Protein AF-A0A815WYU7-F1 (afdb_monomer_lite)

Structure (mmCIF, N/CA/C/O backbone):
data_AF-A0A815WYU7-F1
#
_entry.id   AF-A0A815WYU7-F1
#
loop_
_atom_site.group_PDB
_atom_site.id
_atom_site.type_symbol
_atom_site.label_atom_id
_atom_site.label_alt_id
_atom_site.label_comp_id
_atom_site.label_asym_id
_atom_site.label_entity_id
_atom_site.label_seq_id
_atom_site.pdbx_PDB_ins_code
_atom_site.Cartn_x
_atom_site.Cartn_y
_atom_site.Cartn_z
_atom_site.occupancy
_atom_site.B_iso_or_equiv
_atom_site.auth_seq_id
_atom_site.auth_comp_id
_atom_site.auth_asym_id
_atom_site.auth_atom_id
_atom_site.pdbx_PDB_model_num
ATOM 1 N N . MET A 1 1 ? 66.712 -8.206 65.607 1.00 31.38 1 MET A N 1
ATOM 2 C CA . MET A 1 1 ? 67.819 -7.401 66.180 1.00 31.38 1 MET A CA 1
ATOM 3 C C . MET A 1 1 ? 68.906 -7.231 65.123 1.00 31.38 1 MET A C 1
ATOM 5 O O . MET A 1 1 ? 69.086 -8.169 64.371 1.00 31.38 1 MET A O 1
ATOM 9 N N . VAL A 1 2 ? 69.589 -6.072 65.100 1.00 28.84 2 VAL A N 1
ATOM 10 C CA . VAL A 1 2 ? 71.051 -5.908 64.859 1.00 28.84 2 VAL A CA 1
ATOM 11 C C . VAL A 1 2 ? 71.624 -6.676 63.634 1.00 28.84 2 VAL A C 1
ATOM 13 O O . VAL A 1 2 ? 71.763 -7.884 63.691 1.00 28.84 2 VAL A O 1
ATOM 16 N N . ARG A 1 3 ? 71.894 -6.009 62.487 1.00 31.12 3 ARG A N 1
ATOM 17 C CA . ARG A 1 3 ? 73.211 -5.396 62.108 1.00 31.12 3 ARG A CA 1
ATOM 18 C C . ARG A 1 3 ? 74.310 -6.478 61.854 1.00 31.12 3 ARG A C 1
ATOM 20 O O . ARG A 1 3 ? 74.398 -7.403 62.637 1.00 31.12 3 ARG A O 1
ATOM 27 N N . ARG A 1 4 ? 75.248 -6.401 60.888 1.00 33.75 4 ARG A N 1
ATOM 28 C CA . ARG A 1 4 ? 75.775 -5.288 60.055 1.00 33.75 4 ARG A CA 1
ATOM 29 C C . ARG A 1 4 ? 76.948 -5.775 59.150 1.00 33.75 4 ARG A C 1
ATOM 31 O O . ARG A 1 4 ? 77.427 -6.874 59.375 1.00 33.75 4 ARG A O 1
ATOM 38 N N . TRP A 1 5 ? 77.491 -4.848 58.336 1.00 27.12 5 TRP A N 1
ATOM 39 C CA . TRP A 1 5 ? 78.839 -4.796 57.697 1.00 27.12 5 TRP A CA 1
ATOM 40 C C . TRP A 1 5 ? 79.165 -5.897 56.649 1.00 27.12 5 TRP A C 1
ATOM 42 O O . TRP A 1 5 ? 78.959 -7.066 56.928 1.00 27.12 5 TRP A O 1
ATOM 52 N N . VAL A 1 6 ? 79.577 -5.647 55.390 1.00 31.27 6 VAL A N 1
ATOM 53 C CA . VAL A 1 6 ? 80.366 -4.582 54.695 1.00 31.27 6 VAL A CA 1
ATOM 54 C C . VAL A 1 6 ? 81.891 -4.729 54.836 1.00 31.27 6 VAL A C 1
ATOM 56 O O . VAL A 1 6 ? 82.363 -4.946 55.946 1.00 31.27 6 VAL A O 1
ATOM 59 N N . ALA A 1 7 ? 82.593 -4.450 53.716 1.00 31.34 7 ALA A N 1
ATOM 60 C CA . ALA A 1 7 ? 84.023 -4.102 53.529 1.00 31.34 7 ALA A CA 1
ATOM 61 C C . ALA A 1 7 ? 84.913 -5.220 52.923 1.00 31.34 7 ALA A C 1
ATOM 63 O O . ALA A 1 7 ? 84.652 -6.386 53.192 1.00 31.34 7 ALA A O 1
ATOM 64 N N . VAL A 1 8 ? 85.978 -4.985 52.128 1.00 27.81 8 VAL A N 1
ATOM 65 C CA . VAL A 1 8 ? 86.583 -3.815 51.409 1.00 27.81 8 VAL A CA 1
ATOM 66 C C . VAL A 1 8 ? 87.680 -4.429 50.484 1.00 27.81 8 VAL A C 1
ATOM 68 O O . VAL A 1 8 ? 88.349 -5.354 50.926 1.00 27.81 8 VAL A O 1
ATOM 71 N N . THR A 1 9 ? 87.715 -4.197 49.160 1.00 28.45 9 THR A N 1
ATOM 72 C CA . THR A 1 9 ? 88.553 -3.218 48.393 1.00 28.45 9 THR A CA 1
ATOM 73 C C . THR A 1 9 ? 90.067 -3.530 48.276 1.00 28.45 9 THR A C 1
ATOM 75 O O . THR A 1 9 ? 90.639 -4.099 49.193 1.00 28.45 9 THR A O 1
ATOM 78 N N . ALA A 1 10 ? 90.694 -3.012 47.195 1.00 27.75 10 ALA A N 1
ATOM 79 C CA . ALA A 1 10 ? 92.142 -2.785 46.926 1.00 27.75 10 ALA A CA 1
ATOM 80 C C . ALA A 1 10 ? 92.837 -3.819 45.989 1.00 27.75 10 ALA A C 1
ATOM 82 O O . ALA A 1 10 ? 92.815 -5.005 46.281 1.00 27.75 10 ALA A O 1
ATOM 83 N N . LEU A 1 11 ? 93.262 -3.462 44.754 1.00 25.92 11 LEU A N 1
ATOM 84 C CA . LEU A 1 11 ? 94.481 -2.706 44.316 1.00 25.92 11 LEU A CA 1
ATOM 85 C C . LEU A 1 11 ? 95.769 -3.591 44.319 1.00 25.92 11 LEU A C 1
ATOM 87 O O . LEU A 1 11 ? 95.938 -4.348 45.261 1.00 25.92 11 LEU A O 1
ATOM 91 N N . ILE A 1 12 ? 96.746 -3.542 43.384 1.00 26.75 12 ILE A N 1
ATOM 92 C CA . ILE A 1 12 ? 96.937 -2.819 42.096 1.00 26.75 12 ILE A CA 1
ATOM 93 C C . ILE A 1 12 ? 98.172 -3.401 41.307 1.00 26.75 12 ILE A C 1
ATOM 95 O O . ILE A 1 12 ? 98.900 -4.215 41.861 1.00 26.75 12 ILE A O 1
ATOM 99 N N . PHE A 1 13 ? 98.445 -2.898 40.082 1.00 25.45 13 PHE A N 1
ATOM 100 C CA . PHE A 1 13 ? 99.693 -2.963 39.252 1.00 25.45 13 PHE A CA 1
ATOM 101 C C . PHE A 1 13 ? 100.058 -4.179 38.338 1.00 25.45 13 PHE A C 1
ATOM 103 O O . PHE A 1 13 ? 100.554 -5.193 38.805 1.00 25.45 13 PHE A O 1
ATOM 110 N N . ALA A 1 14 ? 99.984 -3.919 37.009 1.00 27.91 14 ALA A N 1
ATOM 111 C CA . ALA A 1 14 ? 101.033 -4.066 35.954 1.00 27.91 14 ALA A CA 1
ATOM 112 C C . ALA A 1 14 ? 101.642 -5.450 35.555 1.00 27.91 14 ALA A C 1
ATOM 114 O O . ALA A 1 14 ? 101.862 -6.290 36.410 1.00 27.91 14 ALA A O 1
ATOM 115 N N . VAL A 1 15 ? 102.048 -5.746 34.294 1.00 24.88 15 VAL A N 1
ATOM 116 C CA . VAL A 1 15 ? 101.945 -5.100 32.945 1.00 24.88 15 VAL A CA 1
ATOM 117 C C . VAL A 1 15 ? 102.413 -6.112 31.846 1.00 24.88 15 VAL A C 1
ATOM 119 O O . VAL A 1 15 ? 103.326 -6.874 32.136 1.00 24.88 15 VAL A O 1
ATOM 122 N N . VAL A 1 16 ? 101.892 -6.043 30.592 1.00 25.20 16 VAL A N 1
ATOM 123 C CA . VAL A 1 16 ? 102.464 -6.620 29.314 1.00 25.20 16 VAL A CA 1
ATOM 124 C C . VAL A 1 16 ? 102.519 -8.171 29.161 1.00 25.20 16 VAL A C 1
ATOM 126 O O . VAL A 1 16 ? 102.859 -8.866 30.103 1.00 25.20 16 VAL A O 1
ATOM 129 N N . VAL A 1 17 ? 102.269 -8.819 28.001 1.00 25.84 17 VAL A N 1
ATOM 130 C CA . VAL A 1 17 ? 101.579 -8.468 26.726 1.00 25.84 17 VAL A CA 1
ATOM 131 C C . VAL A 1 17 ? 101.258 -9.760 25.919 1.00 25.84 17 VAL A C 1
ATOM 133 O O . VAL A 1 17 ? 101.753 -10.831 26.251 1.00 25.84 17 VAL A O 1
ATOM 136 N N . VAL A 1 18 ? 100.500 -9.619 24.820 1.00 26.14 18 VAL A N 1
ATOM 137 C CA . VAL A 1 18 ? 100.068 -10.619 23.804 1.00 26.14 18 VAL A CA 1
ATOM 138 C C . VAL A 1 18 ? 98.725 -11.313 24.070 1.00 26.14 18 VAL A C 1
ATOM 140 O O . VAL A 1 18 ? 98.493 -11.989 25.065 1.00 26.14 18 VAL A O 1
ATOM 143 N N . ILE A 1 19 ? 97.839 -11.118 23.092 1.00 25.97 19 ILE A N 1
ATOM 144 C CA . ILE A 1 19 ? 96.442 -11.543 23.011 1.00 25.97 19 ILE A CA 1
ATOM 145 C C . ILE A 1 19 ? 96.348 -12.798 22.136 1.00 25.97 19 ILE A C 1
ATOM 147 O O . ILE A 1 19 ? 96.948 -12.812 21.064 1.00 25.97 19 ILE A O 1
ATOM 151 N N . ASN A 1 20 ? 95.540 -13.788 22.542 1.00 25.41 20 ASN A N 1
ATOM 152 C CA . ASN A 1 20 ? 94.539 -14.432 21.669 1.00 25.41 20 ASN A CA 1
ATOM 153 C C . ASN A 1 20 ? 93.723 -15.502 22.416 1.00 25.41 20 ASN A C 1
ATOM 155 O O . ASN A 1 20 ? 94.116 -16.665 22.448 1.00 25.41 20 ASN A O 1
ATOM 159 N N . LEU A 1 21 ? 92.573 -15.109 22.986 1.00 30.14 21 LEU A N 1
ATOM 160 C CA . LEU A 1 21 ? 91.421 -15.988 23.257 1.00 30.14 21 LEU A CA 1
ATOM 161 C C . LEU A 1 21 ? 90.228 -15.196 23.824 1.00 30.14 21 LEU A C 1
ATOM 163 O O . LEU A 1 21 ? 90.355 -14.577 24.877 1.00 30.14 21 LEU A O 1
ATOM 167 N N . ALA A 1 22 ? 89.070 -15.269 23.158 1.00 27.66 22 ALA A N 1
ATOM 168 C CA . ALA A 1 22 ? 87.734 -15.003 23.713 1.00 27.66 22 ALA A CA 1
ATOM 169 C C . ALA A 1 22 ? 86.646 -15.450 22.704 1.00 27.66 22 ALA A C 1
ATOM 171 O O . ALA A 1 22 ? 86.822 -15.222 21.514 1.00 27.66 22 ALA A O 1
ATOM 172 N N . LEU A 1 23 ? 85.506 -16.049 23.080 1.00 26.61 23 LEU A N 1
ATOM 173 C CA . LEU A 1 23 ? 85.065 -16.526 24.401 1.00 26.61 23 LEU A CA 1
ATOM 174 C C . LEU A 1 23 ? 83.913 -17.553 24.286 1.00 26.61 23 LEU A C 1
ATOM 176 O O . LEU A 1 23 ? 83.126 -17.521 23.344 1.00 26.61 23 LEU A O 1
ATOM 180 N N . ILE A 1 24 ? 83.805 -18.403 25.314 1.00 32.28 24 ILE A N 1
ATOM 181 C CA . ILE A 1 24 ? 82.782 -19.430 25.621 1.00 32.28 24 ILE A CA 1
ATOM 182 C C . ILE A 1 24 ? 82.778 -19.491 27.177 1.00 32.28 24 ILE A C 1
ATOM 184 O O . ILE A 1 24 ? 83.898 -19.526 27.698 1.00 32.28 24 ILE A O 1
ATOM 188 N N . PRO A 1 25 ? 81.651 -19.451 27.951 1.00 43.16 25 PRO A N 1
ATOM 189 C CA . PRO A 1 25 ? 80.535 -20.420 27.862 1.00 43.16 25 PRO A CA 1
ATOM 190 C C . PRO A 1 25 ? 79.086 -19.970 28.273 1.00 43.16 25 PRO A C 1
ATOM 192 O O . PRO A 1 25 ? 78.895 -19.048 29.052 1.00 43.16 25 PRO A O 1
ATOM 195 N N . VAL A 1 26 ? 78.072 -20.731 27.812 1.00 30.86 26 VAL A N 1
ATOM 196 C CA . VAL A 1 26 ? 76.934 -21.341 28.579 1.00 30.86 26 VAL A CA 1
ATOM 197 C C . VAL A 1 26 ? 76.143 -20.529 29.640 1.00 30.86 26 VAL A C 1
ATOM 199 O O . VAL A 1 26 ? 76.716 -20.113 30.637 1.00 30.86 26 VAL A O 1
ATOM 202 N N . TYR A 1 27 ? 74.791 -20.571 29.588 1.00 24.98 27 TYR A N 1
ATOM 203 C CA . TYR A 1 27 ? 73.968 -21.042 30.737 1.00 24.98 27 TYR A CA 1
ATOM 204 C C . TYR A 1 27 ? 72.563 -21.586 30.378 1.00 24.98 27 TYR A C 1
ATOM 206 O O . TYR A 1 27 ? 72.004 -21.294 29.327 1.00 24.98 27 TYR A O 1
ATOM 214 N N . LEU A 1 28 ? 72.020 -22.437 31.263 1.00 30.55 28 LEU A N 1
ATOM 215 C CA . LEU A 1 28 ? 70.815 -23.272 31.094 1.00 30.55 28 LEU A CA 1
ATOM 216 C C . LEU A 1 28 ? 69.521 -22.651 31.666 1.00 30.55 28 LEU A C 1
ATOM 218 O O . LEU A 1 28 ? 69.573 -22.122 32.776 1.00 30.55 28 LEU A O 1
ATOM 222 N N . ARG A 1 29 ? 68.342 -22.949 31.073 1.00 25.89 29 ARG A N 1
ATOM 223 C CA . ARG A 1 29 ? 67.242 -23.722 31.731 1.00 25.89 29 ARG A CA 1
ATOM 224 C C . ARG A 1 29 ? 65.991 -23.960 30.856 1.00 25.89 29 ARG A C 1
ATOM 226 O O . ARG A 1 29 ? 65.712 -23.231 29.917 1.00 25.89 29 ARG A O 1
ATOM 233 N N . LYS A 1 30 ? 65.228 -25.003 31.222 1.00 31.73 30 LYS A N 1
ATOM 234 C CA . LYS A 1 30 ? 63.934 -25.420 30.639 1.00 31.73 30 LYS A CA 1
ATOM 235 C C . LYS A 1 30 ? 62.784 -24.464 31.005 1.00 31.73 30 LYS A C 1
ATOM 237 O O . LYS A 1 30 ? 62.670 -24.137 32.182 1.00 31.73 30 LYS A O 1
ATOM 242 N N . SER A 1 31 ? 61.828 -24.242 30.094 1.00 26.48 31 SER A N 1
ATOM 243 C CA . SER A 1 31 ? 60.385 -24.460 30.353 1.00 26.48 31 SER A CA 1
ATOM 244 C C . SER A 1 31 ? 59.546 -24.374 29.067 1.00 26.48 31 SER A C 1
ATOM 246 O O . SER A 1 31 ? 59.965 -23.768 28.089 1.00 26.48 31 SER A O 1
ATOM 248 N N . LYS A 1 32 ? 58.358 -24.988 29.090 1.00 43.16 32 LYS A N 1
ATOM 249 C CA . LYS A 1 32 ? 57.352 -24.999 28.016 1.00 43.16 32 LYS A CA 1
ATOM 250 C C . LYS A 1 32 ? 56.869 -23.586 27.655 1.00 43.16 32 LYS A C 1
ATOM 252 O O . LYS A 1 32 ? 56.461 -22.844 28.546 1.00 43.16 32 LYS A O 1
ATOM 257 N N . THR A 1 33 ? 56.715 -23.315 26.364 1.00 28.27 33 THR A N 1
ATOM 258 C CA . THR A 1 33 ? 55.803 -22.291 25.828 1.00 28.27 33 THR A CA 1
ATOM 259 C C . THR A 1 33 ? 54.863 -22.928 24.805 1.00 28.27 33 THR A C 1
ATOM 261 O O . THR A 1 33 ? 55.241 -23.851 24.085 1.00 28.27 33 THR A O 1
ATOM 264 N N . LYS A 1 34 ? 53.604 -22.473 24.778 1.00 30.95 34 LYS A N 1
ATOM 265 C CA . LYS A 1 34 ? 52.684 -22.752 23.664 1.00 30.95 34 LYS A CA 1
ATOM 266 C C . LYS A 1 34 ? 53.208 -22.030 22.410 1.00 30.95 34 LYS A C 1
ATOM 268 O O . LYS A 1 34 ? 53.781 -20.953 22.582 1.00 30.95 34 LYS A O 1
ATOM 273 N N . PRO A 1 35 ? 52.953 -22.524 21.186 1.00 27.45 35 PRO A N 1
ATOM 274 C CA . PRO A 1 35 ? 53.090 -21.692 19.998 1.00 27.45 35 PRO A CA 1
ATOM 275 C C . PRO A 1 35 ? 52.071 -20.552 20.104 1.00 27.45 35 PRO A C 1
ATOM 277 O O . PRO A 1 35 ? 50.864 -20.792 20.138 1.00 27.45 35 PRO A O 1
ATOM 280 N N . THR A 1 36 ? 52.550 -19.319 20.232 1.00 31.91 36 THR A N 1
ATOM 281 C CA . THR A 1 36 ? 51.732 -18.115 20.050 1.00 31.91 36 THR A CA 1
ATOM 282 C C . THR A 1 36 ? 51.699 -17.762 18.569 1.00 31.91 36 THR A C 1
ATOM 284 O O . THR A 1 36 ? 52.716 -17.872 17.889 1.00 31.91 36 THR A O 1
ATOM 287 N N . THR A 1 37 ? 50.547 -17.300 18.089 1.00 37.16 37 THR A N 1
ATOM 288 C CA . THR A 1 37 ? 50.184 -17.066 16.678 1.00 37.16 37 THR A CA 1
ATOM 289 C C . THR A 1 37 ? 51.088 -16.114 15.877 1.00 37.16 37 THR A C 1
ATOM 291 O O . THR A 1 37 ? 50.929 -16.013 14.665 1.00 37.16 37 THR A O 1
ATOM 294 N N . ASN A 1 38 ? 52.071 -15.465 16.503 1.00 31.56 38 ASN A N 1
ATOM 295 C CA . ASN A 1 38 ? 52.980 -14.527 15.839 1.00 31.56 38 ASN A CA 1
ATOM 296 C C . ASN A 1 38 ? 53.992 -15.208 14.896 1.00 31.56 38 ASN A C 1
ATOM 298 O O . ASN A 1 38 ? 54.426 -14.582 13.934 1.00 31.56 38 ASN A O 1
ATOM 302 N N . SER A 1 39 ? 54.336 -16.487 15.107 1.00 32.09 39 SER A N 1
ATOM 303 C CA . SER A 1 39 ? 55.388 -17.154 14.317 1.00 32.09 39 SER A CA 1
ATOM 304 C C . SER A 1 39 ? 55.006 -17.465 12.864 1.00 32.09 39 SER A C 1
ATOM 306 O O . SER A 1 39 ? 55.877 -17.819 12.078 1.00 32.09 39 SER A O 1
ATOM 308 N N . VAL A 1 40 ? 53.719 -17.382 12.506 1.00 35.59 40 VAL A N 1
ATOM 309 C CA . VAL A 1 40 ? 53.263 -17.516 11.109 1.00 35.59 40 VAL A CA 1
ATOM 310 C C . VAL A 1 40 ? 53.275 -16.153 10.411 1.00 35.59 40 VAL A C 1
ATOM 312 O O . VAL A 1 40 ? 53.660 -16.073 9.250 1.00 35.59 40 VAL A O 1
ATOM 315 N N . ALA A 1 41 ? 52.946 -15.072 11.128 1.00 31.61 41 ALA A N 1
ATOM 316 C CA . ALA A 1 41 ? 52.991 -13.713 10.590 1.00 31.61 41 ALA A CA 1
ATOM 317 C C . ALA A 1 41 ? 54.432 -13.251 10.291 1.00 31.61 41 ALA A C 1
ATOM 319 O O . ALA A 1 41 ? 54.699 -12.778 9.190 1.00 31.61 41 ALA A O 1
ATOM 320 N N . GLU A 1 42 ? 55.382 -13.466 11.211 1.00 32.88 42 GLU A N 1
ATOM 321 C CA . GLU A 1 42 ? 56.794 -13.073 11.010 1.00 32.88 42 GLU A CA 1
ATOM 322 C C . GLU A 1 42 ? 57.479 -13.818 9.845 1.00 32.88 42 GLU A C 1
ATOM 324 O O . GLU A 1 42 ? 58.411 -13.295 9.236 1.00 32.88 42 GLU A O 1
ATOM 329 N N . LEU A 1 43 ? 57.015 -15.025 9.498 1.00 32.53 43 LEU A N 1
ATOM 330 C CA . LEU A 1 43 ? 57.550 -15.809 8.374 1.00 32.53 43 LEU A CA 1
ATOM 331 C C . LEU A 1 43 ? 57.003 -15.363 7.007 1.00 32.53 43 LEU A C 1
ATOM 333 O O . LEU A 1 43 ? 57.639 -15.621 5.985 1.00 32.53 43 LEU A O 1
ATOM 337 N N . ILE A 1 44 ? 55.856 -14.680 6.988 1.00 34.94 44 ILE A N 1
ATOM 338 C CA . ILE A 1 44 ? 55.253 -14.088 5.786 1.00 34.94 44 ILE A CA 1
ATOM 339 C C . ILE A 1 44 ? 55.901 -12.724 5.484 1.00 34.94 44 ILE A C 1
ATOM 341 O O . ILE A 1 44 ? 56.207 -12.427 4.328 1.00 34.94 44 ILE A O 1
ATOM 345 N N . ASP A 1 45 ? 56.197 -11.938 6.524 1.00 34.66 45 ASP A N 1
ATOM 346 C CA . ASP A 1 45 ? 56.759 -10.580 6.424 1.00 34.66 45 ASP A CA 1
ATOM 347 C C . ASP A 1 45 ? 58.148 -10.550 5.746 1.00 34.66 45 ASP A C 1
ATOM 349 O O . ASP A 1 45 ? 58.459 -9.668 4.947 1.00 34.66 45 ASP A O 1
ATOM 353 N N . ALA A 1 46 ? 58.981 -11.571 5.986 1.00 32.16 46 ALA A N 1
ATOM 354 C CA . ALA A 1 46 ? 60.362 -11.625 5.495 1.00 32.16 46 ALA A CA 1
ATOM 355 C C . ALA A 1 46 ? 60.518 -11.782 3.964 1.00 32.16 46 ALA A C 1
ATOM 357 O O . ALA A 1 46 ? 61.633 -11.643 3.457 1.00 32.16 46 ALA A O 1
ATOM 358 N N . SER A 1 47 ? 59.439 -12.080 3.227 1.00 34.06 47 SER A N 1
ATOM 359 C CA . SER A 1 47 ? 59.488 -12.390 1.784 1.00 34.06 47 SER A CA 1
ATOM 360 C C . SER A 1 47 ? 58.705 -11.415 0.888 1.00 34.06 47 SER A C 1
ATOM 362 O O . SER A 1 47 ? 58.699 -11.604 -0.326 1.00 34.06 47 SER A O 1
ATOM 364 N N . LEU A 1 48 ? 58.020 -10.402 1.441 1.00 39.16 48 LEU A N 1
ATOM 365 C CA . LEU A 1 48 ? 56.941 -9.671 0.742 1.00 39.16 48 LEU A CA 1
ATOM 366 C C . LEU A 1 48 ? 57.043 -8.130 0.837 1.00 39.16 48 LEU A C 1
ATOM 368 O O . LEU A 1 48 ? 56.050 -7.434 1.034 1.00 39.16 48 LEU A O 1
ATOM 372 N N . ASN A 1 49 ? 58.241 -7.577 0.623 1.00 31.23 49 ASN A N 1
ATOM 373 C CA . ASN A 1 49 ? 58.544 -6.138 0.765 1.00 31.23 49 ASN A CA 1
ATOM 374 C C . ASN A 1 49 ? 57.847 -5.167 -0.228 1.00 31.23 49 ASN A C 1
ATOM 376 O O . ASN A 1 49 ? 58.096 -3.964 -0.156 1.00 31.23 49 ASN A O 1
ATOM 380 N N . THR A 1 50 ? 57.009 -5.631 -1.163 1.00 34.62 50 THR A N 1
ATOM 381 C CA . THR A 1 50 ? 56.301 -4.774 -2.148 1.00 34.62 50 THR A CA 1
ATOM 382 C C . THR A 1 50 ? 54.781 -4.961 -2.164 1.00 34.62 50 THR A C 1
ATOM 384 O O . THR A 1 50 ? 54.088 -4.505 -3.076 1.00 34.62 50 THR A O 1
ATOM 387 N N . LEU A 1 51 ? 54.234 -5.617 -1.142 1.00 35.06 51 LEU A N 1
ATOM 388 C CA . LEU A 1 51 ? 52.828 -5.990 -1.099 1.00 35.06 51 LEU A CA 1
ATOM 389 C C . LEU A 1 51 ? 51.964 -4.873 -0.492 1.00 35.06 51 LEU A C 1
ATOM 391 O O . LEU A 1 51 ? 52.227 -4.381 0.604 1.00 35.06 51 LEU A O 1
ATOM 395 N N . SER A 1 52 ? 50.898 -4.481 -1.197 1.00 31.70 52 SER A N 1
ATOM 396 C CA . SER A 1 52 ? 49.910 -3.536 -0.662 1.00 31.70 52 SER A CA 1
ATOM 397 C C . SER A 1 52 ? 48.858 -4.300 0.140 1.00 31.70 52 SER A C 1
ATOM 399 O O . SER A 1 52 ? 48.036 -5.018 -0.432 1.00 31.70 52 SER A O 1
ATOM 401 N N . VAL A 1 53 ? 48.920 -4.162 1.467 1.00 31.94 53 VAL A N 1
ATOM 402 C CA . VAL A 1 53 ? 47.936 -4.710 2.410 1.00 31.94 53 VAL A CA 1
ATOM 403 C C . VAL A 1 53 ? 46.790 -3.715 2.538 1.00 31.94 53 VAL A C 1
ATOM 405 O O . VAL A 1 53 ? 47.002 -2.570 2.947 1.00 31.94 53 VAL A O 1
ATOM 408 N N . TYR A 1 54 ? 45.578 -4.134 2.189 1.00 33.03 54 TYR A N 1
ATOM 409 C CA . TYR A 1 54 ? 44.391 -3.296 2.342 1.00 33.03 54 TYR A CA 1
ATOM 410 C C . TYR A 1 54 ? 43.810 -3.409 3.766 1.00 33.03 54 TYR A C 1
ATOM 412 O O . TYR A 1 54 ? 44.082 -4.384 4.472 1.00 33.03 54 TYR A O 1
ATOM 420 N N . PRO A 1 55 ? 42.997 -2.434 4.228 1.00 28.52 55 PRO A N 1
ATOM 421 C CA . PRO A 1 55 ? 42.414 -2.450 5.578 1.00 28.52 55 PRO A CA 1
ATOM 422 C C . PRO A 1 55 ? 41.496 -3.648 5.878 1.00 28.52 55 PRO A C 1
ATOM 424 O O . PRO A 1 55 ? 41.142 -3.874 7.032 1.00 28.52 55 PRO A O 1
ATOM 427 N N . ASP A 1 56 ? 41.098 -4.388 4.845 1.00 33.06 56 ASP A N 1
ATOM 428 C CA . ASP A 1 56 ? 40.283 -5.602 4.893 1.00 33.06 56 ASP A CA 1
ATOM 429 C C . ASP A 1 56 ? 41.126 -6.892 5.013 1.00 33.06 56 ASP A C 1
ATOM 431 O O . ASP A 1 56 ? 40.577 -7.987 5.041 1.00 33.06 56 ASP A O 1
ATOM 435 N N . GLY A 1 57 ? 42.457 -6.792 5.106 1.00 30.33 57 GLY A N 1
ATOM 436 C CA . GLY A 1 57 ? 43.348 -7.953 5.183 1.00 30.33 57 GLY A CA 1
ATOM 437 C C . GLY A 1 57 ? 43.531 -8.698 3.857 1.00 30.33 57 GLY A C 1
ATOM 438 O O . GLY A 1 57 ? 44.139 -9.768 3.849 1.00 30.33 57 GLY A O 1
ATOM 439 N N . SER A 1 58 ? 43.035 -8.150 2.743 1.00 35.00 58 SER A N 1
ATOM 440 C CA . SER A 1 58 ? 43.363 -8.636 1.407 1.00 35.00 58 SER A CA 1
ATOM 441 C C . SER A 1 58 ? 44.761 -8.181 0.972 1.00 35.00 58 SER A C 1
ATOM 443 O O . SER A 1 58 ? 45.315 -7.176 1.437 1.00 35.00 58 SER A O 1
ATOM 445 N N . TYR A 1 59 ? 45.340 -8.959 0.060 1.00 38.31 59 TYR A N 1
ATOM 446 C CA . TYR A 1 59 ? 46.715 -8.820 -0.394 1.00 38.31 59 TYR A CA 1
ATOM 447 C C . TYR A 1 59 ? 46.754 -8.651 -1.916 1.00 38.31 59 TYR A C 1
ATOM 449 O O . TYR A 1 59 ? 46.379 -9.571 -2.642 1.00 38.31 59 TYR A O 1
ATOM 457 N N . SER A 1 60 ? 47.250 -7.505 -2.402 1.00 36.28 60 SER A N 1
ATOM 458 C CA . SER A 1 60 ? 47.563 -7.307 -3.826 1.00 36.28 60 SER A CA 1
ATOM 459 C C . SER A 1 60 ? 49.070 -7.256 -4.035 1.00 36.28 60 SER A C 1
ATOM 461 O O . SER A 1 60 ? 49.759 -6.391 -3.485 1.00 36.28 60 SER A O 1
ATOM 463 N N . ALA A 1 61 ? 49.562 -8.141 -4.898 1.00 38.91 61 ALA A N 1
ATOM 464 C CA . ALA A 1 61 ? 50.955 -8.202 -5.311 1.00 38.91 61 ALA A CA 1
ATOM 465 C C . ALA A 1 61 ? 51.058 -8.301 -6.842 1.00 38.91 61 ALA A C 1
ATOM 467 O O . ALA A 1 61 ? 50.248 -8.972 -7.487 1.00 38.91 61 ALA A O 1
ATOM 468 N N . LYS A 1 62 ? 52.056 -7.631 -7.429 1.00 38.56 62 LYS A N 1
ATOM 469 C CA . LYS A 1 62 ? 52.317 -7.683 -8.873 1.00 38.56 62 LYS A CA 1
ATOM 470 C C . LYS A 1 62 ? 53.058 -8.962 -9.224 1.00 38.56 62 LYS A C 1
ATOM 472 O O . LYS A 1 62 ? 54.192 -9.146 -8.785 1.00 38.56 62 LYS A O 1
ATOM 477 N N . MET A 1 63 ? 52.476 -9.802 -10.079 1.00 39.44 63 MET A N 1
ATOM 478 C CA . MET A 1 63 ? 53.115 -11.055 -10.498 1.00 39.44 63 MET A CA 1
ATOM 479 C C . MET A 1 63 ? 54.510 -10.858 -11.126 1.00 39.44 63 MET A C 1
ATOM 481 O O . MET A 1 63 ? 55.385 -11.698 -10.931 1.00 39.44 63 MET A O 1
ATOM 485 N N . SER A 1 64 ? 54.760 -9.724 -11.789 1.00 39.25 64 SER A N 1
ATOM 486 C CA . SER A 1 64 ? 56.062 -9.383 -12.384 1.00 39.25 64 SER A CA 1
ATOM 487 C C . SER A 1 64 ? 57.215 -9.222 -11.384 1.00 39.25 64 SER A C 1
ATOM 489 O O . SER A 1 64 ? 58.371 -9.224 -11.797 1.00 39.25 64 SER A O 1
ATOM 491 N N . GLU A 1 65 ? 56.923 -9.048 -10.092 1.00 39.97 65 GLU A N 1
ATOM 492 C CA . GLU A 1 65 ? 57.933 -8.916 -9.031 1.00 39.97 65 GLU A CA 1
ATOM 493 C C . GLU A 1 65 ? 58.270 -10.274 -8.377 1.00 39.97 65 GLU A C 1
ATOM 495 O O . GLU A 1 65 ? 59.281 -10.396 -7.691 1.00 39.97 65 GLU A O 1
ATOM 500 N N . PHE A 1 66 ? 57.503 -11.335 -8.671 1.00 42.62 66 PHE A N 1
ATOM 501 C CA . PHE A 1 66 ? 57.786 -12.717 -8.256 1.00 42.62 66 PHE A CA 1
ATOM 502 C C . PHE A 1 66 ? 58.716 -13.436 -9.245 1.00 42.62 66 PHE A C 1
ATOM 504 O O . PHE A 1 66 ? 58.462 -14.571 -9.660 1.00 42.62 66 PHE A O 1
ATOM 511 N N . THR A 1 67 ? 59.819 -12.795 -9.639 1.00 34.84 67 THR A N 1
ATOM 512 C CA . THR A 1 67 ? 60.884 -13.476 -10.385 1.00 34.84 67 THR A CA 1
ATOM 513 C C . THR A 1 67 ? 61.517 -14.557 -9.509 1.00 34.84 67 THR A C 1
ATOM 515 O O . THR A 1 67 ? 62.431 -14.281 -8.740 1.00 34.84 67 THR A O 1
ATOM 518 N N . GLN A 1 68 ? 61.017 -15.785 -9.678 1.00 35.66 68 GLN A N 1
ATOM 519 C CA . GLN A 1 68 ? 61.373 -17.012 -8.957 1.00 35.66 68 GLN A CA 1
ATOM 520 C C . GLN A 1 68 ? 60.948 -17.048 -7.479 1.00 35.66 68 GLN A C 1
ATOM 522 O O . GLN A 1 68 ? 61.764 -16.956 -6.565 1.00 35.66 68 GLN A O 1
ATOM 527 N N . LEU A 1 69 ? 59.668 -17.368 -7.252 1.00 36.59 69 LEU A N 1
ATOM 528 C CA . LEU A 1 69 ? 59.335 -18.262 -6.139 1.00 36.59 69 LEU A CA 1
ATOM 529 C C . LEU A 1 69 ? 60.072 -19.589 -6.379 1.00 36.59 69 LEU A C 1
ATOM 531 O O . LEU A 1 69 ? 59.766 -20.295 -7.340 1.00 36.59 69 LEU A O 1
ATOM 535 N N . THR A 1 70 ? 61.060 -19.913 -5.546 1.00 38.34 70 THR A N 1
ATOM 536 C CA . THR A 1 70 ? 61.692 -21.237 -5.571 1.00 38.34 70 THR A CA 1
ATOM 537 C C . THR A 1 70 ? 60.678 -22.299 -5.138 1.00 38.34 70 THR A C 1
ATOM 539 O O . THR A 1 70 ? 59.816 -22.044 -4.295 1.00 38.34 70 THR A O 1
ATOM 542 N N . GLU A 1 71 ? 60.771 -23.496 -5.721 1.00 38.56 71 GLU A N 1
ATOM 543 C CA . GLU A 1 71 ? 59.732 -24.547 -5.699 1.00 38.56 71 GLU A CA 1
ATOM 544 C C . GLU A 1 71 ? 59.423 -25.151 -4.306 1.00 38.56 71 GLU A C 1
ATOM 546 O O . GLU A 1 71 ? 58.639 -26.088 -4.190 1.00 38.56 71 GLU A O 1
ATOM 551 N N . GLU A 1 72 ? 60.023 -24.635 -3.231 1.00 35.75 72 GLU A N 1
ATOM 552 C CA . GLU A 1 72 ? 60.084 -25.284 -1.915 1.00 35.75 72 GLU A CA 1
ATOM 553 C C . GLU A 1 72 ? 58.995 -24.843 -0.916 1.00 35.75 72 GLU A C 1
ATOM 555 O O . GLU A 1 72 ? 58.886 -25.440 0.162 1.00 35.75 72 GLU A O 1
ATOM 560 N N . ASN A 1 73 ? 58.207 -23.794 -1.209 1.00 35.62 73 ASN A N 1
ATOM 561 C CA . ASN A 1 73 ? 57.348 -23.160 -0.192 1.00 35.62 73 ASN A CA 1
ATOM 562 C C . ASN A 1 73 ? 55.834 -23.087 -0.441 1.00 35.62 73 ASN A C 1
ATOM 564 O O . ASN A 1 73 ? 55.113 -23.048 0.552 1.00 35.62 73 ASN A O 1
ATOM 568 N N . TYR A 1 74 ? 55.333 -23.138 -1.678 1.00 36.69 74 TYR A N 1
ATOM 569 C CA . TYR A 1 74 ? 53.886 -23.112 -1.951 1.00 36.69 74 TYR A CA 1
ATOM 570 C C . TYR A 1 74 ? 53.547 -23.967 -3.178 1.00 36.69 74 TYR A C 1
ATOM 572 O O . TYR A 1 74 ? 54.236 -23.871 -4.192 1.00 36.69 74 TYR A O 1
ATOM 580 N N . SER A 1 75 ? 52.482 -24.776 -3.118 1.00 40.53 75 SER A N 1
ATOM 581 C CA . SER A 1 75 ? 52.016 -25.576 -4.260 1.00 40.53 75 SER A CA 1
ATOM 582 C C . SER A 1 75 ? 50.648 -25.107 -4.751 1.00 40.53 75 SER A C 1
ATOM 584 O O . SER A 1 75 ? 49.693 -25.003 -3.981 1.00 40.53 75 SER A O 1
ATOM 586 N N . PHE A 1 76 ? 50.539 -24.876 -6.059 1.00 38.22 76 PHE A N 1
ATOM 587 C CA . PHE A 1 76 ? 49.278 -24.558 -6.725 1.00 38.22 76 PHE A CA 1
ATOM 588 C C . PHE A 1 76 ? 48.731 -25.811 -7.419 1.00 38.22 76 PHE A C 1
ATOM 590 O O . PHE A 1 76 ? 49.385 -26.357 -8.309 1.00 38.22 76 PHE A O 1
ATOM 597 N N . LEU A 1 77 ? 47.535 -26.260 -7.032 1.00 35.53 77 LEU A N 1
ATOM 598 C CA . LEU A 1 77 ? 46.817 -27.347 -7.701 1.00 35.53 77 LEU A CA 1
ATOM 599 C C . LEU A 1 77 ? 45.794 -26.776 -8.702 1.00 35.53 77 LEU A C 1
ATOM 601 O O . LEU A 1 77 ? 45.013 -25.885 -8.344 1.00 35.53 77 LEU A O 1
ATOM 605 N N . PRO A 1 78 ? 45.777 -27.270 -9.954 1.00 37.56 78 PRO A N 1
ATOM 606 C CA . PRO A 1 78 ? 44.905 -26.748 -10.993 1.00 37.56 78 PRO A CA 1
ATOM 607 C C . PRO A 1 78 ? 43.499 -27.356 -10.942 1.00 37.56 78 PRO A C 1
ATOM 609 O O . PRO A 1 78 ? 43.318 -28.566 -10.792 1.00 37.56 78 PRO A O 1
ATOM 612 N N . LEU A 1 79 ? 42.484 -26.519 -11.162 1.00 39.38 79 LEU A N 1
ATOM 613 C CA . LEU A 1 79 ? 41.102 -26.961 -11.334 1.00 39.38 79 LEU A CA 1
ATOM 614 C C . LEU A 1 79 ? 40.841 -27.375 -12.790 1.00 39.38 79 LEU A C 1
ATOM 616 O O . LEU A 1 79 ? 40.578 -26.543 -13.655 1.00 39.38 79 LEU A O 1
ATOM 620 N N . ASN A 1 80 ? 40.880 -28.682 -13.054 1.00 40.69 80 ASN A N 1
ATOM 621 C CA . ASN A 1 80 ? 40.439 -29.300 -14.313 1.00 40.69 80 ASN A CA 1
ATOM 622 C C . ASN A 1 80 ? 39.000 -28.859 -14.674 1.00 40.69 80 ASN A C 1
ATOM 624 O O . ASN A 1 80 ? 38.159 -28.740 -13.791 1.00 40.69 80 ASN A O 1
ATOM 628 N N . ARG A 1 81 ? 38.690 -28.664 -15.967 1.00 40.16 81 ARG A N 1
ATOM 629 C CA . ARG A 1 81 ? 37.379 -28.187 -16.461 1.00 40.16 81 ARG A CA 1
ATOM 630 C C . ARG A 1 81 ? 36.161 -28.979 -15.984 1.00 40.16 81 ARG A C 1
ATOM 632 O O . ARG A 1 81 ? 35.125 -28.379 -15.725 1.00 40.16 81 ARG A O 1
ATOM 639 N N . THR A 1 82 ? 36.269 -30.297 -15.863 1.00 45.50 82 THR A N 1
ATOM 640 C CA . THR A 1 82 ? 35.201 -31.147 -15.321 1.00 45.50 82 THR A CA 1
ATOM 641 C C . THR A 1 82 ? 34.960 -30.818 -13.854 1.00 45.50 82 THR A C 1
ATOM 643 O O . THR A 1 82 ? 33.830 -30.522 -13.479 1.00 45.50 82 THR A O 1
ATOM 646 N N . LEU A 1 83 ? 36.036 -30.769 -13.061 1.00 46.25 83 LEU A N 1
ATOM 647 C CA . LEU A 1 83 ? 35.960 -30.412 -11.650 1.00 46.25 83 LEU A CA 1
ATOM 648 C C . LEU A 1 83 ? 35.437 -28.981 -11.501 1.00 46.25 83 LEU A C 1
ATOM 650 O O . LEU A 1 83 ? 34.468 -28.774 -10.791 1.00 46.25 83 LEU A O 1
ATOM 654 N N . LEU A 1 84 ? 35.987 -28.006 -12.232 1.00 46.81 84 LEU A N 1
ATOM 655 C CA . LEU A 1 84 ? 35.537 -26.618 -12.159 1.00 46.81 84 LEU A CA 1
ATOM 656 C C . LEU A 1 84 ? 34.048 -26.495 -12.505 1.00 46.81 84 LEU A C 1
ATOM 658 O O . LEU A 1 84 ? 33.354 -25.862 -11.732 1.00 46.81 84 LEU A O 1
ATOM 662 N N . ASN A 1 85 ? 33.526 -27.186 -13.526 1.00 45.91 85 ASN A N 1
ATOM 663 C CA . ASN A 1 85 ? 32.083 -27.230 -13.818 1.00 45.91 85 ASN A CA 1
ATOM 664 C C . ASN A 1 85 ? 31.233 -27.880 -12.698 1.00 45.91 85 ASN A C 1
ATOM 666 O O . ASN A 1 85 ? 30.079 -27.501 -12.502 1.00 45.91 85 ASN A O 1
ATOM 670 N N . GLU A 1 86 ? 31.766 -28.853 -11.953 1.00 45.72 86 GLU A N 1
ATOM 671 C CA . GLU A 1 86 ? 31.092 -29.471 -10.797 1.00 45.72 86 GLU A CA 1
ATOM 672 C C . GLU A 1 86 ? 31.139 -28.576 -9.540 1.00 45.72 86 GLU A C 1
ATOM 674 O O . GLU A 1 86 ? 30.152 -28.498 -8.795 1.00 45.72 86 GLU A O 1
ATOM 679 N N . LEU A 1 87 ? 32.246 -27.841 -9.364 1.00 42.75 87 LEU A N 1
ATOM 680 C CA . LEU A 1 87 ? 32.445 -26.737 -8.411 1.00 42.75 87 LEU A CA 1
ATOM 681 C C . LEU A 1 87 ? 31.729 -25.439 -8.844 1.00 42.75 87 LEU A C 1
ATOM 683 O O . LEU A 1 87 ? 31.591 -24.498 -8.064 1.00 42.75 87 LEU A O 1
ATOM 687 N N . SER A 1 88 ? 31.280 -25.356 -10.094 1.00 42.25 88 SER A N 1
ATOM 688 C CA . SER A 1 88 ? 30.664 -24.174 -10.692 1.00 42.25 88 SER A CA 1
ATOM 689 C C . SER A 1 88 ? 29.350 -24.532 -11.379 1.00 42.25 88 SER A C 1
ATOM 691 O O . SER A 1 88 ? 29.081 -24.117 -12.507 1.00 42.25 88 SER A O 1
ATOM 693 N N . LYS A 1 89 ? 28.453 -25.198 -10.637 1.00 40.03 89 LYS A N 1
ATOM 694 C CA . LYS A 1 89 ? 26.996 -25.122 -10.875 1.00 40.03 89 LYS A CA 1
ATOM 695 C C . LYS A 1 89 ? 26.451 -23.720 -10.545 1.00 40.03 89 LYS A C 1
ATOM 697 O O . LYS A 1 89 ? 25.470 -23.564 -9.827 1.00 40.03 89 LYS A O 1
ATOM 702 N N . ILE A 1 90 ? 27.151 -22.711 -11.047 1.00 43.72 90 ILE A N 1
ATOM 703 C CA . ILE A 1 90 ? 26.780 -21.307 -11.083 1.00 43.72 90 ILE A CA 1
ATOM 704 C C . ILE A 1 90 ? 25.834 -21.187 -12.276 1.00 43.72 90 ILE A C 1
ATOM 706 O O . ILE A 1 90 ? 26.136 -21.699 -13.355 1.00 43.72 90 ILE A O 1
ATOM 710 N N . ASP A 1 91 ? 24.679 -20.558 -12.079 1.00 38.34 91 ASP A N 1
ATOM 711 C CA . ASP A 1 91 ? 23.746 -20.271 -13.168 1.00 38.34 91 ASP A CA 1
ATOM 712 C C . ASP A 1 91 ? 24.499 -19.531 -14.295 1.00 38.34 91 ASP A C 1
ATOM 714 O O . ASP A 1 91 ? 25.123 -18.493 -14.063 1.00 38.34 91 ASP A O 1
ATOM 718 N N . ASN A 1 92 ? 24.454 -20.074 -15.519 1.00 39.19 92 ASN A N 1
ATOM 719 C CA . ASN A 1 92 ? 25.150 -19.523 -16.689 1.00 39.19 92 ASN A CA 1
ATOM 720 C C . ASN A 1 92 ? 24.760 -18.065 -17.001 1.00 39.19 92 ASN A C 1
ATOM 722 O O . ASN A 1 92 ? 25.462 -17.397 -17.756 1.00 39.19 92 ASN A O 1
ATOM 726 N N . SER A 1 93 ? 23.665 -17.555 -16.430 1.00 38.03 93 SER A N 1
ATOM 727 C CA . SER A 1 93 ? 23.252 -16.155 -16.556 1.00 38.03 93 SER A CA 1
ATOM 728 C C . SER A 1 93 ? 24.015 -15.162 -15.655 1.00 38.03 93 SER A C 1
ATOM 730 O O . SER A 1 93 ? 23.778 -13.959 -15.769 1.00 38.03 93 SER A O 1
ATOM 732 N N . SER A 1 94 ? 24.947 -15.625 -14.808 1.00 46.59 94 SER A N 1
ATOM 733 C CA . SER A 1 94 ? 25.610 -14.808 -13.770 1.00 46.59 94 SER A CA 1
ATOM 734 C C . SER A 1 94 ? 27.078 -14.416 -14.041 1.00 46.59 94 SER A C 1
ATOM 736 O O . SER A 1 94 ? 27.660 -13.677 -13.251 1.00 46.59 94 SER A O 1
ATOM 738 N N . PHE A 1 95 ? 27.704 -14.863 -15.137 1.00 53.69 95 PHE A N 1
ATOM 739 C CA . PHE A 1 95 ? 29.140 -14.640 -15.425 1.00 53.69 95 PHE A CA 1
ATOM 740 C C . PHE A 1 95 ? 29.468 -13.327 -16.168 1.00 53.69 95 PHE A C 1
ATOM 742 O O . PHE A 1 95 ? 30.384 -13.281 -16.994 1.00 53.69 95 PHE A O 1
ATOM 749 N N . VAL A 1 96 ? 28.725 -12.251 -15.894 1.00 56.12 96 VAL A N 1
ATOM 750 C CA . VAL A 1 96 ? 29.009 -10.922 -16.456 1.00 56.12 96 VAL A CA 1
ATOM 751 C C . VAL A 1 96 ? 29.586 -10.029 -15.365 1.00 56.12 96 VAL A C 1
ATOM 753 O O . VAL A 1 96 ? 28.844 -9.460 -14.569 1.00 56.12 96 VAL A O 1
ATOM 756 N N . PHE A 1 97 ? 30.910 -9.901 -15.336 1.00 62.31 97 PHE A N 1
ATOM 757 C CA . PHE A 1 97 ? 31.584 -9.008 -14.402 1.00 62.31 97 PHE A CA 1
ATOM 758 C C . PHE A 1 97 ? 31.472 -7.556 -14.863 1.00 62.31 97 PHE A C 1
ATOM 760 O O . PHE A 1 97 ? 31.862 -7.211 -15.970 1.00 62.31 97 PHE A O 1
ATOM 767 N N . GLU A 1 98 ? 31.003 -6.663 -14.009 1.00 61.25 98 GLU A N 1
ATOM 768 C CA . GLU A 1 98 ? 30.960 -5.226 -14.282 1.00 61.25 98 GLU A CA 1
ATOM 769 C C . GLU A 1 98 ? 32.340 -4.622 -13.983 1.00 61.25 98 GLU A C 1
ATOM 771 O O . GLU A 1 98 ? 32.857 -4.841 -12.892 1.00 61.25 98 GLU A O 1
ATOM 776 N N . ALA A 1 99 ? 32.976 -3.885 -14.896 1.00 62.78 99 ALA A N 1
ATOM 777 C CA . ALA A 1 99 ? 34.286 -3.280 -14.616 1.00 62.78 99 ALA A CA 1
ATOM 778 C C . ALA A 1 99 ? 34.203 -2.139 -13.578 1.00 62.78 99 ALA A C 1
ATOM 780 O O . ALA A 1 99 ? 33.279 -1.324 -13.607 1.00 62.78 99 ALA A O 1
ATOM 781 N N . GLY A 1 100 ? 35.190 -2.048 -12.679 1.00 61.16 100 GLY A N 1
ATOM 782 C CA . GLY A 1 100 ? 35.258 -0.998 -11.656 1.00 61.16 100 GLY A CA 1
ATOM 783 C C . GLY A 1 100 ? 34.322 -1.200 -10.463 1.00 61.16 100 GLY A C 1
ATOM 784 O O . GLY A 1 100 ? 33.938 -0.211 -9.838 1.00 61.16 100 GLY A O 1
ATOM 785 N N . ARG A 1 101 ? 33.894 -2.438 -10.173 1.00 63.44 101 ARG A N 1
ATOM 786 C CA . ARG A 1 101 ? 32.851 -2.720 -9.173 1.00 63.44 101 ARG A CA 1
ATOM 787 C C . ARG A 1 101 ? 33.151 -3.915 -8.284 1.00 63.44 101 ARG A C 1
ATOM 789 O O . ARG A 1 101 ? 33.599 -4.963 -8.749 1.00 63.44 101 ARG A O 1
ATOM 796 N N . GLN A 1 102 ? 32.786 -3.744 -7.017 1.00 65.38 102 GLN A N 1
ATOM 797 C CA . GLN A 1 102 ? 32.743 -4.792 -6.008 1.00 65.38 102 GLN A CA 1
ATOM 798 C C . GLN A 1 102 ? 31.605 -5.773 -6.322 1.00 65.38 102 GLN A C 1
ATOM 800 O O . GLN A 1 102 ? 30.457 -5.366 -6.525 1.00 65.38 102 GLN A O 1
ATOM 805 N N . GLN A 1 103 ? 31.945 -7.053 -6.433 1.00 65.31 103 GLN A N 1
ATOM 806 C CA . GLN A 1 103 ? 31.078 -8.143 -6.880 1.00 65.31 103 GLN A CA 1
ATOM 807 C C . GLN A 1 103 ? 31.416 -9.426 -6.127 1.00 65.31 103 GLN A C 1
ATOM 809 O O . GLN A 1 103 ? 32.532 -9.596 -5.645 1.00 65.31 103 GLN A O 1
ATOM 814 N N . PHE A 1 104 ? 30.465 -10.354 -6.070 1.00 67.19 104 PHE A N 1
ATOM 815 C CA . PHE A 1 104 ? 30.644 -11.626 -5.380 1.00 67.19 104 PHE A CA 1
ATOM 816 C C . PHE A 1 104 ? 30.781 -12.777 -6.371 1.00 67.19 104 PHE A C 1
ATOM 818 O O . PHE A 1 104 ? 29.868 -13.065 -7.142 1.00 67.19 104 PHE A O 1
ATOM 825 N N . LEU A 1 105 ? 31.916 -13.464 -6.305 1.00 65.56 105 LEU A N 1
ATOM 826 C CA . LEU A 1 105 ? 32.115 -14.775 -6.901 1.00 65.56 105 LEU A CA 1
ATOM 827 C C . LEU A 1 105 ? 31.673 -15.859 -5.922 1.00 65.56 105 LEU A C 1
ATOM 829 O O . LEU A 1 105 ? 32.034 -15.812 -4.751 1.00 65.56 105 LEU 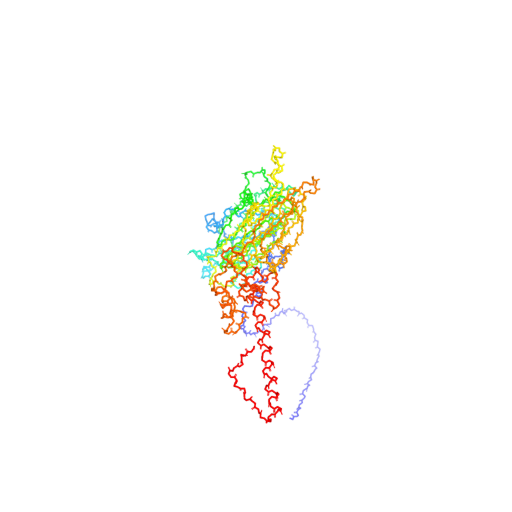A O 1
ATOM 833 N N . TYR A 1 106 ? 30.935 -16.855 -6.404 1.00 64.19 106 TYR A N 1
ATOM 834 C CA . TYR A 1 106 ? 30.454 -17.972 -5.592 1.00 64.19 106 TYR A CA 1
ATOM 835 C C . TYR A 1 106 ? 31.021 -19.288 -6.126 1.00 64.19 106 TYR A C 1
ATOM 837 O O . TYR A 1 106 ? 30.671 -19.700 -7.224 1.00 64.19 106 TYR A O 1
ATOM 845 N N . PHE A 1 107 ? 31.866 -19.966 -5.351 1.00 65.06 107 PHE A N 1
ATOM 846 C CA . PHE A 1 107 ? 32.439 -21.269 -5.701 1.00 65.06 107 PHE A CA 1
ATOM 847 C C . PHE A 1 107 ? 31.835 -22.367 -4.837 1.00 65.06 107 PHE A C 1
ATOM 849 O O . PHE A 1 107 ? 31.829 -22.262 -3.615 1.00 65.06 107 PHE A O 1
ATOM 856 N N . ARG A 1 108 ? 31.367 -23.454 -5.442 1.00 61.12 108 ARG A N 1
ATOM 857 C CA . ARG A 1 108 ? 30.881 -24.629 -4.718 1.00 61.12 108 ARG A CA 1
ATOM 858 C C . ARG A 1 108 ? 32.067 -25.527 -4.365 1.00 61.12 108 ARG A C 1
ATOM 860 O O . ARG A 1 108 ? 32.760 -26.000 -5.252 1.00 61.12 108 ARG A O 1
ATOM 867 N N . ILE A 1 109 ? 32.284 -25.786 -3.082 1.00 65.06 109 ILE A N 1
ATOM 868 C CA . ILE A 1 109 ? 33.326 -26.658 -2.533 1.00 65.06 109 ILE A CA 1
ATOM 869 C C . ILE A 1 109 ? 32.652 -27.934 -1.992 1.00 65.06 109 ILE A C 1
ATOM 871 O O . ILE A 1 109 ? 31.948 -27.848 -0.987 1.00 65.06 109 ILE A O 1
ATOM 875 N N . PRO A 1 110 ? 32.818 -29.107 -2.631 1.00 64.12 110 PRO A N 1
ATOM 876 C CA . PRO A 1 110 ? 32.377 -30.406 -2.132 1.00 64.12 110 PRO A CA 1
ATOM 877 C C . PRO A 1 110 ? 32.847 -30.683 -0.706 1.00 64.12 110 PRO A C 1
ATOM 879 O O . PRO A 1 110 ? 33.986 -30.371 -0.355 1.00 64.12 110 PRO A O 1
ATOM 882 N N . ASP A 1 111 ? 31.994 -31.331 0.090 1.00 62.09 111 ASP A N 1
ATOM 883 C CA . ASP A 1 111 ? 32.296 -31.711 1.481 1.00 62.09 111 ASP A CA 1
ATOM 884 C C . ASP A 1 111 ? 33.566 -32.575 1.566 1.00 62.09 111 ASP A C 1
ATOM 886 O O . ASP A 1 111 ? 34.359 -32.445 2.489 1.00 62.09 111 ASP A O 1
ATOM 890 N N . GLU A 1 112 ? 33.839 -33.375 0.533 1.00 60.28 112 GLU A N 1
ATOM 891 C CA . GLU A 1 112 ? 35.046 -34.199 0.386 1.00 60.28 112 GLU A CA 1
ATOM 892 C C . GLU A 1 112 ? 36.357 -33.389 0.453 1.00 60.28 112 GLU A C 1
ATOM 894 O O . GLU A 1 112 ? 37.329 -33.849 1.054 1.00 60.28 112 GLU A O 1
ATOM 899 N N . LEU A 1 113 ? 36.377 -32.165 -0.096 1.00 55.88 113 LEU A N 1
ATOM 900 C CA . LEU A 1 113 ? 37.529 -31.254 -0.024 1.00 55.88 113 LEU A CA 1
ATOM 901 C C . LEU A 1 113 ? 37.616 -30.520 1.323 1.00 55.88 113 LEU A C 1
ATOM 903 O O . LEU A 1 113 ? 38.702 -30.114 1.729 1.00 55.88 113 LEU A O 1
ATOM 907 N N . VAL A 1 114 ? 36.492 -30.365 2.029 1.00 54.34 114 VAL A N 1
ATOM 908 C CA . VAL A 1 114 ? 36.437 -29.742 3.364 1.00 54.34 114 VAL A CA 1
ATOM 909 C C . VAL A 1 114 ? 36.857 -30.742 4.451 1.00 54.34 114 VAL A C 1
ATOM 911 O O . VAL A 1 114 ? 37.588 -30.402 5.377 1.00 54.34 114 VAL A O 1
ATOM 914 N N . VAL A 1 115 ? 36.440 -32.004 4.324 1.00 48.31 115 VAL A N 1
ATOM 915 C CA . VAL A 1 115 ? 36.646 -33.069 5.320 1.00 48.31 115 VAL A CA 1
ATOM 916 C C . VAL A 1 115 ? 38.067 -33.663 5.275 1.00 48.31 115 VAL A C 1
ATOM 918 O O . VAL A 1 115 ? 38.508 -34.274 6.253 1.00 48.31 115 VAL A O 1
ATOM 921 N N . GLN A 1 116 ? 38.846 -33.434 4.208 1.00 48.84 116 GLN A N 1
ATOM 922 C CA . GLN A 1 116 ? 40.235 -33.916 4.090 1.00 48.84 116 GLN A CA 1
ATOM 923 C C . GLN A 1 116 ? 41.267 -33.255 5.032 1.00 48.84 116 GLN A C 1
ATOM 925 O O . GLN A 1 116 ? 42.436 -33.644 5.012 1.00 48.84 116 GLN A O 1
ATOM 930 N N . GLN A 1 117 ? 40.856 -32.373 5.955 1.00 46.75 117 GLN A N 1
ATOM 931 C CA . GLN A 1 117 ? 41.707 -31.802 7.019 1.00 46.75 117 GLN A CA 1
ATOM 932 C C . GLN A 1 117 ? 42.415 -32.829 7.941 1.00 46.75 117 GLN A C 1
ATOM 934 O O . GLN A 1 117 ? 43.236 -32.442 8.771 1.00 46.75 117 GLN A O 1
ATOM 939 N N . ARG A 1 118 ? 42.118 -34.135 7.844 1.00 44.22 118 ARG A N 1
ATOM 940 C CA . ARG A 1 118 ? 42.820 -35.202 8.596 1.00 44.22 118 ARG A CA 1
ATOM 941 C C . ARG A 1 118 ? 43.954 -35.895 7.831 1.00 44.22 118 ARG A C 1
ATOM 943 O O . ARG A 1 118 ? 44.644 -36.730 8.413 1.00 44.22 118 ARG A O 1
ATOM 950 N N . SER A 1 119 ? 44.162 -35.551 6.563 1.00 47.62 119 SER A N 1
ATOM 951 C CA . SER A 1 119 ? 45.363 -35.885 5.783 1.00 47.62 119 SER A CA 1
ATOM 952 C C . SER A 1 119 ? 46.290 -34.668 5.690 1.00 47.62 119 SER A C 1
ATOM 954 O O . SER A 1 119 ? 45.849 -33.543 5.891 1.00 47.62 119 SER A O 1
ATOM 956 N N . ALA A 1 120 ? 47.574 -34.882 5.389 1.00 47.94 120 ALA A N 1
ATOM 957 C CA . ALA A 1 120 ? 48.645 -33.876 5.483 1.00 47.94 120 ALA A CA 1
ATOM 958 C C . ALA A 1 120 ? 48.592 -32.716 4.455 1.00 47.94 120 ALA A C 1
ATOM 960 O O . ALA A 1 120 ? 49.608 -32.075 4.214 1.00 47.94 120 ALA A O 1
ATOM 961 N N . HIS A 1 121 ? 47.434 -32.449 3.846 1.00 48.81 121 HIS A N 1
ATOM 962 C CA . HIS A 1 121 ? 47.246 -31.463 2.783 1.00 48.81 121 HIS A CA 1
ATOM 963 C C . HIS A 1 121 ? 45.965 -30.655 3.041 1.00 48.81 121 HIS A C 1
ATOM 965 O O . HIS A 1 121 ? 44.882 -31.022 2.591 1.00 48.81 121 HIS A O 1
ATOM 971 N N . SER A 1 122 ? 46.073 -29.552 3.784 1.00 54.41 122 SER A N 1
ATOM 972 C CA . SER A 1 122 ? 44.972 -28.600 3.962 1.00 54.41 122 SER A CA 1
ATOM 973 C C . SER A 1 122 ? 44.911 -27.609 2.799 1.00 54.41 122 SER A C 1
ATOM 975 O O . SER A 1 122 ? 45.922 -26.984 2.461 1.00 54.41 122 SER A O 1
ATOM 977 N N . LEU A 1 123 ? 43.718 -27.411 2.225 1.00 56.75 123 LEU A N 1
ATOM 978 C CA . LEU A 1 123 ? 43.462 -26.284 1.325 1.00 56.75 123 LEU A CA 1
ATOM 979 C C . LEU A 1 123 ? 43.721 -24.987 2.101 1.00 56.75 123 LEU A C 1
ATOM 981 O O . LEU A 1 123 ? 43.018 -24.687 3.060 1.00 56.75 123 LEU A O 1
ATOM 985 N N . SER A 1 124 ? 44.752 -24.253 1.697 1.00 56.06 124 SER A N 1
ATOM 986 C CA . SER A 1 124 ? 45.279 -23.099 2.435 1.00 56.06 124 SER A CA 1
ATOM 987 C C . SER A 1 124 ? 44.837 -21.764 1.832 1.00 56.06 124 SER A C 1
ATOM 989 O O . SER A 1 124 ? 44.903 -20.730 2.492 1.00 56.06 124 SER A O 1
ATOM 991 N N . GLY A 1 125 ? 44.342 -21.766 0.592 1.00 60.88 125 GLY A N 1
ATOM 992 C CA . GLY A 1 125 ? 43.789 -20.575 -0.042 1.00 60.88 125 GLY A CA 1
ATOM 993 C C . GLY A 1 125 ? 43.339 -20.778 -1.485 1.00 60.88 125 GLY A C 1
ATOM 994 O O . GLY A 1 125 ? 43.562 -21.835 -2.080 1.00 60.88 125 GLY A O 1
ATOM 995 N N . ILE A 1 126 ? 42.721 -19.738 -2.045 1.00 64.06 126 ILE A N 1
ATOM 996 C CA . ILE A 1 126 ? 42.368 -19.638 -3.465 1.00 64.06 126 ILE A CA 1
ATOM 997 C C . ILE A 1 126 ? 42.963 -18.348 -4.026 1.00 64.06 126 ILE A C 1
ATOM 999 O O . ILE A 1 126 ? 42.760 -17.269 -3.471 1.00 64.06 126 ILE A O 1
ATOM 1003 N N . GLY A 1 127 ? 43.699 -18.464 -5.129 1.00 63.97 127 GLY A N 1
ATOM 1004 C CA . GLY A 1 127 ? 44.194 -17.335 -5.909 1.00 63.97 127 GLY A CA 1
ATOM 1005 C C . GLY A 1 127 ? 43.311 -17.092 -7.130 1.00 63.97 127 GLY A C 1
ATOM 1006 O O . GLY A 1 127 ? 43.020 -18.038 -7.862 1.00 63.97 127 GLY A O 1
ATOM 1007 N N . ILE A 1 128 ? 42.912 -15.844 -7.382 1.00 65.44 128 ILE A N 1
ATOM 1008 C CA . ILE A 1 128 ? 42.216 -15.444 -8.614 1.00 65.44 128 ILE A CA 1
ATOM 1009 C C . ILE A 1 128 ? 42.967 -14.283 -9.259 1.00 65.44 128 ILE A C 1
ATOM 1011 O O . ILE A 1 128 ? 43.220 -13.254 -8.630 1.00 65.44 128 ILE A O 1
ATOM 1015 N N . HIS A 1 129 ? 43.307 -14.462 -10.530 1.00 67.38 129 HIS A N 1
ATOM 1016 C CA . HIS A 1 129 ? 44.030 -13.503 -11.354 1.00 67.38 129 HIS A CA 1
ATOM 1017 C C . HIS A 1 129 ? 43.255 -13.249 -12.649 1.00 67.38 129 HIS A C 1
ATOM 1019 O O . HIS A 1 129 ? 42.824 -14.200 -13.301 1.00 67.38 129 HIS A O 1
ATOM 1025 N N . PHE A 1 130 ? 43.106 -11.984 -13.033 1.00 62.72 130 PHE A N 1
ATOM 1026 C CA . PHE A 1 130 ? 42.445 -11.564 -14.269 1.00 62.72 130 PHE A CA 1
ATOM 1027 C C . PHE A 1 130 ? 43.450 -10.835 -15.162 1.00 62.72 130 PHE A C 1
ATOM 1029 O O . PHE A 1 130 ? 44.098 -9.911 -14.682 1.00 62.72 130 PHE A O 1
ATOM 1036 N N . GLY A 1 131 ? 43.522 -11.188 -16.447 1.00 62.91 131 GLY A N 1
ATOM 1037 C CA . GLY A 1 131 ? 44.387 -10.519 -17.423 1.00 62.91 131 GLY A CA 1
ATOM 1038 C C . GLY A 1 131 ? 45.706 -11.247 -17.702 1.00 62.91 131 GLY A C 1
ATOM 1039 O O . GLY A 1 131 ? 45.780 -12.479 -17.659 1.00 62.91 131 GLY A O 1
ATOM 1040 N N . GLN A 1 132 ? 46.746 -10.488 -18.055 1.00 56.28 132 GLN A N 1
ATOM 1041 C CA . GLN A 1 132 ? 48.078 -11.030 -18.367 1.00 56.28 132 GLN A CA 1
ATOM 1042 C C . GLN A 1 132 ? 48.927 -11.139 -17.095 1.00 56.28 132 GLN A C 1
ATOM 1044 O O . GLN A 1 132 ? 48.631 -10.482 -16.110 1.00 56.28 132 GLN A O 1
ATOM 1049 N N . GLN A 1 133 ? 50.010 -11.932 -17.101 1.00 48.91 133 GLN A N 1
ATOM 1050 C CA . GLN A 1 133 ? 50.866 -12.218 -15.921 1.00 48.91 133 GLN A CA 1
ATOM 1051 C C . GLN A 1 133 ? 51.535 -10.991 -15.244 1.00 48.91 133 GLN A C 1
ATOM 1053 O O . GLN A 1 133 ? 52.407 -11.146 -14.393 1.00 48.91 133 GLN A O 1
ATOM 1058 N N . THR A 1 134 ? 51.184 -9.768 -15.624 1.00 42.53 134 THR A N 1
ATOM 1059 C CA . THR A 1 134 ? 51.585 -8.517 -14.970 1.00 42.53 134 THR A CA 1
ATOM 1060 C C . THR A 1 134 ? 50.532 -7.970 -14.004 1.00 42.53 134 THR A C 1
ATOM 1062 O O . THR A 1 134 ? 50.851 -7.068 -13.229 1.00 42.53 134 THR A O 1
ATOM 1065 N N . ASP A 1 135 ? 49.301 -8.483 -14.050 1.00 51.84 135 ASP A N 1
ATOM 1066 C CA . ASP A 1 135 ? 48.161 -7.964 -13.297 1.00 51.84 135 ASP A CA 1
ATOM 1067 C C . ASP A 1 135 ? 48.106 -8.526 -11.855 1.00 51.84 135 ASP A C 1
ATOM 1069 O O . ASP A 1 135 ? 48.842 -9.446 -11.478 1.00 51.84 135 ASP A O 1
ATOM 1073 N N . SER A 1 136 ? 47.286 -7.915 -10.992 1.00 46.97 136 SER A N 1
ATOM 1074 C CA . SER A 1 136 ? 47.220 -8.273 -9.566 1.00 46.97 136 SER A CA 1
ATOM 1075 C C . SER A 1 136 ? 46.574 -9.644 -9.342 1.00 46.97 136 SER A C 1
ATOM 1077 O O . SER A 1 136 ? 45.411 -9.864 -9.688 1.00 46.97 136 SER A O 1
ATOM 1079 N N . LEU A 1 137 ? 47.300 -10.545 -8.677 1.00 51.09 137 LEU A N 1
ATOM 1080 C CA . LEU A 1 137 ? 46.761 -11.797 -8.142 1.00 51.09 137 LEU A CA 1
ATOM 1081 C C . LEU A 1 137 ? 46.149 -11.532 -6.759 1.00 51.09 137 LEU A C 1
ATOM 1083 O O . LEU A 1 137 ? 46.870 -11.175 -5.829 1.00 51.09 137 LEU A O 1
ATOM 1087 N N . ASN A 1 138 ? 44.842 -11.751 -6.610 1.00 55.41 138 ASN A N 1
ATOM 1088 C CA . ASN A 1 138 ? 44.190 -11.735 -5.301 1.00 55.41 138 ASN A CA 1
ATOM 1089 C C . ASN A 1 138 ? 44.304 -13.130 -4.681 1.00 55.41 138 ASN A C 1
ATOM 1091 O O . ASN A 1 138 ? 43.712 -14.080 -5.199 1.00 55.41 138 ASN A O 1
ATOM 1095 N N . ILE A 1 139 ? 45.060 -13.260 -3.587 1.00 54.69 139 ILE A N 1
ATOM 1096 C CA . ILE A 1 139 ? 45.152 -14.503 -2.810 1.00 54.69 139 ILE A CA 1
ATOM 1097 C C . ILE A 1 139 ? 44.279 -14.377 -1.568 1.00 54.69 139 ILE A C 1
ATOM 1099 O O . ILE A 1 139 ? 44.525 -13.537 -0.705 1.00 54.69 139 ILE A O 1
ATOM 1103 N N . VAL A 1 140 ? 43.294 -15.261 -1.458 1.00 56.97 140 VAL A N 1
ATOM 1104 C CA . VAL A 1 140 ? 42.467 -15.415 -0.264 1.00 56.97 140 VAL A CA 1
ATOM 1105 C C . VAL A 1 140 ? 42.988 -16.608 0.538 1.00 56.97 140 VAL A C 1
ATOM 1107 O O . VAL A 1 140 ? 42.841 -17.741 0.068 1.00 56.97 140 VAL A O 1
ATOM 1110 N N . PRO A 1 141 ? 43.552 -16.415 1.744 1.00 51.72 141 PRO A N 1
ATOM 1111 C CA . PRO A 1 141 ? 43.817 -17.524 2.649 1.00 51.72 141 PRO A CA 1
ATOM 1112 C C . PRO A 1 141 ? 42.496 -18.076 3.204 1.00 51.72 141 PRO A C 1
ATOM 1114 O O . PRO A 1 141 ? 41.643 -17.320 3.670 1.00 51.72 141 PRO A O 1
ATOM 1117 N N . ILE A 1 142 ? 42.329 -19.399 3.181 1.00 55.09 142 ILE A N 1
ATOM 1118 C CA . ILE A 1 142 ? 41.229 -20.072 3.883 1.00 55.09 142 ILE A CA 1
ATOM 1119 C C . ILE A 1 142 ? 41.766 -20.457 5.259 1.00 55.09 142 ILE A C 1
ATOM 1121 O O . ILE A 1 142 ? 42.389 -21.502 5.437 1.00 55.09 142 ILE A O 1
ATOM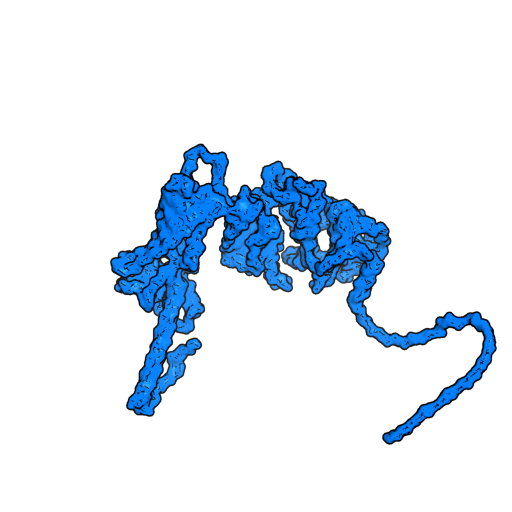 1125 N N . LEU A 1 143 ? 41.569 -19.560 6.223 1.00 50.12 143 LEU A N 1
ATOM 1126 C CA . LEU A 1 143 ? 41.849 -19.830 7.629 1.00 50.12 143 LEU A CA 1
ATOM 1127 C C . LEU A 1 143 ? 40.725 -20.680 8.247 1.00 50.12 143 LEU A C 1
ATOM 1129 O O . LEU A 1 143 ? 39.650 -20.842 7.667 1.00 50.12 143 LEU A O 1
ATOM 1133 N N . ASP A 1 144 ? 41.013 -21.248 9.419 1.00 53.62 144 ASP A N 1
ATOM 1134 C CA . ASP A 1 144 ? 40.127 -22.152 10.165 1.00 53.62 144 ASP A CA 1
ATOM 1135 C C . ASP A 1 144 ? 38.727 -21.545 10.419 1.00 53.62 144 ASP A C 1
ATOM 1137 O O . ASP A 1 144 ? 38.558 -20.324 10.421 1.00 53.62 144 ASP A O 1
ATOM 1141 N N . GLU A 1 145 ? 37.725 -22.398 10.668 1.00 53.25 145 GLU A N 1
ATOM 1142 C CA . GLU A 1 145 ? 36.267 -22.157 10.558 1.00 53.25 145 GLU A CA 1
ATOM 1143 C C . GLU A 1 145 ? 35.711 -20.986 11.413 1.00 53.25 145 GLU A C 1
ATOM 1145 O O . GLU A 1 145 ? 34.530 -20.654 11.327 1.00 53.25 145 GLU A O 1
ATOM 1150 N N . GLN A 1 146 ? 36.550 -20.326 12.219 1.00 47.81 146 GLN A N 1
ATOM 1151 C CA . GLN A 1 146 ? 36.210 -19.175 13.065 1.00 47.81 146 GLN A CA 1
ATOM 1152 C C . GLN A 1 146 ? 36.875 -17.838 12.682 1.00 47.81 146 GLN A C 1
ATOM 1154 O O . GLN A 1 146 ? 36.602 -16.836 13.343 1.00 47.81 146 GLN A O 1
ATOM 1159 N N . GLN A 1 147 ? 37.727 -17.776 11.650 1.00 48.00 147 GLN A N 1
ATOM 1160 C CA . GLN A 1 147 ? 38.351 -16.521 11.193 1.00 48.00 147 GLN A CA 1
ATOM 1161 C C . GLN A 1 147 ? 38.325 -16.381 9.667 1.00 48.00 147 GLN A C 1
ATOM 1163 O O . GLN A 1 147 ? 39.341 -16.508 8.991 1.00 48.00 147 GLN A O 1
ATOM 1168 N N . SER A 1 148 ? 37.157 -16.064 9.110 1.00 47.00 148 SER A N 1
ATOM 1169 C CA . SER A 1 148 ? 37.056 -15.646 7.711 1.00 47.00 148 SER A CA 1
ATOM 1170 C C . SER A 1 148 ? 37.716 -14.279 7.499 1.00 47.00 148 SER A C 1
ATOM 1172 O O . SER A 1 148 ? 37.311 -13.305 8.144 1.00 47.00 148 SER A O 1
ATOM 1174 N N . SER A 1 149 ? 38.674 -14.183 6.574 1.00 48.44 149 SER A N 1
ATOM 1175 C CA . SER A 1 149 ? 39.189 -12.890 6.109 1.00 48.44 149 SER A CA 1
ATOM 1176 C C . SER A 1 149 ? 38.042 -12.011 5.590 1.00 48.44 149 SER A C 1
ATOM 1178 O O . SER A 1 149 ? 37.158 -12.532 4.899 1.00 48.44 149 SER A O 1
ATOM 1180 N N . PRO A 1 150 ? 38.025 -10.699 5.886 1.00 48.59 150 PRO A N 1
ATOM 1181 C CA . PRO A 1 150 ? 37.049 -9.785 5.303 1.00 48.59 150 PRO A CA 1
ATOM 1182 C C . PRO A 1 150 ? 36.998 -9.900 3.770 1.00 48.59 150 PRO A C 1
ATOM 1184 O O . PRO A 1 150 ? 37.988 -10.214 3.113 1.00 48.59 150 PRO A O 1
ATOM 1187 N N . GLY A 1 151 ? 35.801 -9.731 3.208 1.00 54.12 151 GLY A N 1
ATOM 1188 C CA . GLY A 1 151 ? 35.520 -9.997 1.795 1.00 54.12 151 GLY A CA 1
ATOM 1189 C C . GLY A 1 151 ? 35.273 -11.471 1.447 1.00 54.12 151 GLY A C 1
ATOM 1190 O O . GLY A 1 151 ? 34.679 -11.754 0.410 1.00 54.12 151 GLY A O 1
ATOM 1191 N N . VAL A 1 152 ? 35.617 -12.440 2.304 1.00 57.75 152 VAL A N 1
ATOM 1192 C CA . VAL A 1 152 ? 35.361 -13.865 2.027 1.00 57.75 152 VAL A CA 1
ATOM 1193 C C . VAL A 1 152 ? 34.484 -14.510 3.090 1.00 57.75 152 VAL A C 1
ATOM 1195 O O . VAL A 1 152 ? 34.634 -14.275 4.282 1.00 57.75 152 VAL A O 1
ATOM 1198 N N . SER A 1 153 ? 33.536 -15.345 2.664 1.00 62.06 153 SER A N 1
ATOM 1199 C CA . SER A 1 153 ? 32.684 -16.107 3.580 1.00 62.06 153 SER A CA 1
ATOM 1200 C C . SER A 1 153 ? 32.303 -17.463 3.003 1.00 62.06 153 SER A C 1
ATOM 1202 O O . SER A 1 153 ? 31.798 -17.545 1.883 1.00 62.06 153 SER A O 1
ATOM 1204 N N . ILE A 1 154 ? 32.468 -18.521 3.795 1.00 61.91 154 ILE A N 1
ATOM 1205 C CA . ILE A 1 154 ? 31.973 -19.857 3.462 1.00 61.91 154 ILE A CA 1
ATOM 1206 C C . ILE A 1 154 ? 30.501 -19.938 3.880 1.00 61.91 154 ILE A C 1
ATOM 1208 O O . ILE A 1 154 ? 30.180 -19.999 5.064 1.00 61.91 154 ILE A O 1
ATOM 1212 N N . ILE A 1 155 ? 29.609 -19.940 2.896 1.00 61.94 155 ILE A N 1
ATOM 1213 C CA . ILE A 1 155 ? 28.170 -20.133 3.058 1.00 61.94 155 ILE A CA 1
ATOM 1214 C C . ILE A 1 155 ? 27.903 -21.647 3.024 1.00 61.94 155 ILE A C 1
ATOM 1216 O O . ILE A 1 155 ? 28.216 -22.294 2.026 1.00 61.94 155 ILE A O 1
ATOM 1220 N N . PRO A 1 156 ? 27.355 -22.272 4.072 1.00 58.94 156 PRO A N 1
ATOM 1221 C CA . PRO A 1 156 ? 26.969 -23.680 4.004 1.00 58.94 156 PRO A CA 1
ATOM 1222 C C . PRO A 1 156 ? 25.791 -23.888 3.040 1.00 58.94 156 PRO A C 1
ATOM 1224 O O . PRO A 1 156 ? 24.937 -23.015 2.912 1.00 58.94 156 PRO A O 1
ATOM 1227 N N . THR A 1 157 ? 25.704 -25.054 2.392 1.00 54.56 157 THR A N 1
ATOM 1228 C CA . THR A 1 157 ? 24.515 -25.435 1.608 1.00 54.56 157 THR A CA 1
ATOM 1229 C C . THR A 1 157 ? 23.989 -26.797 2.049 1.00 54.56 157 THR A C 1
ATOM 1231 O O . THR A 1 157 ? 24.768 -27.664 2.440 1.00 54.56 157 THR A O 1
ATOM 1234 N N . ASN A 1 158 ? 22.677 -27.016 1.915 1.00 47.97 158 ASN A N 1
ATOM 1235 C CA . ASN A 1 158 ? 22.070 -28.348 2.047 1.00 47.97 158 ASN A CA 1
ATOM 1236 C C . ASN A 1 158 ? 21.906 -29.040 0.685 1.00 47.97 158 ASN A C 1
ATOM 1238 O O . ASN A 1 158 ? 20.944 -29.776 0.460 1.00 47.97 158 ASN A O 1
ATOM 1242 N N . LEU A 1 159 ? 22.840 -28.816 -0.245 1.00 53.44 159 LEU A N 1
ATOM 1243 C CA . LEU A 1 159 ? 22.913 -29.643 -1.446 1.00 53.44 159 LEU A CA 1
ATOM 1244 C C . LEU A 1 159 ? 23.198 -31.106 -1.031 1.00 53.44 159 LEU A C 1
ATOM 1246 O O . LEU A 1 159 ? 23.893 -31.323 -0.037 1.00 53.44 159 LEU A O 1
ATOM 1250 N N . PRO A 1 160 ? 22.687 -32.128 -1.750 1.00 59.09 160 PRO A N 1
ATOM 1251 C CA . PRO A 1 160 ? 22.765 -33.525 -1.294 1.00 59.09 160 PRO A CA 1
ATOM 1252 C C . PRO A 1 160 ? 24.186 -34.074 -1.066 1.00 59.09 160 PRO A C 1
ATOM 1254 O O . PRO A 1 160 ? 24.356 -35.048 -0.340 1.00 59.09 160 PRO A O 1
ATOM 1257 N N . ASP A 1 161 ? 25.195 -33.438 -1.666 1.00 64.19 161 ASP A N 1
ATOM 1258 C CA . ASP A 1 161 ? 26.630 -33.723 -1.520 1.00 64.19 161 ASP A CA 1
ATOM 1259 C C . ASP A 1 161 ? 27.325 -32.874 -0.433 1.00 64.19 161 ASP A C 1
ATOM 1261 O O . ASP A 1 161 ? 28.553 -32.833 -0.375 1.00 64.19 161 ASP A O 1
ATOM 1265 N N . ARG A 1 162 ? 26.546 -32.171 0.407 1.00 64.06 162 ARG A N 1
ATOM 1266 C CA . ARG A 1 162 ? 26.993 -31.319 1.530 1.00 64.06 162 ARG A CA 1
ATOM 1267 C C . ARG A 1 162 ? 27.995 -30.221 1.158 1.00 64.06 162 ARG A C 1
ATOM 1269 O O . ARG A 1 162 ? 28.684 -29.678 2.020 1.00 64.06 162 ARG A O 1
ATOM 1276 N N . SER A 1 163 ? 28.077 -29.877 -0.123 1.00 60.94 163 SER A N 1
ATOM 1277 C CA . SER A 1 163 ? 28.963 -28.818 -0.596 1.00 60.94 163 SER A CA 1
ATOM 1278 C C . SER A 1 163 ? 28.689 -27.470 0.089 1.00 60.94 163 SER A C 1
ATOM 1280 O O . SER A 1 163 ? 27.565 -27.148 0.473 1.00 60.94 163 SER A O 1
ATOM 1282 N N . ARG A 1 164 ? 29.727 -26.647 0.227 1.00 62.12 164 ARG A N 1
ATOM 1283 C CA . ARG A 1 164 ? 29.663 -25.276 0.754 1.00 62.12 164 ARG A CA 1
ATOM 1284 C C . ARG A 1 164 ? 29.867 -24.275 -0.388 1.00 62.12 164 ARG A C 1
ATOM 1286 O O . ARG A 1 164 ? 30.613 -24.561 -1.311 1.00 62.12 164 ARG A O 1
ATOM 1293 N N . LEU A 1 165 ? 29.236 -23.108 -0.351 1.00 59.72 165 LEU A N 1
ATOM 1294 C CA . LEU A 1 165 ? 29.463 -22.001 -1.283 1.00 59.72 165 LEU A CA 1
ATOM 1295 C C . LEU A 1 165 ? 30.459 -21.000 -0.685 1.00 59.72 165 LEU A C 1
ATOM 1297 O O . LEU A 1 165 ? 30.121 -20.216 0.195 1.00 59.72 165 LEU A O 1
ATOM 1301 N N . LEU A 1 166 ? 31.692 -20.982 -1.178 1.00 65.12 166 LEU A N 1
ATOM 1302 C CA . LEU A 1 166 ? 32.645 -19.919 -0.889 1.00 65.12 166 LEU A CA 1
ATOM 1303 C C . LEU A 1 166 ? 32.263 -18.661 -1.675 1.00 65.12 166 LEU A C 1
ATOM 1305 O O . LEU A 1 166 ? 32.403 -18.625 -2.896 1.00 65.12 166 LEU A O 1
ATOM 1309 N N . ARG A 1 167 ? 31.819 -17.623 -0.968 1.00 66.31 167 ARG A N 1
ATOM 1310 C CA . ARG A 1 167 ? 31.668 -16.272 -1.509 1.00 66.31 167 ARG A CA 1
ATOM 1311 C C . ARG A 1 167 ? 33.005 -15.542 -1.401 1.00 66.31 167 ARG A C 1
ATOM 1313 O O . ARG A 1 167 ? 33.505 -15.388 -0.289 1.00 66.31 167 ARG A O 1
ATOM 1320 N N . ILE A 1 168 ? 33.542 -15.073 -2.523 1.00 67.38 168 ILE A N 1
ATOM 1321 C CA . ILE A 1 168 ? 34.706 -14.185 -2.603 1.00 67.38 168 ILE A CA 1
ATOM 1322 C C . ILE A 1 168 ? 34.248 -12.835 -3.147 1.00 67.38 168 ILE A C 1
ATOM 1324 O O . ILE A 1 168 ? 33.720 -12.751 -4.254 1.00 67.38 168 ILE A O 1
ATOM 1328 N N . GLU A 1 169 ? 34.462 -11.779 -2.379 1.00 64.81 169 GLU A N 1
ATOM 1329 C CA . GLU A 1 169 ? 34.331 -10.403 -2.833 1.00 64.81 169 GLU A CA 1
ATOM 1330 C C . GLU A 1 169 ? 35.537 -10.036 -3.703 1.00 64.81 169 GLU A C 1
ATOM 1332 O O . GLU A 1 169 ? 36.687 -10.115 -3.274 1.00 64.81 169 GLU A O 1
ATOM 1337 N N . ILE A 1 170 ? 35.273 -9.663 -4.951 1.00 65.94 170 ILE A N 1
ATOM 1338 C CA . ILE A 1 170 ? 36.268 -9.156 -5.891 1.00 65.94 170 ILE A CA 1
ATOM 1339 C C . ILE A 1 170 ? 35.930 -7.713 -6.245 1.00 65.94 170 ILE A C 1
ATOM 1341 O O . ILE A 1 170 ? 34.764 -7.369 -6.428 1.00 65.94 170 ILE A O 1
ATOM 1345 N N . THR A 1 171 ? 36.948 -6.873 -6.410 1.00 61.97 171 THR A N 1
ATOM 1346 C CA . THR A 1 171 ? 36.791 -5.578 -7.081 1.00 61.97 171 THR A CA 1
ATOM 1347 C C . THR A 1 171 ? 37.486 -5.658 -8.428 1.00 61.97 171 THR A C 1
ATOM 1349 O O . THR A 1 171 ? 38.710 -5.739 -8.509 1.00 61.97 171 THR A O 1
ATOM 1352 N N . THR A 1 172 ? 36.701 -5.659 -9.499 1.00 65.38 172 THR A N 1
ATOM 1353 C CA . THR A 1 172 ? 37.222 -5.557 -10.866 1.00 65.38 172 THR A CA 1
ATOM 1354 C C . THR A 1 172 ? 37.810 -4.167 -11.087 1.00 65.38 172 THR A C 1
ATOM 1356 O O . THR A 1 172 ? 37.230 -3.162 -10.671 1.00 65.38 172 THR A O 1
ATOM 1359 N N . MET A 1 173 ? 38.944 -4.064 -11.778 1.00 60.06 173 MET A N 1
ATOM 1360 C CA . MET A 1 173 ? 39.507 -2.750 -12.091 1.00 60.06 173 MET A CA 1
ATOM 1361 C C . MET A 1 173 ? 38.765 -2.104 -13.276 1.00 60.06 173 MET A C 1
ATOM 1363 O O . MET A 1 173 ? 38.421 -2.804 -14.231 1.00 60.06 173 MET A O 1
ATOM 1367 N N . PRO A 1 174 ? 38.567 -0.770 -13.298 1.00 58.16 174 PRO A N 1
ATOM 1368 C CA . PRO A 1 174 ? 38.019 -0.072 -14.470 1.00 58.16 174 PRO A CA 1
ATOM 1369 C C . PRO A 1 174 ? 38.862 -0.267 -15.745 1.00 58.16 174 PRO A C 1
ATOM 1371 O O . PRO A 1 174 ? 38.354 -0.154 -16.857 1.00 58.16 174 PRO A O 1
ATOM 1374 N N . THR A 1 175 ? 40.151 -0.581 -15.586 1.00 61.88 175 THR A N 1
ATOM 1375 C CA . THR A 1 175 ? 41.126 -0.848 -16.656 1.00 61.88 175 THR A CA 1
ATOM 1376 C C . THR A 1 175 ? 40.940 -2.193 -17.362 1.00 61.88 175 THR A C 1
ATOM 1378 O O . THR A 1 175 ? 41.572 -2.417 -18.389 1.00 61.88 175 THR A O 1
ATOM 1381 N N . MET A 1 176 ? 40.062 -3.077 -16.870 1.00 63.84 176 MET A N 1
ATOM 1382 C CA . MET A 1 176 ? 39.729 -4.354 -17.532 1.00 63.84 176 MET A CA 1
ATOM 1383 C C . MET A 1 176 ? 38.942 -4.154 -18.846 1.00 63.84 176 MET A C 1
ATOM 1385 O O . MET A 1 176 ? 38.802 -5.073 -19.656 1.00 63.84 176 MET A O 1
ATOM 1389 N N . CYS A 1 177 ? 38.459 -2.932 -19.078 1.00 60.75 177 CYS A N 1
ATOM 1390 C CA . CYS A 1 177 ? 37.933 -2.467 -20.352 1.00 60.75 177 CYS A CA 1
ATOM 1391 C C . CYS A 1 177 ? 39.089 -2.082 -21.280 1.00 60.75 177 CYS A C 1
ATOM 1393 O O . CYS A 1 177 ? 39.795 -1.107 -21.023 1.00 60.75 177 CYS A O 1
ATOM 1395 N N . SER A 1 178 ? 39.255 -2.809 -22.388 1.00 52.00 178 SER A N 1
ATOM 1396 C CA . SER A 1 178 ? 40.390 -2.639 -23.311 1.00 52.00 178 SER A CA 1
ATOM 1397 C C . SER A 1 178 ? 40.469 -1.260 -23.979 1.00 52.00 178 SER A C 1
ATOM 1399 O O . SER A 1 178 ? 41.516 -0.913 -24.523 1.00 52.00 178 SER A O 1
ATOM 1401 N N . GLN A 1 179 ? 39.395 -0.462 -23.924 1.00 56.28 179 GLN A N 1
ATOM 1402 C CA . GLN A 1 179 ? 39.399 0.955 -24.289 1.00 56.28 179 GLN A CA 1
ATOM 1403 C C . GLN A 1 179 ? 38.619 1.794 -23.260 1.00 56.28 179 GLN A C 1
ATOM 1405 O O . GLN A 1 179 ? 37.383 1.804 -23.281 1.00 56.28 179 GLN A O 1
ATOM 1410 N N . PRO A 1 180 ? 39.310 2.538 -22.374 1.00 48.75 180 PRO A N 1
ATOM 1411 C CA . PRO A 1 180 ? 38.674 3.508 -21.489 1.00 48.75 180 PRO A CA 1
ATOM 1412 C C . PRO A 1 180 ? 37.907 4.560 -22.302 1.00 48.75 180 PRO A C 1
ATOM 1414 O O . PRO A 1 180 ? 38.504 5.341 -23.038 1.00 48.75 180 PRO A O 1
ATOM 1417 N N . GLY A 1 181 ? 36.579 4.581 -22.167 1.00 49.06 181 GLY A N 1
ATOM 1418 C CA . GLY A 1 181 ? 35.703 5.552 -22.834 1.00 49.06 181 GLY A CA 1
ATOM 1419 C C . GLY A 1 181 ? 34.796 4.992 -23.935 1.00 49.06 181 GLY A C 1
ATOM 1420 O O . GLY A 1 181 ? 33.862 5.692 -24.321 1.00 49.06 181 GLY A O 1
ATOM 1421 N N . ILE A 1 182 ? 34.979 3.743 -24.387 1.00 50.19 182 ILE A N 1
ATOM 1422 C CA . ILE A 1 182 ? 33.934 3.053 -25.161 1.00 50.19 182 ILE A CA 1
ATOM 1423 C C . ILE A 1 182 ? 32.946 2.417 -24.183 1.00 50.19 182 ILE A C 1
ATOM 1425 O O . ILE A 1 182 ? 33.185 1.336 -23.639 1.00 50.19 182 ILE A O 1
ATOM 1429 N N . ALA A 1 183 ? 31.829 3.112 -23.964 1.00 45.47 183 ALA A N 1
ATOM 1430 C CA . ALA A 1 183 ? 30.639 2.491 -23.403 1.00 45.47 183 ALA A CA 1
ATOM 1431 C C . ALA A 1 183 ? 30.168 1.355 -24.328 1.00 45.47 183 ALA A C 1
ATOM 1433 O O . ALA A 1 183 ? 30.249 1.476 -25.549 1.00 45.47 183 ALA A O 1
ATOM 1434 N N . ASP A 1 184 ? 29.669 0.279 -23.726 1.00 51.06 184 ASP A N 1
ATOM 1435 C CA . ASP A 1 184 ? 29.026 -0.859 -24.389 1.00 51.06 184 ASP A CA 1
ATOM 1436 C C . ASP A 1 184 ? 30.005 -1.811 -25.100 1.00 51.06 184 ASP A C 1
ATOM 1438 O O . ASP A 1 184 ? 29.706 -2.396 -26.141 1.00 51.06 184 ASP A O 1
ATOM 1442 N N . SER A 1 185 ? 31.181 -2.023 -24.500 1.00 51.78 185 SER A N 1
ATOM 1443 C CA . SER A 1 185 ? 32.057 -3.146 -24.853 1.00 51.78 185 SER A CA 1
ATOM 1444 C C . SER A 1 185 ? 31.942 -4.270 -23.818 1.00 51.78 185 SER A C 1
ATOM 1446 O O . SER A 1 185 ? 31.957 -4.026 -22.613 1.00 51.78 185 SER A O 1
ATOM 1448 N N . CYS A 1 186 ? 31.829 -5.517 -24.280 1.00 53.38 186 CYS A N 1
ATOM 1449 C CA . CYS A 1 186 ? 32.029 -6.689 -23.431 1.00 53.38 186 CYS A CA 1
ATOM 1450 C C . CYS A 1 186 ? 33.362 -7.336 -23.818 1.00 53.38 186 CYS A C 1
ATOM 1452 O O . CYS A 1 186 ? 33.462 -7.981 -24.863 1.00 53.38 186 CYS A O 1
ATOM 1454 N N . THR A 1 187 ? 34.401 -7.125 -23.009 1.00 58.50 187 THR A N 1
ATOM 1455 C CA . THR A 1 187 ? 35.698 -7.781 -23.186 1.00 58.50 187 THR A CA 1
ATOM 1456 C C . THR A 1 187 ? 35.647 -9.163 -22.554 1.00 58.50 187 THR A C 1
ATOM 1458 O O . THR A 1 187 ? 35.283 -9.323 -21.393 1.00 58.50 187 THR A O 1
ATOM 1461 N N . SER A 1 188 ? 36.028 -10.193 -23.308 1.00 57.66 188 SER A N 1
ATOM 1462 C CA . SER A 1 188 ? 36.375 -11.472 -22.688 1.00 57.66 188 SER A CA 1
ATOM 1463 C C . SER A 1 188 ? 37.708 -11.288 -21.977 1.00 57.66 188 SER A C 1
ATOM 1465 O O . SER A 1 188 ? 38.725 -11.079 -22.638 1.00 57.66 188 SER A O 1
ATOM 1467 N N . VAL A 1 189 ? 37.695 -11.309 -20.646 1.00 60.44 189 VAL A N 1
ATOM 1468 C CA . VAL A 1 189 ? 38.918 -11.290 -19.847 1.00 60.44 189 VAL A CA 1
ATOM 1469 C C . VAL A 1 189 ? 39.213 -12.710 -19.411 1.00 60.44 189 VAL A C 1
ATOM 1471 O O . VAL A 1 189 ? 38.429 -13.349 -18.707 1.00 60.44 189 VAL A O 1
ATOM 1474 N N . ASP A 1 190 ? 40.371 -13.177 -19.851 1.00 63.94 190 ASP A N 1
ATOM 1475 C CA . ASP A 1 190 ? 40.971 -14.411 -19.391 1.00 63.94 190 ASP A CA 1
ATOM 1476 C C . ASP A 1 190 ? 41.264 -14.299 -17.890 1.00 63.94 190 ASP A C 1
ATOM 1478 O O . ASP A 1 190 ? 42.041 -13.444 -17.455 1.00 63.94 190 ASP A O 1
ATOM 1482 N N . TYR A 1 191 ? 40.643 -15.162 -17.089 1.00 63.25 191 TYR A N 1
ATOM 1483 C CA . TYR A 1 191 ? 40.983 -15.333 -15.683 1.00 63.25 191 TYR A CA 1
ATOM 1484 C C . TYR A 1 191 ? 41.571 -16.716 -15.428 1.00 63.25 191 TYR A C 1
ATOM 1486 O O . TYR A 1 191 ? 41.273 -17.697 -16.113 1.00 63.25 191 TYR A O 1
ATOM 1494 N N . ASN A 1 192 ? 42.433 -16.767 -14.419 1.00 62.66 192 ASN A N 1
ATOM 1495 C CA . ASN A 1 192 ? 43.083 -17.967 -13.929 1.00 62.66 192 ASN A CA 1
ATOM 1496 C C . ASN A 1 192 ? 42.733 -18.111 -12.445 1.00 62.66 192 ASN A C 1
ATOM 1498 O O . ASN A 1 192 ? 42.907 -17.169 -11.667 1.00 62.66 192 ASN A O 1
ATOM 1502 N N . ALA A 1 193 ? 42.230 -19.283 -12.067 1.00 59.38 193 ALA A N 1
ATOM 1503 C CA . ALA A 1 193 ? 41.924 -19.634 -10.686 1.00 59.38 193 ALA A CA 1
ATOM 1504 C C . ALA A 1 193 ? 42.851 -20.763 -10.221 1.00 59.38 193 ALA A C 1
ATOM 1506 O O . ALA A 1 193 ? 43.049 -21.749 -10.933 1.00 59.38 193 ALA A O 1
ATOM 1507 N N . TYR A 1 194 ? 43.398 -20.619 -9.017 1.00 62.69 194 TYR A N 1
ATOM 1508 C CA . TYR A 1 194 ? 44.387 -21.520 -8.436 1.00 62.69 194 TYR A CA 1
ATOM 1509 C C . TYR A 1 194 ? 43.937 -21.956 -7.040 1.00 62.69 194 TYR A C 1
ATOM 1511 O O . TYR A 1 194 ? 43.562 -21.107 -6.232 1.00 62.69 194 TYR A O 1
ATOM 1519 N N . LEU A 1 195 ? 44.018 -23.250 -6.722 1.00 56.31 195 LEU A N 1
ATOM 1520 C CA . LEU A 1 195 ? 43.915 -23.725 -5.338 1.00 56.31 195 LEU A CA 1
ATOM 1521 C C . LEU A 1 195 ? 45.315 -23.866 -4.735 1.00 56.31 195 LEU A C 1
ATOM 1523 O O . LEU A 1 195 ? 46.226 -24.327 -5.419 1.00 56.31 195 LEU A O 1
ATOM 1527 N N . ILE A 1 196 ? 45.485 -23.508 -3.463 1.00 59.97 196 ILE A N 1
ATOM 1528 C CA . ILE A 1 196 ? 46.783 -23.535 -2.773 1.00 59.97 196 ILE A CA 1
ATOM 1529 C C . ILE A 1 196 ? 46.791 -24.644 -1.718 1.00 59.97 196 ILE A C 1
ATOM 1531 O O . ILE A 1 196 ? 45.951 -24.650 -0.819 1.00 59.97 196 ILE A O 1
ATOM 1535 N N . PHE A 1 197 ? 47.762 -25.553 -1.803 1.00 51.09 197 PHE A N 1
ATOM 1536 C CA . PHE A 1 197 ? 47.986 -26.648 -0.852 1.00 51.09 197 PHE A CA 1
ATOM 1537 C C . PHE A 1 197 ? 49.486 -26.735 -0.480 1.00 51.09 197 PHE A C 1
ATOM 1539 O O . PHE A 1 197 ? 50.348 -26.239 -1.204 1.00 51.09 197 PHE A O 1
ATOM 1546 N N . ASP A 1 198 ? 49.804 -27.374 0.646 1.00 53.28 198 ASP A N 1
ATOM 1547 C CA . ASP A 1 198 ? 51.170 -27.702 1.099 1.00 53.28 198 ASP A CA 1
ATOM 1548 C C . ASP A 1 198 ? 51.499 -29.160 0.695 1.00 53.28 198 ASP A C 1
ATOM 1550 O O . ASP A 1 198 ? 50.647 -30.026 0.868 1.00 53.28 198 ASP A O 1
ATOM 1554 N N . LYS A 1 199 ? 52.653 -29.545 0.125 1.00 46.16 199 LYS A N 1
ATOM 1555 C CA . LYS A 1 199 ? 53.794 -28.741 -0.373 1.00 46.16 199 LYS A CA 1
ATOM 1556 C C . LYS A 1 199 ? 54.624 -29.383 -1.503 1.00 46.16 199 LYS A C 1
ATOM 1558 O O . LYS A 1 199 ? 55.534 -28.742 -2.019 1.00 46.16 199 LYS A O 1
ATOM 1563 N N . THR A 1 200 ? 54.446 -30.680 -1.785 1.00 37.16 200 THR A N 1
ATOM 1564 C CA . THR A 1 200 ? 55.571 -31.539 -2.217 1.00 37.16 200 THR A CA 1
ATOM 1565 C C . THR A 1 200 ? 55.514 -32.145 -3.622 1.00 37.16 200 THR A C 1
ATOM 1567 O O . THR A 1 200 ? 56.521 -32.730 -4.016 1.00 37.16 200 THR A O 1
ATOM 1570 N N . GLN A 1 201 ? 54.427 -32.030 -4.403 1.00 37.00 201 GLN A N 1
ATOM 1571 C CA . GLN A 1 201 ? 54.420 -32.466 -5.816 1.00 37.00 201 GLN A CA 1
ATOM 1572 C C . GLN A 1 201 ? 53.559 -31.586 -6.738 1.00 37.00 201 GLN A C 1
ATOM 1574 O O . GLN A 1 201 ? 52.487 -31.117 -6.365 1.00 37.00 201 GLN A O 1
ATOM 1579 N N . LEU A 1 202 ? 54.052 -31.394 -7.967 1.00 35.78 202 LEU A N 1
ATOM 1580 C CA . LEU A 1 202 ? 53.479 -30.539 -9.011 1.00 35.78 202 LEU A CA 1
ATOM 1581 C C . LEU A 1 202 ? 52.662 -31.321 -10.049 1.00 35.78 202 LEU A C 1
ATOM 1583 O O . LEU A 1 202 ? 53.071 -32.383 -10.513 1.00 35.78 202 LEU A O 1
ATOM 1587 N N . SER A 1 203 ? 51.613 -30.677 -10.566 1.00 34.25 203 SER A N 1
ATOM 1588 C CA . SER A 1 203 ? 51.364 -30.668 -12.014 1.00 34.25 203 SER A CA 1
ATOM 1589 C C . SER A 1 203 ? 50.817 -29.297 -12.428 1.00 34.25 203 SER A C 1
ATOM 1591 O O . SER A 1 203 ? 49.894 -28.773 -11.807 1.00 34.25 203 SER A O 1
ATOM 1593 N N . THR A 1 204 ? 51.426 -28.678 -13.438 1.00 36.09 204 THR A N 1
ATOM 1594 C CA . THR A 1 204 ? 51.144 -27.301 -13.867 1.00 36.09 204 THR A CA 1
ATOM 1595 C C . THR A 1 204 ? 50.141 -27.270 -15.016 1.00 36.09 204 THR A C 1
ATOM 1597 O O . THR A 1 204 ? 50.495 -27.567 -16.152 1.00 36.09 204 THR A O 1
ATOM 1600 N N . TRP A 1 205 ? 48.897 -26.862 -14.749 1.00 37.84 205 TRP A N 1
ATOM 1601 C CA . TRP A 1 205 ? 47.878 -26.628 -15.786 1.00 37.84 205 TRP A CA 1
ATOM 1602 C C . TRP A 1 205 ? 47.073 -25.356 -15.478 1.00 37.84 205 TRP A C 1
ATOM 1604 O O . TRP A 1 205 ? 46.144 -25.371 -14.677 1.00 37.84 205 TRP A O 1
ATOM 1614 N N . SER A 1 206 ? 47.406 -24.232 -16.112 1.00 41.81 206 SER A N 1
ATOM 1615 C CA . SER A 1 206 ? 46.533 -23.053 -16.093 1.00 41.81 206 SER A CA 1
ATOM 1616 C C . SER A 1 206 ? 45.279 -23.350 -16.911 1.00 41.81 206 SER A C 1
ATOM 1618 O O . SER A 1 206 ? 45.390 -23.630 -18.107 1.00 41.81 206 SER A O 1
ATOM 1620 N N . VAL A 1 207 ? 44.093 -23.269 -16.305 1.00 40.28 207 VAL A N 1
ATOM 1621 C CA . VAL A 1 207 ? 42.848 -23.270 -17.081 1.00 40.28 207 VAL A CA 1
ATOM 1622 C C . VAL A 1 207 ? 42.381 -21.836 -17.244 1.00 40.28 207 VAL A C 1
ATOM 1624 O O . VAL A 1 207 ? 41.770 -21.253 -16.351 1.00 40.28 207 VAL A O 1
ATOM 1627 N N . THR A 1 208 ? 42.717 -21.283 -18.403 1.00 48.72 208 THR A N 1
ATOM 1628 C CA . THR A 1 208 ? 42.285 -19.967 -18.850 1.00 48.72 208 THR A CA 1
ATOM 1629 C C . THR A 1 208 ? 40.797 -20.011 -19.186 1.00 48.72 208 THR A C 1
ATOM 1631 O O . THR A 1 208 ? 40.388 -20.745 -20.089 1.00 48.72 208 THR A O 1
ATOM 1634 N N . TYR A 1 209 ? 39.990 -19.222 -18.479 1.00 56.16 209 TYR A N 1
ATOM 1635 C CA . TYR A 1 209 ? 38.573 -19.042 -18.789 1.00 56.16 209 TYR A CA 1
ATOM 1636 C C . TYR A 1 209 ? 38.289 -17.609 -19.199 1.00 56.16 209 TYR A C 1
ATOM 1638 O O . TYR A 1 209 ? 38.659 -16.672 -18.499 1.00 56.16 209 TYR A O 1
ATOM 1646 N N . GLN A 1 210 ? 37.543 -17.453 -20.287 1.00 54.62 210 GLN A N 1
ATOM 1647 C CA . GLN A 1 210 ? 36.982 -16.168 -20.674 1.00 54.62 210 GLN A CA 1
ATOM 1648 C C . GLN A 1 210 ? 35.761 -15.869 -19.809 1.00 54.62 210 GLN A C 1
ATOM 1650 O O . GLN A 1 210 ? 34.676 -16.403 -20.045 1.00 54.62 210 GLN A O 1
ATOM 1655 N N . ALA A 1 211 ? 35.930 -14.998 -18.818 1.00 58.59 211 ALA A N 1
ATOM 1656 C CA . ALA A 1 211 ? 34.794 -14.323 -18.214 1.00 58.59 211 ALA A CA 1
ATOM 1657 C C . ALA A 1 211 ? 34.392 -13.137 -19.092 1.00 58.59 211 ALA A C 1
ATOM 1659 O O . ALA A 1 211 ? 35.246 -12.402 -19.590 1.00 58.59 211 ALA A O 1
ATOM 1660 N N . SER A 1 212 ? 33.090 -12.920 -19.264 1.00 59.50 212 SER A N 1
ATOM 1661 C CA . SER A 1 212 ? 32.614 -11.707 -19.925 1.00 59.50 212 SER A CA 1
ATOM 1662 C C . SER A 1 212 ? 32.683 -10.550 -18.936 1.00 59.50 212 SER A C 1
ATOM 1664 O O . SER A 1 212 ? 31.963 -10.542 -17.942 1.00 59.50 212 SER A O 1
ATOM 1666 N N . VAL A 1 213 ? 33.539 -9.568 -19.201 1.00 60.22 213 VAL A N 1
ATOM 1667 C CA . VAL A 1 213 ? 33.576 -8.306 -18.461 1.00 60.22 213 VAL A CA 1
ATOM 1668 C C . VAL A 1 213 ? 32.804 -7.270 -19.262 1.00 60.22 213 VAL A C 1
ATOM 1670 O O . VAL A 1 213 ? 33.146 -6.979 -20.404 1.00 60.22 213 VAL A O 1
ATOM 1673 N N . ALA A 1 214 ? 31.744 -6.724 -18.681 1.00 60.34 214 ALA A N 1
ATOM 1674 C CA . ALA A 1 214 ? 30.926 -5.689 -19.287 1.00 60.34 214 ALA A CA 1
ATOM 1675 C C . ALA A 1 214 ? 31.372 -4.290 -18.846 1.00 60.34 214 ALA A C 1
ATOM 1677 O O . ALA A 1 214 ? 31.536 -4.000 -17.655 1.00 60.34 214 ALA A O 1
ATOM 1678 N N . CYS A 1 215 ? 31.509 -3.408 -19.832 1.00 57.16 215 CYS A N 1
ATOM 1679 C CA . CYS A 1 215 ? 31.973 -2.039 -19.677 1.00 57.16 215 CYS A CA 1
ATOM 1680 C C . CYS A 1 215 ? 30.872 -1.046 -20.071 1.00 57.16 215 CYS A C 1
ATOM 1682 O O . CYS A 1 215 ? 30.538 -0.915 -21.247 1.00 57.16 215 CYS A O 1
ATOM 1684 N N . GLY A 1 216 ? 30.336 -0.300 -19.099 1.00 57.78 216 GLY A N 1
ATOM 1685 C CA . GLY A 1 216 ? 29.379 0.790 -19.341 1.00 57.78 216 GLY A CA 1
ATOM 1686 C C . GLY A 1 216 ? 27.906 0.429 -19.111 1.00 57.78 216 GLY A C 1
ATOM 1687 O O . GLY A 1 216 ? 27.578 -0.361 -18.226 1.00 57.78 216 GLY A O 1
ATOM 1688 N N . ASP A 1 217 ? 27.003 1.055 -19.873 1.00 52.59 217 ASP A N 1
ATOM 1689 C CA . ASP A 1 217 ? 25.544 0.916 -19.740 1.00 52.59 217 ASP A CA 1
ATOM 1690 C C . ASP A 1 217 ? 25.036 -0.326 -20.503 1.00 52.59 217 ASP A C 1
ATOM 1692 O O . ASP A 1 217 ? 24.240 -0.219 -21.428 1.00 52.59 217 ASP A O 1
ATOM 1696 N N . ILE A 1 218 ? 25.476 -1.505 -20.040 1.00 53.75 218 ILE A N 1
ATOM 1697 C CA . ILE A 1 218 ? 25.365 -2.878 -20.597 1.00 53.75 218 ILE A CA 1
ATOM 1698 C C . ILE A 1 218 ? 24.128 -3.198 -21.472 1.00 53.75 218 ILE A C 1
ATOM 1700 O O . ILE A 1 218 ? 24.220 -4.019 -22.380 1.00 53.75 218 ILE A O 1
ATOM 1704 N N . CYS A 1 219 ? 22.972 -2.586 -21.218 1.00 53.88 219 CYS A N 1
ATOM 1705 C CA . CYS A 1 219 ? 21.706 -2.888 -21.881 1.00 53.88 219 CYS A CA 1
ATOM 1706 C C . CYS A 1 219 ? 21.367 -1.947 -23.059 1.00 53.88 219 CYS A C 1
ATOM 1708 O O . CYS A 1 219 ? 20.207 -1.540 -23.198 1.00 53.88 219 CYS A O 1
ATOM 1710 N N . SER A 1 220 ? 22.337 -1.586 -23.909 1.00 51.16 220 SER A N 1
ATOM 1711 C CA . SER A 1 220 ? 22.032 -0.950 -25.197 1.00 51.16 220 SER A CA 1
ATOM 1712 C C . SER A 1 220 ? 21.568 -1.991 -26.226 1.00 51.16 220 SER A C 1
ATOM 1714 O O . SER A 1 220 ? 22.070 -3.111 -26.309 1.00 51.16 220 SER A O 1
ATOM 1716 N N . THR A 1 221 ? 20.546 -1.640 -27.005 1.00 50.31 221 THR A N 1
ATOM 1717 C CA . THR A 1 221 ? 19.726 -2.570 -27.808 1.00 50.31 221 THR A CA 1
ATOM 1718 C C . THR A 1 221 ? 20.404 -3.105 -29.079 1.00 50.31 221 THR A C 1
ATOM 1720 O O . THR A 1 221 ? 19.736 -3.662 -29.948 1.00 50.31 221 THR A O 1
ATOM 1723 N N . LEU A 1 222 ? 21.721 -2.929 -29.224 1.00 50.88 222 LEU A N 1
ATOM 1724 C CA . LEU A 1 222 ? 22.426 -3.029 -30.508 1.00 50.88 222 LEU A CA 1
ATOM 1725 C C . LEU A 1 222 ? 23.283 -4.293 -30.701 1.00 50.88 222 LEU A C 1
ATOM 1727 O O . LEU A 1 222 ? 23.861 -4.452 -31.774 1.00 50.88 222 LEU A O 1
ATOM 1731 N N . SER A 1 223 ? 23.368 -5.212 -29.727 1.00 48.25 223 SER A N 1
ATOM 1732 C CA . SER A 1 223 ? 24.092 -6.483 -29.922 1.00 48.25 223 SER A CA 1
ATOM 1733 C C . SER A 1 223 ? 23.345 -7.711 -29.388 1.00 48.25 223 SER A C 1
ATOM 1735 O O . SER A 1 223 ? 23.249 -7.950 -28.190 1.00 48.25 223 SER A O 1
ATOM 1737 N N . SER A 1 224 ? 22.868 -8.557 -30.303 1.00 46.66 224 SER A N 1
ATOM 1738 C CA . SER A 1 224 ? 22.221 -9.847 -30.013 1.00 46.66 224 SER A CA 1
ATOM 1739 C C . SER A 1 224 ? 23.205 -11.000 -29.737 1.00 46.66 224 SER A C 1
ATOM 1741 O O . SER A 1 224 ? 22.799 -12.158 -29.709 1.00 46.66 224 SER A O 1
ATOM 1743 N N . TYR A 1 225 ? 24.499 -10.699 -29.565 1.00 42.28 225 TYR A N 1
ATOM 1744 C CA . TYR A 1 225 ? 25.594 -11.683 -29.603 1.00 42.28 225 TYR A CA 1
ATOM 1745 C C . TYR A 1 225 ? 26.578 -11.636 -28.424 1.00 42.28 225 TYR A C 1
ATOM 1747 O O . TYR A 1 225 ? 27.538 -12.404 -28.406 1.00 42.28 225 TYR A O 1
ATOM 1755 N N . SER A 1 226 ? 26.369 -10.771 -27.429 1.00 44.97 226 SER A N 1
ATOM 1756 C CA . SER A 1 226 ? 27.182 -10.770 -26.205 1.00 44.97 226 SER A CA 1
ATOM 1757 C C . SER A 1 226 ? 26.531 -11.633 -25.116 1.00 44.97 226 SER A C 1
ATOM 1759 O O . SER A 1 226 ? 25.308 -11.674 -25.001 1.00 44.97 226 SER A O 1
ATOM 1761 N N . ALA A 1 227 ? 27.325 -12.272 -24.247 1.00 41.78 227 ALA A N 1
ATOM 1762 C CA . ALA A 1 227 ? 26.794 -12.912 -23.030 1.00 41.78 227 ALA A CA 1
ATOM 1763 C C . ALA A 1 227 ? 26.063 -11.899 -22.116 1.00 41.78 227 ALA A C 1
ATOM 1765 O O . ALA A 1 227 ? 25.156 -12.253 -21.367 1.00 41.78 227 ALA A O 1
ATOM 1766 N N . CYS A 1 228 ? 26.411 -10.619 -22.262 1.00 47.88 228 CYS A N 1
ATOM 1767 C CA . CYS A 1 228 ? 25.758 -9.458 -21.670 1.00 47.88 228 CYS A CA 1
ATOM 1768 C C . CYS A 1 228 ? 24.296 -9.262 -22.136 1.00 47.88 228 CYS A C 1
ATOM 1770 O O . CYS A 1 228 ? 23.478 -8.742 -21.382 1.00 47.88 228 CYS A O 1
ATOM 1772 N N . ALA A 1 229 ? 23.926 -9.721 -23.338 1.00 46.06 229 ALA A N 1
ATOM 1773 C CA . ALA A 1 229 ? 22.551 -9.634 -23.838 1.00 46.06 229 ALA A CA 1
ATOM 1774 C C . ALA A 1 229 ? 21.587 -10.571 -23.086 1.00 46.06 229 ALA A C 1
ATOM 1776 O O . ALA A 1 229 ? 20.417 -10.238 -22.915 1.00 46.06 229 ALA A O 1
ATOM 1777 N N . VAL A 1 230 ? 22.072 -11.711 -22.577 1.00 49.00 230 VAL A N 1
ATOM 1778 C CA . VAL A 1 230 ? 21.246 -12.686 -21.837 1.00 49.00 230 VAL A CA 1
ATOM 1779 C C . VAL A 1 230 ? 20.818 -12.137 -20.468 1.00 49.00 230 VAL A C 1
ATOM 1781 O O . VAL A 1 230 ? 19.726 -12.447 -19.999 1.00 49.00 230 VAL A O 1
ATOM 1784 N N . SER A 1 231 ? 21.629 -11.272 -19.848 1.00 49.00 231 SER A N 1
ATOM 1785 C CA . SER A 1 231 ? 21.296 -10.593 -18.586 1.00 49.00 231 SER A CA 1
ATOM 1786 C C . SER A 1 231 ? 20.605 -9.231 -18.762 1.00 49.00 231 SER A C 1
ATOM 1788 O O . SER A 1 231 ? 20.082 -8.701 -17.784 1.00 49.00 231 SER A O 1
ATOM 1790 N N . CYS A 1 232 ? 20.549 -8.699 -19.989 1.00 47.59 232 CYS A N 1
ATOM 1791 C CA . CYS A 1 232 ? 19.820 -7.479 -20.371 1.00 47.59 232 CYS A CA 1
ATOM 1792 C C . CYS A 1 232 ? 18.538 -7.749 -21.190 1.00 47.59 232 CYS A C 1
ATOM 1794 O O . CYS A 1 232 ? 17.934 -6.809 -21.706 1.00 47.59 232 CYS A O 1
ATOM 1796 N N . GLY A 1 233 ? 18.133 -9.017 -21.340 1.00 45.50 233 GLY A N 1
ATOM 1797 C CA . GLY A 1 233 ? 17.044 -9.433 -22.231 1.00 45.50 233 GLY A CA 1
ATOM 1798 C C . GLY A 1 233 ? 15.627 -9.318 -21.661 1.00 45.50 233 GLY A C 1
ATOM 1799 O O . GLY A 1 233 ? 14.671 -9.329 -22.432 1.00 45.50 233 GLY A O 1
ATOM 1800 N N . SER A 1 234 ? 15.461 -9.190 -20.341 1.00 51.34 234 SER A N 1
ATOM 1801 C CA . SER A 1 234 ? 14.144 -8.937 -19.751 1.00 51.34 234 SER A CA 1
ATOM 1802 C C . SER A 1 234 ? 13.757 -7.474 -19.948 1.00 51.34 234 SER A C 1
ATOM 1804 O O . SER A 1 234 ? 14.232 -6.590 -19.224 1.00 51.34 234 SER A O 1
ATOM 1806 N N . GLN A 1 235 ? 12.841 -7.231 -20.890 1.00 59.09 235 GLN A N 1
ATOM 1807 C CA . GLN A 1 235 ? 11.976 -6.057 -20.812 1.00 59.09 235 GLN A CA 1
ATOM 1808 C C . GLN A 1 235 ? 11.352 -6.027 -19.410 1.00 59.09 235 GLN A C 1
ATOM 1810 O O . GLN A 1 235 ? 11.049 -7.066 -18.824 1.00 59.09 235 GLN A O 1
ATOM 1815 N N . CYS A 1 236 ? 11.157 -4.843 -18.843 1.00 68.88 236 CYS A N 1
ATOM 1816 C CA . CYS A 1 236 ? 10.521 -4.684 -17.535 1.00 68.88 236 CYS A CA 1
ATOM 1817 C C . CYS A 1 236 ? 8.999 -4.955 -17.581 1.00 68.88 236 CYS A C 1
ATOM 1819 O O . CYS A 1 236 ? 8.240 -4.379 -16.813 1.00 68.88 236 CYS A O 1
ATOM 1821 N N . ASP A 1 237 ? 8.513 -5.823 -18.467 1.00 65.56 237 ASP A N 1
ATOM 1822 C CA . ASP A 1 237 ? 7.090 -5.977 -18.797 1.00 65.56 237 ASP A CA 1
ATOM 1823 C C . ASP A 1 237 ? 6.307 -6.805 -17.755 1.00 65.56 237 ASP A C 1
ATOM 1825 O O . ASP A 1 237 ? 5.258 -7.378 -18.038 1.00 65.56 237 ASP A O 1
ATOM 1829 N N . GLY A 1 238 ? 6.790 -6.832 -16.508 1.00 62.41 238 GLY A N 1
ATOM 1830 C CA . GLY A 1 238 ? 6.149 -7.520 -15.391 1.00 62.41 238 GLY A CA 1
ATOM 1831 C C . GLY A 1 238 ? 6.584 -8.973 -15.196 1.00 62.41 238 GLY A C 1
ATOM 1832 O O . GLY A 1 238 ? 5.981 -9.664 -14.374 1.00 62.41 238 GLY A O 1
ATOM 1833 N N . ASP A 1 239 ? 7.635 -9.427 -15.883 1.00 78.50 239 ASP A N 1
ATOM 1834 C CA . ASP A 1 239 ? 8.180 -10.773 -15.703 1.00 78.50 239 ASP A CA 1
ATOM 1835 C C . ASP A 1 239 ? 8.601 -11.020 -14.245 1.00 78.50 239 ASP A C 1
ATOM 1837 O O . ASP A 1 239 ? 9.385 -10.275 -13.644 1.00 78.50 239 ASP A O 1
ATOM 1841 N N . GLN A 1 240 ? 8.052 -12.089 -13.669 1.00 84.12 240 GLN A N 1
ATOM 1842 C CA . GLN A 1 240 ? 8.352 -12.542 -12.316 1.00 84.12 240 GLN A CA 1
ATOM 1843 C C . GLN A 1 240 ? 9.606 -13.419 -12.339 1.00 84.12 240 GLN A C 1
ATOM 1845 O O . GLN A 1 240 ? 9.605 -14.516 -12.896 1.00 84.12 240 GLN A O 1
ATOM 1850 N N . VAL A 1 241 ? 10.672 -12.958 -11.688 1.00 85.19 241 VAL A N 1
ATOM 1851 C CA . VAL A 1 241 ? 11.873 -13.759 -11.439 1.00 85.19 241 VAL A CA 1
ATOM 1852 C C . VAL A 1 241 ? 11.740 -14.378 -10.057 1.00 85.19 241 VAL A C 1
ATOM 1854 O O . VAL A 1 241 ? 11.593 -13.659 -9.072 1.00 85.19 241 VAL A O 1
ATOM 1857 N N . ALA A 1 242 ? 11.794 -15.704 -9.980 1.00 87.12 242 ALA A N 1
ATOM 1858 C CA . ALA A 1 242 ? 11.717 -16.459 -8.735 1.00 87.12 242 ALA A CA 1
ATOM 1859 C C . ALA A 1 242 ? 12.945 -17.357 -8.554 1.00 87.12 242 ALA A C 1
ATOM 1861 O O . ALA A 1 242 ? 13.571 -17.771 -9.533 1.00 87.12 242 ALA A O 1
ATOM 1862 N N . GLY A 1 243 ? 13.263 -17.680 -7.304 1.00 86.81 243 GLY A N 1
ATOM 1863 C CA . GLY A 1 243 ? 14.375 -18.554 -6.959 1.00 86.81 243 GLY A CA 1
ATOM 1864 C C . GLY A 1 243 ? 14.285 -19.106 -5.540 1.00 86.81 243 GLY A C 1
ATOM 1865 O O . GLY A 1 243 ? 13.271 -18.967 -4.855 1.00 86.81 243 GLY A O 1
ATOM 1866 N N . ALA A 1 244 ? 15.361 -19.778 -5.137 1.00 87.38 244 ALA A N 1
ATOM 1867 C CA . ALA A 1 244 ? 15.504 -20.443 -3.845 1.00 87.38 244 ALA A CA 1
ATOM 1868 C C . ALA A 1 244 ? 16.866 -20.081 -3.220 1.00 87.38 244 ALA A C 1
ATOM 1870 O O . ALA A 1 244 ? 17.321 -18.946 -3.353 1.00 87.38 244 ALA A O 1
ATOM 1871 N N . ASP A 1 245 ? 17.565 -21.038 -2.603 1.00 82.06 245 ASP A N 1
ATOM 1872 C CA . ASP A 1 245 ? 18.834 -20.842 -1.875 1.00 82.06 245 ASP A CA 1
ATOM 1873 C C . ASP A 1 245 ? 20.041 -20.373 -2.739 1.00 82.06 245 ASP A C 1
ATOM 1875 O O . ASP A 1 245 ? 21.174 -20.355 -2.264 1.00 82.06 245 ASP A O 1
ATOM 1879 N N . THR A 1 246 ? 19.838 -20.010 -4.012 1.00 78.25 246 THR A N 1
ATOM 1880 C CA . THR A 1 246 ? 20.886 -19.533 -4.937 1.00 78.25 246 THR A CA 1
ATOM 1881 C C . THR A 1 246 ? 20.799 -18.011 -5.118 1.00 78.25 246 THR A C 1
ATOM 1883 O O . THR A 1 246 ? 19.734 -17.527 -5.508 1.00 78.25 246 THR A O 1
ATOM 1886 N N . PRO A 1 247 ? 21.884 -17.246 -4.871 1.00 81.44 247 PRO A N 1
ATOM 1887 C CA . PRO A 1 247 ? 21.933 -15.812 -5.151 1.00 81.44 247 PRO A CA 1
ATOM 1888 C C . PRO A 1 247 ? 21.694 -15.504 -6.632 1.00 81.44 247 PRO A C 1
ATOM 1890 O O . PRO A 1 247 ? 22.176 -16.227 -7.505 1.00 81.44 247 PRO A O 1
ATOM 1893 N N . VAL A 1 248 ? 20.983 -14.413 -6.922 1.00 82.56 248 VAL A N 1
ATOM 1894 C CA . VAL A 1 248 ? 20.642 -14.005 -8.296 1.00 82.56 248 VAL A CA 1
ATOM 1895 C C . VAL A 1 248 ? 20.836 -12.506 -8.476 1.00 82.56 248 VAL A C 1
ATOM 1897 O O . VAL A 1 248 ? 20.384 -11.717 -7.651 1.00 82.56 248 VAL A O 1
ATOM 1900 N N . THR A 1 249 ? 21.433 -12.124 -9.605 1.00 81.00 249 THR A N 1
ATOM 1901 C CA . THR A 1 249 ? 21.488 -10.741 -10.091 1.00 81.00 249 THR A CA 1
ATOM 1902 C C . THR A 1 249 ? 20.777 -10.648 -11.446 1.00 81.00 249 THR A C 1
ATOM 1904 O O . THR A 1 249 ? 21.011 -11.458 -12.346 1.00 81.00 249 THR A O 1
ATOM 1907 N N . ARG A 1 250 ? 19.892 -9.658 -11.611 1.00 83.69 250 ARG A N 1
ATOM 1908 C CA . ARG A 1 250 ? 19.189 -9.349 -12.873 1.00 83.69 250 ARG A CA 1
ATOM 1909 C C . ARG A 1 250 ? 19.301 -7.868 -13.207 1.00 83.69 250 ARG A C 1
ATOM 1911 O O . ARG A 1 250 ? 19.413 -7.034 -12.308 1.00 83.69 250 ARG A O 1
ATOM 1918 N N . ARG A 1 251 ? 19.253 -7.535 -14.499 1.00 81.19 251 ARG A N 1
ATOM 1919 C CA . ARG A 1 251 ? 19.304 -6.158 -15.003 1.00 81.19 251 ARG A CA 1
ATOM 1920 C C . ARG A 1 251 ? 18.098 -5.867 -15.893 1.00 81.19 251 ARG A C 1
ATOM 1922 O O . ARG A 1 251 ? 17.656 -6.721 -16.650 1.00 81.19 251 ARG A O 1
ATOM 1929 N N . TYR A 1 252 ? 17.581 -4.647 -15.789 1.00 84.88 252 TYR A N 1
ATOM 1930 C CA . TYR A 1 252 ? 16.425 -4.166 -16.545 1.00 84.88 252 TYR A CA 1
ATOM 1931 C C . TYR A 1 252 ? 16.730 -2.781 -17.101 1.00 84.88 252 TYR A C 1
ATOM 1933 O O . TYR A 1 252 ? 17.108 -1.888 -16.340 1.00 84.88 252 TYR A O 1
ATOM 1941 N N . ASN A 1 253 ? 16.535 -2.578 -18.402 1.00 83.75 253 ASN A N 1
ATOM 1942 C CA . ASN A 1 253 ? 16.551 -1.243 -18.992 1.00 83.75 253 ASN A CA 1
ATOM 1943 C C . ASN A 1 253 ? 15.117 -0.705 -19.023 1.00 83.75 253 ASN A C 1
ATOM 1945 O O . ASN A 1 253 ? 14.284 -1.211 -19.769 1.00 83.75 253 ASN A O 1
ATOM 1949 N N . LEU A 1 254 ? 14.823 0.322 -18.224 1.00 83.75 254 LEU A N 1
ATOM 1950 C CA . LEU A 1 254 ? 13.490 0.933 -18.166 1.00 83.75 254 LEU A CA 1
ATOM 1951 C C . LEU A 1 254 ? 13.262 1.972 -19.281 1.00 83.75 254 LEU A C 1
ATOM 1953 O O . LEU A 1 254 ? 12.265 2.693 -19.267 1.00 83.75 254 LEU A O 1
ATOM 1957 N N . GLY A 1 255 ? 14.217 2.126 -20.206 1.00 78.69 255 GLY A N 1
ATOM 1958 C CA . GLY A 1 255 ? 14.142 3.004 -21.380 1.00 78.69 255 GLY A CA 1
ATOM 1959 C C . GLY A 1 255 ? 14.167 4.513 -21.094 1.00 78.69 255 GLY A C 1
ATOM 1960 O O . GLY A 1 255 ? 14.366 5.301 -22.016 1.00 78.69 255 GLY A O 1
ATOM 1961 N N . ARG A 1 256 ? 13.990 4.947 -19.839 1.00 75.12 256 ARG A N 1
ATOM 1962 C CA . ARG A 1 256 ? 13.886 6.362 -19.443 1.00 75.12 256 ARG A CA 1
ATOM 1963 C C . ARG A 1 256 ? 14.672 6.678 -18.170 1.00 75.12 256 ARG A C 1
ATOM 1965 O O . ARG A 1 256 ? 14.916 5.810 -17.343 1.00 75.12 256 ARG A O 1
ATOM 1972 N N . ARG A 1 257 ? 15.089 7.939 -18.037 1.00 83.19 257 ARG A N 1
ATOM 1973 C CA . ARG A 1 257 ? 15.795 8.517 -16.874 1.00 83.19 257 ARG A CA 1
ATOM 1974 C C . ARG A 1 257 ? 14.809 9.370 -16.075 1.00 83.19 257 ARG A C 1
ATOM 1976 O O . ARG A 1 257 ? 13.867 9.881 -16.673 1.00 83.19 257 ARG A O 1
ATOM 1983 N N . ASN A 1 258 ? 15.052 9.593 -14.784 1.00 81.31 258 ASN A N 1
ATOM 1984 C CA . ASN A 1 258 ? 14.198 10.427 -13.922 1.00 81.31 258 ASN A CA 1
ATOM 1985 C C . ASN A 1 258 ? 12.720 9.976 -13.888 1.00 81.31 258 ASN A C 1
ATOM 1987 O O . ASN A 1 258 ? 11.818 10.809 -13.877 1.00 81.31 258 ASN A O 1
ATOM 1991 N N . VAL A 1 259 ? 12.474 8.661 -13.912 1.00 82.06 259 VAL A N 1
ATOM 1992 C CA . VAL A 1 259 ? 11.128 8.059 -13.916 1.00 82.06 259 VAL A CA 1
ATOM 1993 C C . VAL A 1 259 ? 10.884 7.232 -12.664 1.00 82.06 259 VAL A C 1
ATOM 1995 O O . VAL A 1 259 ? 11.792 6.566 -12.162 1.00 82.06 259 VAL A O 1
ATOM 1998 N N . GLN A 1 260 ? 9.642 7.225 -12.188 1.00 85.38 260 GLN A N 1
ATOM 1999 C CA . GLN A 1 260 ? 9.198 6.281 -11.168 1.00 85.38 260 GLN A CA 1
ATOM 2000 C C . GLN A 1 260 ? 8.800 4.940 -11.806 1.00 85.38 260 GLN A C 1
ATOM 2002 O O . GLN A 1 260 ? 8.120 4.913 -12.830 1.00 85.38 260 GLN A O 1
ATOM 2007 N N . PHE A 1 261 ? 9.198 3.827 -11.192 1.00 89.12 261 PHE A N 1
ATOM 2008 C CA . PHE A 1 261 ? 8.838 2.470 -11.606 1.00 89.12 261 PHE A CA 1
ATOM 2009 C C . PHE A 1 261 ? 8.360 1.637 -10.412 1.00 89.12 261 PHE A C 1
ATOM 2011 O O . PHE A 1 261 ? 8.681 1.936 -9.257 1.00 89.12 261 PHE A O 1
ATOM 2018 N N . LYS A 1 262 ? 7.569 0.595 -10.683 1.00 89.94 262 LYS A N 1
ATOM 2019 C CA . LYS A 1 262 ? 7.005 -0.280 -9.649 1.00 89.94 262 LYS A CA 1
ATOM 2020 C C . LYS A 1 262 ? 7.883 -1.522 -9.500 1.00 89.94 262 LYS A C 1
ATOM 2022 O O . LYS A 1 262 ? 8.094 -2.269 -10.451 1.00 89.94 262 LYS A O 1
ATOM 2027 N N . PHE A 1 263 ? 8.362 -1.749 -8.286 1.00 94.81 263 PHE A N 1
ATOM 2028 C CA . PHE A 1 263 ? 9.087 -2.943 -7.880 1.00 94.81 263 PHE A CA 1
ATOM 2029 C C . PHE A 1 263 ? 8.216 -3.760 -6.925 1.00 94.81 263 PHE A C 1
ATOM 2031 O O . PHE A 1 263 ? 7.693 -3.221 -5.948 1.00 94.81 263 PHE A O 1
ATOM 2038 N N . GLN A 1 264 ? 8.039 -5.048 -7.200 1.00 94.69 264 GLN A N 1
ATOM 2039 C CA . GLN A 1 264 ? 7.305 -5.968 -6.330 1.00 94.69 264 GLN A CA 1
ATOM 2040 C C . GLN A 1 264 ? 8.218 -7.109 -5.899 1.00 94.69 264 GLN A C 1
ATOM 2042 O O . GLN A 1 264 ? 9.031 -7.558 -6.700 1.00 94.69 264 GLN A O 1
ATOM 2047 N N . TYR A 1 265 ? 8.097 -7.574 -4.657 1.00 96.75 265 TYR A N 1
ATOM 2048 C CA . TYR A 1 265 ? 8.888 -8.697 -4.155 1.00 96.75 265 TYR A CA 1
ATOM 2049 C C . TYR A 1 265 ? 8.177 -9.473 -3.043 1.00 96.75 265 TYR A C 1
ATOM 2051 O O . TYR A 1 265 ? 7.378 -8.909 -2.296 1.00 96.75 265 TYR A O 1
ATOM 2059 N N . GLU A 1 266 ? 8.506 -10.752 -2.907 1.00 96.50 266 GLU A N 1
ATOM 2060 C CA . GLU A 1 266 ? 8.128 -11.605 -1.781 1.00 96.50 266 GLU A CA 1
ATOM 2061 C C . GLU A 1 266 ? 9.310 -12.507 -1.403 1.00 96.50 266 GLU A C 1
ATOM 2063 O O . GLU A 1 266 ? 9.962 -13.064 -2.280 1.00 96.50 266 GLU A O 1
ATOM 2068 N N . THR A 1 267 ? 9.574 -12.654 -0.105 1.00 94.81 267 THR A N 1
ATOM 2069 C CA . THR A 1 267 ? 10.599 -13.539 0.485 1.00 94.81 267 THR A CA 1
ATOM 2070 C C . THR A 1 267 ? 9.989 -14.591 1.426 1.00 94.81 267 THR A C 1
ATOM 2072 O O . THR A 1 267 ? 10.685 -15.241 2.191 1.00 94.81 267 THR A O 1
ATOM 2075 N N . TYR A 1 268 ? 8.662 -14.763 1.407 1.00 92.31 268 TYR A N 1
ATOM 2076 C CA . TYR A 1 268 ? 7.931 -15.801 2.146 1.00 92.31 268 TYR A CA 1
ATOM 2077 C C . TYR A 1 268 ? 8.282 -15.862 3.655 1.00 92.31 268 TYR A C 1
ATOM 2079 O O . TYR A 1 268 ? 8.217 -14.851 4.354 1.00 92.31 268 TYR A O 1
ATOM 2087 N N . SER A 1 269 ? 8.553 -17.047 4.214 1.00 88.50 269 SER A N 1
ATOM 2088 C CA . SER A 1 269 ? 8.763 -17.255 5.658 1.00 88.50 269 SER A CA 1
ATOM 2089 C C . SER A 1 269 ? 10.233 -17.274 6.088 1.00 88.50 269 SER A C 1
ATOM 2091 O O . SER A 1 269 ? 10.535 -16.950 7.239 1.00 88.50 269 SER A O 1
ATOM 2093 N N . VAL A 1 270 ? 11.135 -17.663 5.189 1.00 89.19 270 VAL A N 1
ATOM 2094 C CA . VAL A 1 270 ? 12.588 -17.647 5.402 1.00 89.19 270 VAL A CA 1
ATOM 2095 C C . VAL A 1 270 ? 13.102 -16.243 5.064 1.00 89.19 270 VAL A C 1
ATOM 2097 O O . VAL A 1 270 ? 12.444 -15.492 4.356 1.00 89.19 270 VAL A O 1
ATOM 2100 N N . ARG A 1 271 ? 14.207 -15.795 5.670 1.00 92.62 271 ARG A N 1
ATOM 2101 C CA . ARG A 1 271 ? 14.651 -14.404 5.498 1.00 92.62 271 ARG A CA 1
ATOM 2102 C C . ARG A 1 271 ? 15.651 -14.281 4.361 1.00 92.62 271 ARG A C 1
ATOM 2104 O O . ARG A 1 271 ? 16.768 -14.779 4.493 1.00 92.62 271 ARG A O 1
ATOM 2111 N N . ASP A 1 272 ? 15.273 -13.517 3.344 1.00 93.62 272 ASP A N 1
ATOM 2112 C CA . ASP A 1 272 ? 16.137 -13.113 2.237 1.00 93.62 272 ASP A CA 1
ATOM 2113 C C . ASP A 1 272 ? 16.281 -11.588 2.203 1.00 93.62 272 ASP A C 1
ATOM 2115 O O . ASP A 1 272 ? 15.510 -10.851 2.830 1.00 93.62 272 ASP A O 1
ATOM 2119 N N . ARG A 1 273 ? 17.288 -11.108 1.474 1.00 95.38 273 ARG A N 1
ATOM 2120 C CA . ARG A 1 273 ? 17.530 -9.682 1.256 1.00 95.38 273 ARG A CA 1
ATOM 2121 C C . ARG A 1 273 ? 17.592 -9.388 -0.232 1.00 95.38 273 ARG A C 1
ATOM 2123 O O . ARG A 1 273 ? 18.360 -10.009 -0.959 1.00 95.38 273 ARG A O 1
ATOM 2130 N N . ILE A 1 274 ? 16.802 -8.421 -0.680 1.00 96.81 274 ILE A N 1
ATOM 2131 C CA . ILE A 1 274 ? 16.719 -8.000 -2.075 1.00 96.81 274 ILE A CA 1
ATOM 2132 C C . ILE A 1 274 ? 17.114 -6.528 -2.161 1.00 96.81 274 ILE A C 1
ATOM 2134 O O . ILE A 1 274 ? 16.489 -5.667 -1.538 1.00 96.81 274 ILE A O 1
ATOM 2138 N N . LYS A 1 275 ? 18.158 -6.245 -2.942 1.00 95.50 275 LYS A N 1
ATOM 2139 C CA . LYS A 1 275 ? 18.713 -4.906 -3.161 1.00 95.50 275 LYS A CA 1
ATOM 2140 C C . LYS A 1 275 ? 18.466 -4.463 -4.593 1.00 95.50 275 LYS A C 1
ATOM 2142 O O . LYS A 1 275 ? 18.687 -5.225 -5.528 1.00 95.50 275 LYS A O 1
ATOM 2147 N N . VAL A 1 276 ? 18.025 -3.223 -4.768 1.00 95.19 276 VAL A N 1
ATOM 2148 C CA . VAL A 1 276 ? 17.742 -2.620 -6.074 1.00 95.19 276 VAL A CA 1
ATOM 2149 C C . VAL A 1 276 ? 18.615 -1.387 -6.248 1.00 95.19 276 VAL A C 1
ATOM 2151 O O . VAL A 1 276 ? 18.607 -0.496 -5.400 1.00 95.19 276 VAL A O 1
ATOM 2154 N N . TRP A 1 277 ? 19.338 -1.313 -7.361 1.00 92.44 277 TRP A N 1
ATOM 2155 C CA . TRP A 1 277 ? 20.328 -0.276 -7.644 1.00 92.44 277 TRP A CA 1
ATOM 2156 C C . TRP A 1 277 ? 20.018 0.454 -8.951 1.00 92.44 277 TRP A C 1
ATOM 2158 O O . TRP A 1 277 ? 19.656 -0.178 -9.943 1.00 92.44 277 TRP A O 1
ATOM 2168 N N . ASN A 1 278 ? 20.243 1.768 -8.978 1.00 90.81 278 ASN A N 1
ATOM 2169 C CA . ASN A 1 278 ? 20.446 2.539 -10.204 1.00 90.81 278 ASN A CA 1
ATOM 2170 C C . ASN A 1 278 ? 21.941 2.834 -10.311 1.00 90.81 278 ASN A C 1
ATOM 2172 O O . ASN A 1 278 ? 22.482 3.683 -9.596 1.00 90.81 278 ASN A O 1
ATOM 2176 N N . ASP A 1 279 ? 22.601 2.093 -11.193 1.00 81.81 279 ASP A N 1
ATOM 2177 C CA . ASP A 1 279 ? 24.044 2.146 -11.398 1.00 81.81 279 ASP A CA 1
ATOM 2178 C C . ASP A 1 279 ? 24.854 1.763 -10.140 1.00 81.81 279 ASP A C 1
ATOM 2180 O O . ASP A 1 279 ? 24.947 0.572 -9.840 1.00 81.81 279 ASP A O 1
ATOM 2184 N N . ILE A 1 280 ? 25.429 2.737 -9.422 1.00 80.25 280 ILE A N 1
ATOM 2185 C CA . ILE A 1 280 ? 26.095 2.563 -8.113 1.00 80.25 280 ILE A CA 1
ATOM 2186 C C . ILE A 1 280 ? 25.210 2.963 -6.920 1.00 80.25 280 ILE A C 1
ATOM 2188 O O . ILE A 1 280 ? 25.583 2.747 -5.770 1.00 80.25 280 ILE A O 1
ATOM 2192 N N . ASN A 1 281 ? 24.050 3.576 -7.170 1.00 86.38 281 ASN A N 1
ATOM 2193 C CA . ASN A 1 281 ? 23.185 4.121 -6.128 1.00 86.38 281 ASN A CA 1
ATOM 2194 C C . ASN A 1 281 ? 22.177 3.061 -5.679 1.00 86.38 281 ASN A C 1
ATOM 2196 O O . ASN A 1 281 ? 21.355 2.611 -6.481 1.00 86.38 281 ASN A O 1
ATOM 2200 N N . LEU A 1 282 ? 22.205 2.693 -4.399 1.00 92.12 282 LEU A N 1
ATOM 2201 C CA . LEU A 1 282 ? 21.198 1.825 -3.792 1.00 92.12 282 LEU A CA 1
ATOM 2202 C C . LEU A 1 282 ? 19.857 2.576 -3.734 1.00 92.12 282 LEU A C 1
ATOM 2204 O O . LEU A 1 282 ? 19.730 3.566 -3.017 1.00 92.12 282 LEU A O 1
ATOM 2208 N N . LEU A 1 283 ? 18.866 2.126 -4.506 1.00 93.69 283 LEU A N 1
ATOM 2209 C CA . LEU A 1 283 ? 17.505 2.678 -4.500 1.00 93.69 283 LEU A CA 1
ATOM 2210 C C . LEU A 1 283 ? 16.641 2.063 -3.400 1.00 93.69 283 LEU A C 1
ATOM 2212 O O . LEU A 1 283 ? 15.754 2.723 -2.862 1.00 93.69 283 LEU A O 1
ATOM 2216 N N . PHE A 1 284 ? 16.845 0.776 -3.127 1.00 96.94 284 PHE A N 1
ATOM 2217 C CA . PHE A 1 284 ? 16.059 0.020 -2.166 1.00 96.94 284 PHE A CA 1
ATOM 2218 C C . PHE A 1 284 ? 16.848 -1.167 -1.629 1.00 96.94 284 PHE A C 1
ATOM 2220 O O . PHE A 1 284 ? 17.588 -1.819 -2.362 1.00 96.94 284 PHE A O 1
ATOM 2227 N N . ASP A 1 285 ? 16.621 -1.463 -0.360 1.00 97.06 285 ASP A N 1
ATOM 2228 C CA . ASP A 1 285 ? 17.065 -2.664 0.325 1.00 97.06 285 ASP A CA 1
ATOM 2229 C C . ASP A 1 285 ? 15.861 -3.185 1.112 1.00 97.06 285 ASP A C 1
ATOM 2231 O O . ASP A 1 285 ? 15.204 -2.412 1.818 1.00 97.06 285 ASP A O 1
ATOM 2235 N N . SER A 1 286 ? 15.525 -4.467 0.974 1.00 95.88 286 SER A N 1
ATOM 2236 C CA . SER A 1 286 ? 14.462 -5.065 1.787 1.00 95.88 286 SER A CA 1
ATOM 2237 C C . SER A 1 286 ? 14.860 -5.243 3.250 1.00 95.88 286 SER A C 1
ATOM 2239 O O . SER A 1 286 ? 13.995 -5.588 4.056 1.00 95.88 286 SER A O 1
ATOM 2241 N N . GLU A 1 287 ? 16.146 -5.058 3.571 1.00 96.62 287 GLU A N 1
ATOM 2242 C CA . GLU A 1 287 ? 16.818 -5.673 4.711 1.00 96.62 287 GLU A CA 1
ATOM 2243 C C . GLU A 1 287 ? 16.655 -7.197 4.692 1.00 96.62 287 GLU A C 1
ATOM 2245 O O . GLU A 1 287 ? 16.086 -7.784 3.766 1.00 96.62 287 GLU A O 1
ATOM 2250 N N . CYS A 1 288 ? 17.183 -7.864 5.711 1.00 94.62 288 CYS A N 1
ATOM 2251 C CA . CYS A 1 288 ? 17.032 -9.299 5.831 1.00 94.62 288 CYS A CA 1
ATOM 2252 C C . CYS A 1 288 ? 15.676 -9.694 6.438 1.00 94.62 288 CYS A C 1
ATOM 2254 O O . CYS A 1 288 ? 15.514 -9.743 7.665 1.00 94.62 288 CYS A O 1
ATOM 2256 N N . VAL A 1 289 ? 14.691 -9.981 5.583 1.00 94.31 289 VAL A N 1
ATOM 2257 C CA . VAL A 1 289 ? 13.283 -10.135 5.977 1.00 94.31 289 VAL A CA 1
ATOM 2258 C C . VAL A 1 289 ? 12.615 -11.334 5.311 1.00 94.31 289 VAL A C 1
ATOM 2260 O O . VAL A 1 289 ? 12.908 -11.678 4.173 1.00 94.31 289 VAL A O 1
ATOM 2263 N N . GLY A 1 290 ? 11.671 -11.950 6.023 1.00 92.25 290 GLY A N 1
ATOM 2264 C CA . GLY A 1 290 ? 10.662 -12.839 5.442 1.00 92.25 290 GLY A CA 1
ATOM 2265 C C . GLY A 1 290 ? 9.358 -12.055 5.308 1.00 92.25 290 GLY A C 1
ATOM 2266 O O . GLY A 1 290 ? 8.940 -11.394 6.267 1.00 92.25 290 GLY A O 1
ATOM 2267 N N . THR A 1 291 ? 8.731 -12.067 4.135 1.00 90.69 291 THR A N 1
ATOM 2268 C CA . THR A 1 291 ? 7.449 -11.397 3.891 1.00 90.69 291 THR A CA 1
ATOM 2269 C C . THR A 1 291 ? 6.316 -12.397 3.669 1.00 90.69 291 THR A C 1
ATOM 2271 O O . THR A 1 291 ? 6.249 -13.043 2.629 1.00 90.69 291 THR A O 1
ATOM 2274 N N . SER A 1 292 ? 5.351 -12.438 4.588 1.00 89.31 292 SER A N 1
ATOM 2275 C CA . SER A 1 292 ? 4.071 -13.126 4.377 1.00 89.31 292 SER A CA 1
ATOM 2276 C C . SER A 1 292 ? 3.188 -12.335 3.396 1.00 89.31 292 SER A C 1
ATOM 2278 O O . SER A 1 292 ? 2.337 -11.553 3.827 1.00 89.31 292 SER A O 1
ATOM 2280 N N . GLY A 1 293 ? 3.411 -12.499 2.091 1.00 91.50 293 GLY A N 1
ATOM 2281 C CA . GLY A 1 293 ? 2.721 -11.786 1.018 1.00 91.50 293 GLY A CA 1
ATOM 2282 C C . GLY A 1 293 ? 3.570 -10.714 0.325 1.00 91.50 293 GLY A C 1
ATOM 2283 O O . GLY A 1 293 ? 4.392 -10.030 0.947 1.00 91.50 293 GLY A O 1
ATOM 2284 N N . VAL A 1 294 ? 3.298 -10.537 -0.973 1.00 93.94 294 VAL A N 1
ATOM 2285 C CA . VAL A 1 294 ? 3.945 -9.572 -1.877 1.00 93.94 294 VAL A CA 1
ATOM 2286 C C . VAL A 1 294 ? 3.970 -8.151 -1.306 1.00 93.94 294 VAL A C 1
ATOM 2288 O O . VAL A 1 294 ? 2.955 -7.577 -0.903 1.00 93.94 294 VAL A O 1
ATOM 2291 N N . ARG A 1 295 ? 5.152 -7.539 -1.338 1.00 93.44 295 ARG A N 1
ATOM 2292 C CA . ARG A 1 295 ? 5.396 -6.125 -1.045 1.00 93.44 295 ARG A CA 1
ATOM 2293 C C . ARG A 1 295 ? 5.570 -5.351 -2.344 1.00 93.44 295 ARG A C 1
ATOM 2295 O O . ARG A 1 295 ? 6.162 -5.849 -3.293 1.00 93.44 295 ARG A O 1
ATOM 2302 N N . THR A 1 296 ? 5.084 -4.113 -2.368 1.00 92.00 296 THR A N 1
ATOM 2303 C CA . THR A 1 296 ? 5.240 -3.193 -3.504 1.00 92.00 296 THR A CA 1
ATOM 2304 C C . THR A 1 296 ? 6.003 -1.949 -3.057 1.00 92.00 296 THR A C 1
ATOM 2306 O O . THR A 1 296 ? 5.758 -1.416 -1.973 1.00 92.00 296 THR A O 1
ATOM 2309 N N . LYS A 1 297 ? 6.925 -1.481 -3.898 1.00 92.62 297 LYS A N 1
ATOM 2310 C CA . LYS A 1 297 ? 7.682 -0.237 -3.752 1.00 92.62 297 LYS A CA 1
ATOM 2311 C C . LYS A 1 297 ? 7.634 0.539 -5.063 1.00 92.62 297 LYS A C 1
ATOM 2313 O O . LYS A 1 297 ? 7.691 -0.053 -6.136 1.00 92.62 297 LYS A O 1
ATOM 2318 N N . TYR A 1 298 ? 7.565 1.860 -4.966 1.00 86.75 298 TYR A N 1
ATOM 2319 C CA . TYR A 1 298 ? 7.710 2.755 -6.107 1.00 86.75 298 TYR A CA 1
ATOM 2320 C C . TYR A 1 298 ? 9.068 3.438 -5.999 1.00 86.75 298 TYR A C 1
ATOM 2322 O O . TYR A 1 298 ? 9.303 4.211 -5.071 1.00 86.75 298 TYR A O 1
ATOM 2330 N N . LEU A 1 299 ? 9.975 3.094 -6.907 1.00 92.38 299 LEU A N 1
ATOM 2331 C CA . LEU A 1 299 ? 11.368 3.528 -6.889 1.00 92.38 299 LEU A CA 1
ATOM 2332 C C . LEU A 1 299 ? 11.592 4.539 -8.012 1.00 92.38 299 LEU A C 1
ATOM 2334 O O . LEU A 1 299 ? 10.971 4.437 -9.066 1.00 92.38 299 LEU A O 1
ATOM 2338 N N . VAL A 1 300 ? 12.457 5.527 -7.792 1.00 88.06 300 VAL A N 1
ATOM 2339 C CA . VAL A 1 300 ? 12.726 6.592 -8.768 1.00 88.06 300 VAL A CA 1
ATOM 2340 C C . VAL A 1 300 ? 14.114 6.383 -9.361 1.00 88.06 300 VAL A C 1
ATOM 2342 O O . VAL A 1 300 ? 15.103 6.344 -8.630 1.00 88.06 300 VAL A O 1
ATOM 2345 N N . LEU A 1 301 ? 14.196 6.239 -10.685 1.00 88.31 301 LEU A N 1
ATOM 2346 C CA . LEU A 1 301 ? 15.470 6.282 -11.397 1.00 88.31 301 LEU A CA 1
ATOM 2347 C C . LEU A 1 301 ? 16.045 7.691 -11.366 1.00 88.31 301 LEU A C 1
ATOM 2349 O O . LEU A 1 301 ? 15.314 8.669 -11.488 1.00 88.31 301 LEU A O 1
ATOM 2353 N N . SER A 1 302 ? 17.367 7.784 -11.292 1.00 83.06 302 SER A N 1
ATOM 2354 C CA . SER A 1 302 ? 18.098 9.033 -11.464 1.00 83.06 302 SER A CA 1
ATOM 2355 C C . SER A 1 302 ? 18.529 9.194 -12.934 1.00 83.06 302 SER A C 1
ATOM 2357 O O . SER A 1 302 ? 17.733 9.031 -13.862 1.00 83.06 302 SER A O 1
ATOM 2359 N N . ASN A 1 303 ? 19.803 9.499 -13.175 1.00 78.94 303 ASN A N 1
ATOM 2360 C CA . ASN A 1 303 ? 20.361 9.847 -14.478 1.00 78.94 303 ASN A CA 1
ATOM 2361 C C . ASN A 1 303 ? 20.638 8.650 -15.415 1.00 78.94 303 ASN A C 1
ATOM 2363 O O . ASN A 1 303 ? 21.044 8.882 -16.556 1.00 78.94 303 ASN A O 1
ATOM 2367 N N . LYS A 1 304 ? 20.413 7.399 -14.985 1.00 83.38 304 LYS A N 1
ATOM 2368 C CA . LYS A 1 304 ? 20.509 6.185 -15.822 1.00 83.38 304 LYS A CA 1
ATOM 2369 C C . LYS A 1 304 ? 19.156 5.496 -15.990 1.00 83.38 304 LYS A C 1
ATOM 2371 O O . LYS A 1 304 ? 18.310 5.573 -15.105 1.00 83.38 304 LYS A O 1
ATOM 2376 N N . THR A 1 305 ? 18.991 4.793 -17.112 1.00 82.94 305 THR A N 1
ATOM 2377 C CA . THR A 1 305 ? 17.784 4.013 -17.455 1.00 82.94 305 THR A CA 1
ATOM 2378 C C . THR A 1 305 ? 17.785 2.598 -16.872 1.00 82.94 305 THR A C 1
ATOM 2380 O O . THR A 1 305 ? 16.759 1.923 -16.895 1.00 82.94 305 THR A O 1
ATOM 2383 N N . ASN A 1 306 ? 18.935 2.136 -16.377 1.00 84.81 306 ASN A N 1
ATOM 2384 C CA . ASN A 1 306 ? 19.164 0.750 -15.991 1.00 84.81 306 ASN A CA 1
ATOM 2385 C C . ASN A 1 306 ? 18.964 0.532 -14.484 1.00 84.81 306 ASN A C 1
ATOM 2387 O O . ASN A 1 306 ? 19.428 1.327 -13.662 1.00 84.81 306 ASN A O 1
ATOM 2391 N N . VAL A 1 307 ? 18.339 -0.591 -14.137 1.00 91.00 307 VAL A N 1
ATOM 2392 C CA . VAL A 1 307 ? 18.184 -1.104 -12.771 1.00 91.00 307 VAL A CA 1
ATOM 2393 C C . VAL A 1 307 ? 18.914 -2.433 -12.642 1.00 91.00 307 VAL A C 1
ATOM 2395 O O . VAL A 1 307 ? 18.802 -3.274 -13.533 1.00 91.00 307 VAL A O 1
ATOM 2398 N N . ARG A 1 308 ? 19.608 -2.650 -11.522 1.00 89.56 308 ARG A N 1
ATOM 2399 C CA . ARG A 1 308 ? 20.099 -3.971 -11.098 1.00 89.56 308 ARG A CA 1
ATOM 2400 C C . ARG A 1 308 ? 19.317 -4.432 -9.871 1.00 89.56 308 ARG A C 1
ATOM 2402 O O . ARG A 1 308 ? 19.126 -3.638 -8.954 1.00 89.56 308 ARG A O 1
ATOM 2409 N N . VAL A 1 309 ? 18.883 -5.687 -9.849 1.00 91.81 309 VAL A N 1
ATOM 2410 C CA . VAL A 1 309 ? 18.282 -6.339 -8.677 1.00 91.81 309 VAL A CA 1
ATOM 2411 C C . VAL A 1 309 ? 19.200 -7.476 -8.250 1.00 91.81 309 VAL A C 1
ATOM 2413 O O . VAL A 1 309 ? 19.461 -8.362 -9.060 1.00 91.81 309 VAL A O 1
ATOM 2416 N N . ASP A 1 310 ? 19.675 -7.440 -7.007 1.00 89.94 310 ASP A N 1
ATOM 2417 C CA . ASP A 1 310 ? 20.512 -8.471 -6.388 1.00 89.94 310 ASP A CA 1
ATOM 2418 C C . ASP A 1 310 ? 19.731 -9.157 -5.261 1.00 89.94 310 ASP A C 1
ATOM 2420 O O . ASP A 1 310 ? 19.129 -8.476 -4.428 1.00 89.94 310 ASP A O 1
ATOM 2424 N N . VAL A 1 311 ? 19.772 -10.488 -5.202 1.00 90.62 311 VAL A N 1
ATOM 2425 C CA . VAL A 1 311 ? 19.128 -11.295 -4.158 1.00 90.62 311 VAL A CA 1
ATOM 2426 C C . VAL A 1 311 ? 20.170 -12.071 -3.355 1.00 90.62 311 VAL A C 1
ATOM 2428 O O . VAL A 1 311 ? 20.930 -12.868 -3.903 1.00 90.62 311 VAL A O 1
ATOM 2431 N N . GLU A 1 312 ? 20.163 -11.854 -2.042 1.00 91.56 312 GLU A N 1
ATOM 2432 C CA . GLU A 1 312 ? 20.941 -12.565 -1.027 1.00 91.56 312 GLU A CA 1
ATOM 2433 C C . GLU A 1 312 ? 20.000 -13.496 -0.235 1.00 91.56 312 GLU A C 1
ATOM 2435 O O . GLU A 1 312 ? 19.369 -13.052 0.733 1.00 91.56 312 GLU A O 1
ATOM 2440 N N . PRO A 1 313 ? 19.860 -14.773 -0.641 1.00 90.12 313 PRO A N 1
ATOM 2441 C CA . PRO A 1 313 ? 19.021 -15.730 0.068 1.00 90.12 313 PRO A CA 1
ATOM 2442 C C . PRO A 1 313 ? 19.588 -16.086 1.450 1.00 90.12 313 PRO A C 1
ATOM 2444 O O . PRO A 1 313 ? 20.803 -16.070 1.657 1.00 90.12 313 PRO A O 1
ATOM 2447 N N . ASN A 1 314 ? 18.714 -16.463 2.385 1.00 88.56 314 ASN A N 1
ATOM 2448 C CA . ASN A 1 314 ? 19.053 -16.946 3.732 1.00 88.56 314 ASN A CA 1
ATOM 2449 C C . ASN A 1 314 ? 19.912 -15.976 4.576 1.00 88.56 314 ASN A C 1
ATOM 2451 O O . ASN A 1 314 ? 20.618 -16.388 5.499 1.00 88.56 314 ASN A O 1
ATOM 2455 N N . CYS A 1 315 ? 19.840 -14.672 4.307 1.00 88.50 315 CYS A N 1
ATOM 2456 C CA . CYS A 1 315 ? 20.662 -13.624 4.928 1.00 88.50 315 CYS A CA 1
ATOM 2457 C C . CYS A 1 315 ? 20.596 -13.554 6.470 1.00 88.50 315 CYS A C 1
ATOM 2459 O O . CYS A 1 315 ? 21.436 -12.910 7.098 1.00 88.50 315 CYS A O 1
ATOM 2461 N N . GLY A 1 316 ? 19.576 -14.158 7.092 1.00 82.75 316 GLY A N 1
ATOM 2462 C CA . GLY A 1 316 ? 19.278 -14.010 8.524 1.00 82.75 316 GLY A CA 1
ATOM 2463 C C . GLY A 1 316 ? 19.966 -15.050 9.400 1.00 82.75 316 GLY A C 1
ATOM 2464 O O . GLY A 1 316 ? 19.758 -15.081 10.613 1.00 82.75 316 GLY A O 1
ATOM 2465 N N . CYS A 1 317 ? 20.736 -15.933 8.774 1.00 79.88 317 CYS A N 1
ATOM 2466 C CA . CYS A 1 317 ? 21.146 -17.198 9.341 1.00 79.88 317 CYS A CA 1
ATOM 2467 C C . CYS A 1 317 ? 22.582 -17.166 9.843 1.00 79.88 317 CYS A C 1
ATOM 2469 O O . CYS A 1 317 ? 23.536 -17.391 9.106 1.00 79.88 317 CYS A O 1
ATOM 2471 N N . GLN A 1 318 ? 22.715 -16.919 11.145 1.00 63.72 318 GLN A N 1
ATOM 2472 C CA . GLN A 1 318 ? 23.998 -16.959 11.851 1.00 63.72 318 GLN A CA 1
ATOM 2473 C C . GLN A 1 318 ? 24.404 -18.379 12.293 1.00 63.72 318 GLN A C 1
ATOM 2475 O O . GLN A 1 318 ? 25.504 -18.560 12.808 1.00 63.72 318 GLN A O 1
ATOM 2480 N N . SER A 1 319 ? 23.550 -19.397 12.111 1.00 57.25 319 SER A N 1
ATOM 2481 C CA . SER A 1 319 ? 23.888 -20.796 12.402 1.00 57.25 319 SER A CA 1
ATOM 2482 C C . SER A 1 319 ? 23.269 -21.785 11.405 1.00 57.25 319 SER A C 1
ATOM 2484 O O . SER A 1 319 ? 22.257 -21.518 10.761 1.00 57.25 319 SER A O 1
ATOM 2486 N N . LEU A 1 320 ? 23.929 -22.939 11.276 1.00 52.97 320 LEU A N 1
ATOM 2487 C CA . LEU A 1 320 ? 23.769 -23.931 10.202 1.00 52.97 320 LEU A CA 1
ATOM 2488 C C . LEU A 1 320 ? 22.414 -24.663 10.145 1.00 52.97 320 LEU A C 1
ATOM 2490 O O . LEU A 1 320 ? 22.090 -25.275 9.129 1.00 52.97 320 LEU A O 1
ATOM 2494 N N . SER A 1 321 ? 21.632 -24.668 11.225 1.00 54.97 321 SER A N 1
ATOM 2495 C CA . SER A 1 321 ? 20.473 -25.556 11.380 1.00 54.97 321 SER A CA 1
ATOM 2496 C C . SER A 1 321 ? 19.138 -24.809 11.273 1.00 54.97 321 SER A C 1
ATOM 2498 O O . SER A 1 321 ? 18.573 -24.412 12.292 1.00 54.97 321 SER A O 1
ATOM 2500 N N . GLY A 1 322 ? 18.618 -24.665 10.048 1.00 62.91 322 GLY A N 1
ATOM 2501 C CA . GLY A 1 322 ? 17.257 -24.154 9.796 1.00 62.91 322 GLY A CA 1
ATOM 2502 C C . GLY A 1 322 ? 17.073 -23.234 8.581 1.00 62.91 322 GLY A C 1
ATOM 2503 O O . GLY A 1 322 ? 16.044 -22.575 8.490 1.00 62.91 322 GLY A O 1
ATOM 2504 N N . CYS A 1 323 ? 18.056 -23.155 7.680 1.00 70.25 323 CYS A N 1
ATOM 2505 C CA . CYS A 1 323 ? 18.235 -22.020 6.766 1.00 70.25 323 CYS A CA 1
ATOM 2506 C C . CYS A 1 323 ? 18.379 -22.416 5.293 1.00 70.25 323 CYS A C 1
ATOM 2508 O O . CYS A 1 323 ? 19.327 -22.012 4.626 1.00 70.25 323 CYS A O 1
ATOM 2510 N N . THR A 1 324 ? 17.477 -23.275 4.821 1.00 76.62 324 THR A N 1
ATOM 2511 C CA . THR A 1 324 ? 17.414 -23.725 3.423 1.00 76.62 32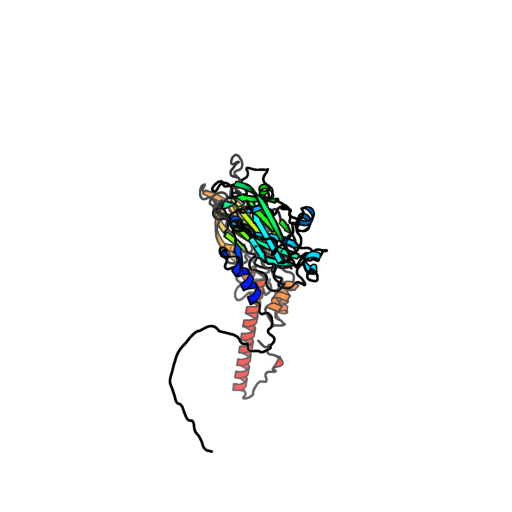4 THR A CA 1
ATOM 2512 C C . THR A 1 324 ? 15.982 -24.031 3.030 1.00 76.62 324 THR A C 1
ATOM 2514 O O . THR A 1 324 ? 15.146 -24.290 3.899 1.00 76.62 324 THR A O 1
ATOM 2517 N N . GLY A 1 325 ? 15.716 -24.088 1.729 1.00 81.56 325 GLY A N 1
ATOM 2518 C CA . GLY A 1 325 ? 14.354 -24.078 1.218 1.00 81.56 325 GLY A CA 1
ATOM 2519 C C . GLY A 1 325 ? 13.734 -22.692 1.344 1.00 81.56 325 GLY A C 1
ATOM 2520 O O . GLY A 1 325 ? 12.518 -22.594 1.517 1.00 81.56 325 GLY A O 1
ATOM 2521 N N . THR A 1 326 ? 14.552 -21.630 1.277 1.00 84.12 326 THR A N 1
ATOM 2522 C CA . THR A 1 326 ? 13.987 -20.305 1.043 1.00 84.12 326 THR A CA 1
ATOM 2523 C C . THR A 1 326 ? 13.299 -20.276 -0.315 1.00 84.12 326 THR A C 1
ATOM 2525 O O . THR A 1 326 ? 13.640 -21.029 -1.233 1.00 84.12 326 THR A O 1
ATOM 2528 N N . LEU A 1 327 ? 12.321 -19.393 -0.430 1.00 90.44 327 LEU A N 1
ATOM 2529 C CA . LEU A 1 327 ? 11.666 -19.055 -1.676 1.00 90.44 327 LEU A CA 1
ATOM 2530 C C . LEU A 1 327 ? 11.609 -17.542 -1.728 1.00 90.44 327 LEU A C 1
ATOM 2532 O O . LEU A 1 327 ? 11.264 -16.897 -0.741 1.00 90.44 327 LEU A O 1
ATOM 2536 N N . TRP A 1 328 ? 11.875 -16.992 -2.900 1.00 93.88 328 TRP A N 1
ATOM 2537 C CA . TRP A 1 328 ? 11.664 -15.582 -3.159 1.00 93.88 328 TRP A CA 1
ATOM 2538 C C . TRP A 1 328 ? 11.204 -15.382 -4.592 1.00 93.88 328 TRP A C 1
ATOM 2540 O O . TRP A 1 328 ? 11.466 -16.195 -5.482 1.00 93.88 328 TRP A O 1
ATOM 2550 N N . HIS A 1 329 ? 10.528 -14.266 -4.823 1.00 95.25 329 HIS A N 1
ATOM 2551 C CA . HIS A 1 329 ? 10.305 -13.754 -6.159 1.00 95.25 329 HIS A CA 1
ATOM 2552 C C . HIS A 1 329 ? 10.337 -12.230 -6.171 1.00 95.25 329 HIS A C 1
ATOM 2554 O O . HIS A 1 329 ? 10.069 -11.576 -5.163 1.00 95.25 329 HIS A O 1
ATOM 2560 N N . PHE A 1 330 ? 10.613 -11.653 -7.333 1.00 94.81 330 PHE A N 1
ATOM 2561 C CA . PHE A 1 330 ? 10.433 -10.233 -7.577 1.00 94.81 330 PHE A CA 1
ATOM 2562 C C . PHE A 1 330 ? 9.987 -9.959 -9.012 1.00 94.81 330 PHE A C 1
ATOM 2564 O O . PHE A 1 330 ? 10.172 -10.772 -9.915 1.00 94.81 330 PHE A O 1
ATOM 2571 N N . THR A 1 331 ? 9.419 -8.776 -9.209 1.00 92.69 331 THR A N 1
ATOM 2572 C CA . THR A 1 331 ? 8.971 -8.262 -10.498 1.00 92.69 331 THR A CA 1
ATOM 2573 C C . THR A 1 331 ? 9.384 -6.800 -10.608 1.00 92.69 331 THR A C 1
ATOM 2575 O O . THR A 1 331 ? 9.055 -5.982 -9.744 1.00 92.69 331 THR A O 1
ATOM 2578 N N . VAL A 1 332 ? 10.080 -6.456 -11.691 1.00 91.06 332 VAL A N 1
ATOM 2579 C CA . VAL A 1 332 ? 10.302 -5.066 -12.104 1.00 91.06 332 VAL A CA 1
ATOM 2580 C C . VAL A 1 332 ? 9.270 -4.753 -13.178 1.00 91.06 332 VAL A C 1
ATOM 2582 O O . VAL A 1 332 ? 9.284 -5.377 -14.234 1.00 91.06 332 VAL A O 1
ATOM 2585 N N . VAL A 1 333 ? 8.372 -3.808 -12.901 1.00 87.56 333 VAL A N 1
ATOM 2586 C CA . VAL A 1 333 ? 7.374 -3.328 -13.863 1.00 87.56 333 VAL A CA 1
ATOM 2587 C C . VAL A 1 333 ? 7.873 -2.021 -14.470 1.00 87.56 333 VAL A C 1
ATOM 2589 O O . VAL A 1 333 ? 8.262 -1.106 -13.736 1.00 87.56 333 VAL A O 1
ATOM 2592 N N . CYS A 1 334 ? 7.848 -1.924 -15.797 1.00 82.50 334 CYS A N 1
ATOM 2593 C CA . CYS A 1 334 ? 8.237 -0.732 -16.528 1.00 82.50 334 CYS A CA 1
ATOM 2594 C C . CYS A 1 334 ? 7.433 0.477 -16.029 1.00 82.50 334 CYS A C 1
ATOM 2596 O O . CYS A 1 334 ? 6.246 0.344 -15.706 1.00 82.50 334 CYS A O 1
ATOM 2598 N N . PRO A 1 335 ? 8.026 1.683 -16.034 1.00 77.88 335 PRO A N 1
ATOM 2599 C CA . PRO A 1 335 ? 7.224 2.895 -16.121 1.00 77.88 335 PRO A CA 1
ATOM 2600 C C . PRO A 1 335 ? 6.293 2.734 -17.327 1.00 77.88 335 PRO A C 1
ATOM 2602 O O . PRO A 1 335 ? 6.767 2.315 -18.385 1.00 77.88 335 PRO A O 1
ATOM 2605 N N . GLU A 1 336 ? 4.998 3.041 -17.198 1.00 68.00 336 GLU A N 1
ATOM 2606 C CA . GLU A 1 336 ? 4.099 3.015 -18.357 1.00 68.00 336 GLU A CA 1
ATOM 2607 C C . GLU A 1 336 ? 4.642 3.971 -19.423 1.00 68.00 336 GLU A C 1
ATOM 2609 O O . GLU A 1 336 ? 4.518 5.193 -19.319 1.00 68.00 336 GLU A O 1
ATOM 2614 N N . VAL A 1 337 ? 5.267 3.409 -20.457 1.00 58.50 337 VAL A N 1
ATOM 2615 C CA . VAL A 1 337 ? 5.810 4.196 -21.551 1.00 58.50 337 VAL A CA 1
ATOM 2616 C C . VAL A 1 337 ? 4.620 4.739 -22.320 1.00 58.50 337 VAL A C 1
ATOM 2618 O O . VAL A 1 337 ? 3.941 4.007 -23.034 1.00 58.50 337 VAL A O 1
ATOM 2621 N N . CYS A 1 338 ? 4.369 6.038 -22.192 1.00 58.44 338 CYS A N 1
ATOM 2622 C CA . CYS A 1 338 ? 3.550 6.750 -23.159 1.00 58.44 338 CYS A CA 1
ATOM 2623 C C . CYS A 1 338 ? 4.140 6.501 -24.554 1.00 58.44 338 CYS A C 1
ATOM 2625 O O . CYS A 1 338 ? 5.293 6.893 -24.770 1.00 58.44 338 CYS A O 1
ATOM 2627 N N . PRO A 1 339 ? 3.426 5.796 -25.455 1.00 55.78 339 PRO A N 1
ATOM 2628 C CA . PRO A 1 339 ? 4.009 5.264 -26.681 1.00 55.78 339 PRO A CA 1
ATOM 2629 C C . PRO A 1 339 ? 4.278 6.404 -27.665 1.00 55.78 339 PRO A C 1
ATOM 2631 O O . PRO A 1 339 ? 3.404 6.823 -28.418 1.00 55.78 339 PRO A O 1
ATOM 2634 N N . VAL A 1 340 ? 5.512 6.910 -27.642 1.00 52.34 340 VAL A N 1
ATOM 2635 C CA . VAL A 1 340 ? 5.903 8.142 -28.348 1.00 52.34 340 VAL A CA 1
ATOM 2636 C C . VAL A 1 340 ? 5.874 7.977 -29.877 1.00 52.34 340 VAL A C 1
ATOM 2638 O O . VAL A 1 340 ? 5.757 8.961 -30.602 1.00 52.34 340 VAL A O 1
ATOM 2641 N N . GLU A 1 341 ? 5.964 6.745 -30.388 1.00 45.03 341 GLU A N 1
ATOM 2642 C CA . GLU A 1 341 ? 6.330 6.484 -31.789 1.00 45.03 341 GLU A CA 1
ATOM 2643 C C . GLU A 1 341 ? 5.175 6.218 -32.769 1.00 45.03 341 GLU A C 1
ATOM 2645 O O . GLU A 1 341 ? 5.437 6.002 -33.946 1.00 45.03 341 GLU A O 1
ATOM 2650 N N . ASN A 1 342 ? 3.900 6.287 -32.359 1.00 41.88 342 ASN A N 1
ATOM 2651 C CA . ASN A 1 342 ? 2.769 6.177 -33.303 1.00 41.88 342 ASN A CA 1
ATOM 2652 C C . ASN A 1 342 ? 1.604 7.147 -33.009 1.00 41.88 342 ASN A C 1
ATOM 2654 O O . ASN A 1 342 ? 0.429 6.791 -33.087 1.00 41.88 342 ASN A O 1
ATOM 2658 N N . HIS A 1 343 ? 1.918 8.420 -32.739 1.00 40.59 343 HIS A N 1
ATOM 2659 C CA . HIS A 1 343 ? 0.939 9.510 -32.565 1.00 40.59 343 HIS A CA 1
ATOM 2660 C C . HIS A 1 343 ? 0.226 9.952 -33.873 1.00 40.59 343 HIS A C 1
ATOM 2662 O O . HIS A 1 343 ? 0.146 11.136 -34.204 1.00 40.59 343 HIS A O 1
ATOM 2668 N N . ARG A 1 344 ? -0.342 9.000 -34.625 1.00 41.09 344 ARG A N 1
ATOM 2669 C CA . ARG A 1 344 ? -1.292 9.241 -35.726 1.00 41.09 344 ARG A CA 1
ATOM 2670 C C . ARG A 1 344 ? -2.396 8.175 -35.766 1.00 41.09 344 ARG A C 1
ATOM 2672 O O . ARG A 1 344 ? -2.415 7.360 -36.679 1.00 41.09 344 ARG A O 1
ATOM 2679 N N . ALA A 1 345 ? -3.329 8.228 -34.812 1.00 38.34 345 ALA A N 1
ATOM 2680 C CA . ALA A 1 345 ? -4.768 8.015 -35.068 1.00 38.34 345 ALA A CA 1
ATOM 2681 C C . ALA A 1 345 ? -5.628 8.129 -33.800 1.00 38.34 345 ALA A C 1
ATOM 2683 O O . ALA A 1 345 ? -6.727 8.666 -33.888 1.00 38.34 345 ALA A O 1
ATOM 2684 N N . ASP A 1 346 ? -5.152 7.642 -32.648 1.00 43.91 346 ASP A N 1
ATOM 2685 C CA . ASP A 1 346 ? -5.991 7.515 -31.449 1.00 43.91 346 ASP A CA 1
ATOM 2686 C C . ASP A 1 346 ? -5.579 8.492 -30.338 1.00 43.91 346 ASP A C 1
ATOM 2688 O O . ASP A 1 346 ? -4.508 8.392 -29.739 1.00 43.91 346 ASP A O 1
ATOM 2692 N N . THR A 1 347 ? -6.442 9.475 -30.089 1.00 46.97 347 THR A N 1
ATOM 2693 C CA . THR A 1 347 ? -6.298 10.493 -29.040 1.00 46.97 347 THR A CA 1
ATOM 2694 C C . THR A 1 347 ? -6.955 10.084 -27.713 1.00 46.97 347 THR A C 1
ATOM 2696 O O . THR A 1 347 ? -7.004 10.891 -26.783 1.00 46.97 347 THR A O 1
ATOM 2699 N N . SER A 1 348 ? -7.431 8.837 -27.590 1.00 48.47 348 SER A N 1
ATOM 2700 C CA . SER A 1 348 ? -8.043 8.277 -26.380 1.00 48.47 348 SER A CA 1
ATOM 2701 C C . SER A 1 348 ? -7.117 7.240 -25.703 1.00 48.47 348 SER A C 1
ATOM 2703 O O . SER A 1 348 ? -7.173 6.047 -25.946 1.00 48.47 348 SER A O 1
ATOM 2705 N N . SER A 1 349 ? -6.230 7.581 -24.770 1.00 55.91 349 SER A N 1
ATOM 2706 C CA . SER A 1 349 ? -6.324 8.651 -23.779 1.00 55.91 349 SER A CA 1
ATOM 2707 C C . SER A 1 349 ? -4.930 8.969 -23.230 1.00 55.91 349 SER A C 1
ATOM 2709 O O . SER A 1 349 ? -4.277 8.093 -22.665 1.00 55.91 349 SER A O 1
ATOM 2711 N N . ALA A 1 350 ? -4.486 10.227 -23.315 1.00 76.62 350 ALA A N 1
ATOM 2712 C CA . ALA A 1 350 ? -3.204 10.680 -22.746 1.00 76.62 350 ALA A CA 1
ATOM 2713 C C . ALA A 1 350 ? -3.192 10.752 -21.201 1.00 76.62 350 ALA A C 1
ATOM 2715 O O . ALA A 1 350 ? -2.222 11.222 -20.606 1.00 76.62 350 ALA A O 1
ATOM 2716 N N . VAL A 1 351 ? -4.281 10.322 -20.558 1.00 89.00 351 VAL A N 1
ATOM 2717 C CA . VAL A 1 351 ? -4.539 10.391 -19.120 1.00 89.00 351 VAL A CA 1
ATOM 2718 C C . VAL A 1 351 ? -5.125 9.051 -18.683 1.00 89.00 351 VAL A C 1
ATOM 2720 O O . VAL A 1 351 ? -6.097 8.580 -19.276 1.00 89.00 351 VAL A O 1
ATOM 2723 N N . LYS A 1 352 ? -4.546 8.440 -17.650 1.00 91.62 352 LYS A N 1
ATOM 2724 C CA . LYS A 1 352 ? -4.968 7.159 -17.081 1.00 91.62 352 LYS A CA 1
ATOM 2725 C C . LYS A 1 352 ? -5.167 7.299 -15.577 1.00 91.62 352 LYS A C 1
ATOM 2727 O O . LYS A 1 352 ? -4.401 7.965 -14.885 1.00 91.62 352 LYS A O 1
ATOM 2732 N N . LEU A 1 353 ? -6.185 6.617 -15.068 1.00 94.38 353 LEU A N 1
ATOM 2733 C CA . LEU A 1 353 ? -6.366 6.359 -13.646 1.00 94.38 353 LEU A CA 1
ATOM 2734 C C . LEU A 1 353 ? -6.290 4.849 -13.450 1.00 94.38 353 LEU A C 1
ATOM 2736 O O . LEU A 1 353 ? -6.956 4.108 -14.174 1.00 94.38 353 LEU A O 1
ATOM 2740 N N . SER A 1 354 ? -5.474 4.388 -12.509 1.00 91.44 354 SER A N 1
ATOM 2741 C CA . SER A 1 354 ? -5.224 2.964 -12.291 1.00 91.44 354 SER A CA 1
ATOM 2742 C C . SER A 1 354 ? -5.330 2.571 -10.821 1.00 91.44 354 SER A C 1
ATOM 2744 O O . SER A 1 354 ? -5.082 3.380 -9.928 1.00 91.44 354 SER A O 1
ATOM 2746 N N . SER A 1 355 ? -5.707 1.318 -10.579 1.00 92.00 355 SER A N 1
ATOM 2747 C CA . SER A 1 355 ? -5.771 0.689 -9.264 1.00 92.00 355 SER A CA 1
ATOM 2748 C C . SER A 1 355 ? -5.247 -0.739 -9.366 1.00 92.00 355 SER A C 1
ATOM 2750 O O . SER A 1 355 ? -5.660 -1.489 -10.250 1.00 92.00 355 SER A O 1
ATOM 2752 N N . GLU A 1 356 ? -4.272 -1.095 -8.527 1.00 82.69 356 GLU A N 1
ATOM 2753 C CA . GLU A 1 356 ? -3.540 -2.372 -8.588 1.00 82.69 356 GLU A CA 1
ATOM 2754 C C . GLU A 1 356 ? -2.993 -2.713 -9.994 1.00 82.69 356 GLU A C 1
ATOM 2756 O O . GLU A 1 356 ? -2.931 -3.872 -10.402 1.00 82.69 356 GLU A O 1
ATOM 2761 N N . GLY A 1 357 ? -2.599 -1.688 -10.762 1.00 76.69 357 GLY A N 1
ATOM 2762 C CA . GLY A 1 357 ? -2.116 -1.824 -12.144 1.00 76.69 357 GLY A CA 1
ATOM 2763 C C . GLY A 1 357 ? -3.207 -2.035 -13.205 1.00 76.69 357 GLY A C 1
ATOM 2764 O O . GLY A 1 357 ? -2.883 -2.243 -14.369 1.00 76.69 357 GLY A O 1
ATOM 2765 N N . ARG A 1 358 ? -4.494 -1.973 -12.843 1.00 82.56 358 ARG A N 1
ATOM 2766 C CA . ARG A 1 358 ? -5.633 -2.055 -13.775 1.00 82.56 358 ARG A CA 1
ATOM 2767 C C . ARG A 1 358 ? -6.256 -0.678 -13.985 1.00 82.56 358 ARG A C 1
ATOM 2769 O O . ARG A 1 358 ? -6.367 0.092 -13.037 1.00 82.56 358 ARG A O 1
ATOM 2776 N N . ILE A 1 359 ? -6.693 -0.371 -15.206 1.00 88.88 359 ILE A N 1
ATOM 2777 C CA . ILE A 1 359 ? -7.351 0.908 -15.519 1.00 88.88 359 ILE A CA 1
ATOM 2778 C C . ILE A 1 359 ? -8.709 0.990 -14.802 1.00 88.88 359 ILE A C 1
ATOM 2780 O O . ILE A 1 359 ? -9.529 0.076 -14.899 1.00 88.88 359 ILE A O 1
ATOM 2784 N N . VAL A 1 360 ? -8.952 2.102 -14.107 1.00 94.12 360 VAL A N 1
ATOM 2785 C CA . VAL A 1 360 ? -10.226 2.424 -13.453 1.00 94.12 360 VAL A CA 1
ATOM 2786 C C . VAL A 1 360 ? -11.135 3.110 -14.468 1.00 94.12 360 VAL A C 1
ATOM 2788 O O . VAL A 1 360 ? -10.867 4.227 -14.909 1.00 94.12 360 VAL A O 1
ATOM 2791 N N . THR A 1 361 ? -12.218 2.439 -14.849 1.00 95.31 361 THR A N 1
ATOM 2792 C CA . THR A 1 361 ? -13.221 2.964 -15.782 1.00 95.31 361 THR A CA 1
ATOM 2793 C C . THR A 1 361 ? -14.350 3.699 -15.056 1.00 95.31 361 THR A C 1
ATOM 2795 O O . THR A 1 361 ? -14.567 3.539 -13.853 1.00 95.31 361 THR A O 1
ATOM 2798 N N . ASN A 1 362 ? -15.104 4.518 -15.792 1.00 96.69 362 ASN A N 1
ATOM 2799 C CA . ASN A 1 362 ? -16.292 5.170 -15.248 1.00 96.69 362 ASN A CA 1
ATOM 2800 C C . ASN A 1 362 ? -17.360 4.121 -14.879 1.00 96.69 362 ASN A C 1
ATOM 2802 O O . ASN A 1 362 ? -17.693 3.261 -15.691 1.00 96.69 362 ASN A O 1
ATOM 2806 N N . GLY A 1 363 ? -17.892 4.196 -13.660 1.00 96.75 363 GLY A N 1
ATOM 2807 C CA . GLY A 1 363 ? -18.793 3.202 -13.073 1.00 96.75 363 GLY A CA 1
ATOM 2808 C C . GLY A 1 363 ? -18.096 2.007 -12.410 1.00 96.75 363 GLY A C 1
ATOM 2809 O O . GLY A 1 363 ? -18.790 1.122 -11.915 1.00 96.75 363 GLY A O 1
ATOM 2810 N N . ALA A 1 364 ? -16.758 1.959 -12.371 1.00 97.56 364 ALA A N 1
ATOM 2811 C CA . ALA A 1 364 ? -16.033 0.898 -11.672 1.00 97.56 364 ALA A CA 1
ATOM 2812 C C . ALA A 1 364 ? -16.338 0.875 -10.160 1.00 97.56 364 ALA A C 1
ATOM 2814 O O . ALA A 1 364 ? -16.739 1.878 -9.564 1.00 97.56 364 ALA A O 1
ATOM 2815 N N . THR A 1 365 ? -16.078 -0.270 -9.528 1.00 98.31 365 THR A N 1
ATOM 2816 C CA . THR A 1 365 ? -16.137 -0.429 -8.070 1.00 98.31 365 THR A CA 1
ATOM 2817 C C . THR A 1 365 ? -14.843 -1.068 -7.587 1.00 98.31 365 THR A C 1
ATOM 2819 O O . THR A 1 365 ? -14.497 -2.174 -8.000 1.00 98.31 365 THR A O 1
ATOM 2822 N N . LEU A 1 366 ? -14.142 -0.359 -6.708 1.00 97.88 366 LEU A N 1
ATOM 2823 C CA . LEU A 1 366 ? -12.961 -0.820 -5.985 1.00 97.88 366 LEU A CA 1
ATOM 2824 C C . LEU A 1 366 ? -13.347 -1.128 -4.531 1.00 97.88 366 LEU A C 1
ATOM 2826 O O . LEU A 1 366 ? -14.418 -0.729 -4.064 1.00 97.88 366 LEU A O 1
ATOM 2830 N N . TYR A 1 367 ? -12.469 -1.816 -3.801 1.00 97.56 367 TYR A N 1
ATOM 2831 C CA . TYR A 1 367 ? -12.747 -2.236 -2.429 1.00 97.56 367 TYR A CA 1
ATOM 2832 C C . TYR A 1 367 ? -11.609 -1.888 -1.474 1.00 97.56 367 TYR A C 1
ATOM 2834 O O . TYR A 1 367 ? -10.451 -2.193 -1.747 1.00 97.56 367 TYR A O 1
ATOM 2842 N N . ILE A 1 368 ? -11.967 -1.310 -0.327 1.00 97.94 368 ILE A N 1
ATOM 2843 C CA . ILE A 1 368 ? -11.149 -1.349 0.888 1.00 97.94 368 ILE A CA 1
ATOM 2844 C C . ILE A 1 368 ? -11.101 -2.809 1.346 1.00 97.94 368 ILE A C 1
ATOM 2846 O O . ILE A 1 368 ? -12.135 -3.485 1.367 1.00 97.94 368 ILE A O 1
ATOM 2850 N N . THR A 1 369 ? -9.917 -3.313 1.686 1.00 96.62 369 THR A N 1
ATOM 2851 C CA . THR A 1 369 ? -9.739 -4.718 2.080 1.00 96.62 369 THR A CA 1
ATOM 2852 C C . THR A 1 369 ? -10.349 -5.022 3.451 1.00 96.62 369 THR A C 1
ATOM 2854 O O . THR A 1 369 ? -10.643 -4.129 4.247 1.00 96.62 369 THR A O 1
ATOM 2857 N N . ASP A 1 370 ? -10.495 -6.309 3.756 1.00 96.19 370 ASP A N 1
ATOM 2858 C CA . ASP A 1 370 ? -10.828 -6.815 5.091 1.00 96.19 370 ASP A CA 1
ATOM 2859 C C . ASP A 1 370 ? -9.770 -6.466 6.151 1.00 96.19 370 ASP A C 1
ATOM 2861 O O . ASP A 1 370 ? -10.077 -6.424 7.337 1.00 96.19 370 ASP A O 1
ATOM 2865 N N . GLU A 1 371 ? -8.553 -6.103 5.750 1.00 96.62 371 GLU A N 1
ATOM 2866 C CA . GLU A 1 371 ? -7.524 -5.538 6.631 1.00 96.62 371 GLU A CA 1
ATOM 2867 C C . GLU A 1 371 ? -7.612 -4.005 6.803 1.00 96.62 371 GLU A C 1
ATOM 2869 O O . GLU A 1 371 ? -6.751 -3.413 7.460 1.00 96.62 371 GLU A O 1
ATOM 2874 N N . ALA A 1 372 ? -8.669 -3.372 6.277 1.00 96.56 372 ALA A N 1
ATOM 2875 C CA . ALA A 1 372 ? -8.887 -1.921 6.231 1.00 96.56 372 ALA A CA 1
ATOM 2876 C C . ALA A 1 372 ? -7.813 -1.144 5.444 1.00 96.56 372 ALA A C 1
ATOM 2878 O O . ALA A 1 372 ? -7.427 -0.039 5.826 1.00 96.56 372 ALA A O 1
ATOM 2879 N N . ILE A 1 373 ? -7.322 -1.725 4.346 1.00 94.12 373 ILE A N 1
ATOM 2880 C CA . ILE A 1 373 ? -6.336 -1.098 3.457 1.00 94.12 373 ILE A CA 1
ATOM 2881 C C . ILE A 1 373 ? -7.067 -0.516 2.243 1.00 94.12 373 ILE A C 1
ATOM 2883 O O . ILE A 1 373 ? -7.885 -1.198 1.623 1.00 94.12 373 ILE A O 1
ATOM 2887 N N . MET A 1 374 ? -6.778 0.743 1.905 1.00 96.06 374 MET A N 1
ATOM 2888 C CA . MET A 1 374 ? -7.271 1.380 0.679 1.00 96.06 374 MET A CA 1
ATOM 2889 C C . MET A 1 374 ? -6.729 0.660 -0.568 1.00 96.06 374 MET A C 1
ATOM 2891 O O . MET A 1 374 ? -5.545 0.317 -0.584 1.00 96.06 374 MET A O 1
ATOM 2895 N N . PRO A 1 375 ? -7.531 0.483 -1.634 1.00 93.88 375 PRO A N 1
ATOM 2896 C CA . PRO A 1 375 ? -6.991 0.063 -2.924 1.00 93.88 375 PRO A CA 1
ATOM 2897 C C . PRO A 1 375 ? -6.026 1.144 -3.425 1.00 93.88 375 PRO A C 1
ATOM 2899 O O . PRO A 1 375 ? -6.320 2.333 -3.271 1.00 93.88 375 PRO A O 1
ATOM 2902 N N . SER A 1 376 ? -4.892 0.772 -4.031 1.00 91.44 376 SER A N 1
ATOM 2903 C CA . SER A 1 376 ? -4.008 1.778 -4.634 1.00 91.44 376 SER A CA 1
ATOM 2904 C C . SER A 1 376 ? -4.760 2.571 -5.701 1.00 91.44 376 SER A C 1
ATOM 2906 O O . SER A 1 376 ? -5.640 2.041 -6.383 1.00 91.44 376 SER A O 1
ATOM 2908 N N . LEU A 1 377 ? -4.436 3.854 -5.838 1.00 94.31 377 LEU A N 1
ATOM 2909 C CA . LEU A 1 377 ? -5.065 4.730 -6.815 1.00 94.31 377 LEU A CA 1
ATOM 2910 C C . LEU A 1 377 ? -4.007 5.690 -7.353 1.00 94.31 377 LEU A C 1
ATOM 2912 O O . LEU A 1 377 ? -3.588 6.623 -6.669 1.00 94.31 377 LEU A O 1
ATOM 2916 N N . VAL A 1 378 ? -3.550 5.409 -8.569 1.00 92.69 378 VAL A N 1
ATOM 2917 C CA . VAL A 1 378 ? -2.427 6.094 -9.208 1.00 92.69 378 VAL A CA 1
ATOM 2918 C C . VAL A 1 378 ? -2.899 6.708 -10.515 1.00 92.69 378 VAL A C 1
ATOM 2920 O O . VAL A 1 378 ? -3.402 6.015 -11.405 1.00 92.69 378 VAL A O 1
ATOM 2923 N N . ALA A 1 379 ? -2.731 8.020 -10.619 1.00 94.44 379 ALA A N 1
ATOM 2924 C CA . ALA A 1 379 ? -2.998 8.798 -11.817 1.00 94.44 379 ALA A CA 1
ATOM 2925 C C . ALA A 1 379 ? -1.703 8.969 -12.632 1.00 94.44 379 ALA A C 1
ATOM 2927 O O . ALA A 1 379 ? -0.687 9.417 -12.103 1.00 94.44 379 ALA A O 1
ATOM 2928 N N . SER A 1 380 ? -1.730 8.633 -13.920 1.00 90.12 380 SER A N 1
ATOM 2929 C CA . SER A 1 380 ? -0.604 8.793 -14.850 1.00 90.12 380 SER A CA 1
ATOM 2930 C C . SER A 1 380 ? -1.047 9.549 -16.105 1.00 90.12 380 SER A C 1
ATOM 2932 O O . SER A 1 380 ? -2.226 9.557 -16.472 1.00 90.12 380 SER A O 1
ATOM 2934 N N . SER A 1 381 ? -0.118 10.235 -16.767 1.00 88.88 381 SER A N 1
ATOM 2935 C CA . SER A 1 381 ? -0.407 10.962 -18.006 1.00 88.88 381 SER A CA 1
ATOM 2936 C C . SER A 1 381 ? 0.837 11.133 -18.869 1.00 88.88 381 SER A C 1
ATOM 2938 O O . SER A 1 381 ? 1.955 11.091 -18.375 1.00 88.88 381 SER A O 1
ATOM 2940 N N . CYS A 1 382 ? 0.638 11.347 -20.167 1.00 84.56 382 CYS A N 1
ATOM 2941 C CA . CYS A 1 382 ? 1.721 11.564 -21.135 1.00 84.56 382 CYS A CA 1
ATOM 2942 C C . CYS A 1 382 ? 2.118 13.032 -21.287 1.00 84.56 382 CYS A C 1
ATOM 2944 O O . CYS A 1 382 ? 3.167 13.348 -21.837 1.00 84.56 382 CYS A O 1
ATOM 2946 N N . GLU A 1 383 ? 1.276 13.922 -20.780 1.00 87.31 383 GLU A N 1
ATOM 2947 C CA . GLU A 1 383 ? 1.503 15.357 -20.708 1.00 87.31 383 GLU A CA 1
ATOM 2948 C C . GLU A 1 383 ? 1.281 15.810 -19.258 1.00 87.31 383 GLU A C 1
ATOM 2950 O O . GLU A 1 383 ? 0.639 15.083 -18.489 1.00 87.31 383 GLU A O 1
ATOM 2955 N N . PRO A 1 384 ? 1.776 16.991 -18.849 1.00 92.88 384 PRO A N 1
ATOM 2956 C CA . PRO A 1 384 ? 1.466 17.544 -17.538 1.00 92.88 384 PRO A CA 1
ATOM 2957 C C . PRO A 1 384 ? -0.049 17.706 -17.354 1.00 92.88 384 PRO A C 1
ATOM 2959 O O . PRO A 1 384 ? -0.715 18.396 -18.130 1.00 92.88 384 PRO A O 1
ATOM 2962 N N . VAL A 1 385 ? -0.593 17.078 -16.315 1.00 95.19 385 VAL A N 1
ATOM 2963 C CA . VAL A 1 385 ? -2.018 17.071 -15.969 1.00 95.19 385 VAL A CA 1
ATOM 2964 C C . VAL A 1 385 ? -2.184 17.483 -14.516 1.00 95.19 385 VAL A C 1
ATOM 2966 O O . VAL A 1 385 ? -1.503 16.958 -13.639 1.00 95.19 385 VAL A O 1
ATOM 2969 N N . THR A 1 386 ? -3.122 18.389 -14.243 1.00 97.50 386 THR A N 1
ATOM 2970 C CA . THR A 1 386 ? -3.588 18.679 -12.879 1.00 97.50 386 THR A CA 1
ATOM 2971 C C . THR A 1 386 ? -4.810 17.832 -12.549 1.00 97.50 386 THR A C 1
ATOM 2973 O O . THR A 1 386 ? -5.764 17.816 -13.329 1.00 97.50 386 THR A O 1
ATOM 2976 N N . TRP A 1 387 ? -4.807 17.199 -11.379 1.00 97.94 387 TRP A N 1
ATOM 2977 C CA . TRP A 1 387 ? -5.891 16.359 -10.874 1.00 97.94 387 TRP A CA 1
ATOM 2978 C C . TRP A 1 387 ? -6.604 17.001 -9.686 1.00 97.94 387 TRP A C 1
ATOM 2980 O O . TRP A 1 387 ? -5.966 17.561 -8.794 1.00 97.94 387 TRP A O 1
ATOM 2990 N N . GLU A 1 388 ? -7.924 16.839 -9.639 1.00 98.44 388 GLU A N 1
ATOM 2991 C CA . GLU A 1 388 ? -8.763 17.075 -8.465 1.00 98.44 388 GLU A CA 1
ATOM 2992 C C . GLU A 1 388 ? -9.586 15.811 -8.203 1.00 98.44 388 GLU A C 1
ATOM 2994 O O . GLU A 1 388 ? -10.409 15.421 -9.029 1.00 98.44 388 GLU A O 1
ATOM 2999 N N . VAL A 1 389 ? -9.368 15.163 -7.057 1.00 98.38 389 VAL A N 1
ATOM 3000 C CA . VAL A 1 389 ? -10.090 13.947 -6.669 1.00 98.38 389 VAL A CA 1
ATOM 3001 C C . VAL A 1 389 ? -10.945 14.240 -5.445 1.00 98.38 389 VAL A C 1
ATOM 3003 O O . VAL A 1 389 ? -10.435 14.587 -4.377 1.00 98.38 389 VAL A O 1
ATOM 3006 N N . LEU A 1 390 ? -12.259 14.110 -5.615 1.00 98.19 390 LEU A N 1
ATOM 3007 C CA . LEU A 1 390 ? -13.260 14.288 -4.572 1.00 98.19 390 LEU A CA 1
ATOM 3008 C C . LEU A 1 390 ? -13.813 12.924 -4.155 1.00 98.19 390 LEU A C 1
ATOM 3010 O O . LEU A 1 390 ? -14.499 12.263 -4.932 1.00 98.19 390 LEU A O 1
ATOM 3014 N N . PHE A 1 391 ? -13.549 12.538 -2.913 1.00 97.62 391 PHE A N 1
ATOM 3015 C CA . PHE A 1 391 ? -14.183 11.410 -2.239 1.00 97.62 391 PHE A CA 1
ATOM 3016 C C . PHE A 1 391 ? -15.436 11.921 -1.533 1.00 97.62 391 PHE A C 1
ATOM 3018 O O . PHE A 1 391 ? -15.368 12.923 -0.819 1.00 97.62 391 PHE A O 1
ATOM 3025 N N . SER A 1 392 ? -16.569 11.245 -1.702 1.00 95.88 392 SER A N 1
ATOM 3026 C CA . SER A 1 392 ? -17.855 11.675 -1.150 1.00 95.88 392 SER A CA 1
ATOM 3027 C C . SER A 1 392 ? -18.701 10.493 -0.684 1.00 95.88 392 SER A C 1
ATOM 3029 O O . SER A 1 392 ? -18.897 9.526 -1.416 1.00 95.88 392 SER A O 1
ATOM 3031 N N . TYR A 1 393 ? -19.236 10.583 0.528 1.00 93.88 393 TYR A N 1
ATOM 3032 C CA . TYR A 1 393 ? -20.180 9.615 1.070 1.00 93.88 393 TYR A CA 1
ATOM 3033 C C . TYR A 1 393 ? -21.374 10.360 1.654 1.00 93.88 393 TYR A C 1
ATOM 3035 O O . TYR A 1 393 ? -21.221 11.209 2.531 1.00 93.88 393 TYR A O 1
ATOM 3043 N N . GLN A 1 394 ? -22.559 10.028 1.155 1.00 88.81 394 GLN A N 1
ATOM 3044 C CA . GLN A 1 394 ? -23.836 10.470 1.690 1.00 88.81 394 GLN A CA 1
ATOM 3045 C C . GLN A 1 394 ? -24.554 9.222 2.199 1.00 88.81 394 GLN A C 1
ATOM 3047 O O . GLN A 1 394 ? -24.843 8.311 1.421 1.00 88.81 394 GLN A O 1
ATOM 3052 N N . ALA A 1 395 ? -24.795 9.154 3.505 1.00 80.88 395 ALA A N 1
ATOM 3053 C CA . ALA A 1 395 ? -25.558 8.063 4.093 1.00 80.88 395 ALA A CA 1
ATOM 3054 C C . ALA A 1 395 ? -27.044 8.139 3.684 1.00 80.88 395 ALA A C 1
ATOM 3056 O O . ALA A 1 395 ? -27.560 9.192 3.306 1.00 80.88 395 ALA A O 1
ATOM 3057 N N . ALA A 1 396 ? -27.727 6.993 3.719 1.00 76.44 396 ALA A N 1
ATOM 3058 C CA . ALA A 1 396 ? -28.981 6.766 2.994 1.00 76.44 396 ALA A CA 1
ATOM 3059 C C . ALA A 1 396 ? -30.234 7.465 3.570 1.00 76.44 396 ALA A C 1
ATOM 3061 O O . ALA A 1 396 ? -31.329 7.264 3.047 1.00 76.44 396 ALA A O 1
ATOM 3062 N N . PHE A 1 397 ? -30.105 8.268 4.632 1.00 78.44 397 PHE A N 1
ATOM 3063 C CA . PHE A 1 397 ? -31.227 8.908 5.324 1.00 78.44 397 PHE A CA 1
ATOM 3064 C C . PHE A 1 397 ? -30.993 10.413 5.572 1.00 78.44 397 PHE A C 1
ATOM 3066 O O . PHE A 1 397 ? -29.850 10.845 5.737 1.00 78.44 397 PHE A O 1
ATOM 3073 N N . PRO A 1 398 ? -32.054 11.247 5.608 1.00 74.25 398 PRO A N 1
ATOM 3074 C CA . PRO A 1 398 ? -31.922 12.676 5.891 1.00 74.25 398 PRO A CA 1
ATOM 3075 C C . PRO A 1 398 ? -31.321 12.943 7.277 1.00 74.25 398 PRO A C 1
ATOM 3077 O O . PRO A 1 398 ? -31.726 12.331 8.260 1.00 74.25 398 PRO A O 1
ATOM 3080 N N . GLY A 1 399 ? -30.378 13.884 7.358 1.00 70.88 399 GLY A N 1
ATOM 3081 C CA . GLY A 1 399 ? -29.687 14.234 8.607 1.00 70.88 399 GLY A CA 1
ATOM 3082 C C . GLY A 1 399 ? -28.506 13.326 8.966 1.00 70.88 399 GLY A C 1
ATOM 3083 O O . GLY A 1 399 ? -27.773 13.647 9.899 1.00 70.88 399 GLY A O 1
ATOM 3084 N N . ALA A 1 400 ? -28.280 12.248 8.210 1.00 74.44 400 ALA A N 1
ATOM 3085 C CA . ALA A 1 400 ? -27.102 11.409 8.359 1.00 74.44 400 ALA A CA 1
ATOM 3086 C C . ALA A 1 400 ? -25.809 12.165 8.016 1.00 74.44 400 ALA A C 1
ATOM 3088 O O . ALA A 1 400 ? -25.780 12.981 7.085 1.00 74.44 400 ALA A O 1
ATOM 3089 N N . LEU A 1 401 ? -24.717 11.837 8.713 1.00 80.12 401 LEU A N 1
ATOM 3090 C CA . LEU A 1 401 ? -23.388 12.365 8.391 1.00 80.12 401 LEU A CA 1
ATOM 3091 C C . LEU A 1 401 ? -23.047 12.161 6.909 1.00 80.12 401 LEU A C 1
ATOM 3093 O O . LEU A 1 401 ? -22.948 11.040 6.408 1.00 80.12 401 LEU A O 1
ATOM 3097 N N . SER A 1 402 ? -22.844 13.281 6.222 1.00 84.81 402 SER A N 1
ATOM 3098 C CA . SER A 1 402 ? -22.321 13.323 4.863 1.00 84.81 402 SER A CA 1
ATOM 3099 C C . SER A 1 402 ? -20.884 13.816 4.921 1.00 84.81 402 SER A C 1
ATOM 3101 O O . SER A 1 402 ? -20.593 14.843 5.534 1.00 84.81 402 SER A O 1
ATOM 3103 N N . PHE A 1 403 ? -19.984 13.083 4.282 1.00 88.38 403 PHE A N 1
ATOM 3104 C CA . PHE A 1 403 ? -18.555 13.332 4.339 1.00 88.38 403 PHE A CA 1
ATOM 3105 C C . PHE A 1 403 ? -18.014 13.623 2.944 1.00 88.38 403 PHE A C 1
ATOM 3107 O O . PHE A 1 403 ? -18.398 12.986 1.961 1.00 88.38 403 PHE A O 1
ATOM 3114 N N . SER A 1 404 ? -17.073 14.560 2.858 1.00 93.88 404 SER A N 1
ATOM 3115 C CA . SER A 1 404 ? -16.312 14.793 1.635 1.00 93.88 404 SER A CA 1
ATOM 3116 C C . SER A 1 404 ? -14.856 15.115 1.948 1.00 93.88 404 SER A C 1
ATOM 3118 O O . SER A 1 404 ? -14.559 15.832 2.902 1.00 93.88 404 SER A O 1
ATOM 3120 N N . LYS A 1 405 ? -13.944 14.574 1.139 1.00 95.69 405 LYS A N 1
ATOM 3121 C CA . LYS A 1 405 ? -12.507 14.854 1.199 1.00 95.69 405 LYS A CA 1
ATOM 3122 C C . LYS A 1 405 ? -12.028 15.148 -0.214 1.00 95.69 405 LYS A C 1
ATOM 3124 O O . LYS A 1 405 ? -12.333 14.395 -1.136 1.00 95.69 405 LYS A O 1
ATOM 3129 N N . LYS A 1 406 ? -11.281 16.236 -0.382 1.00 97.44 406 LYS A N 1
ATOM 3130 C CA . LYS A 1 406 ? -10.694 16.624 -1.665 1.00 97.44 406 LYS A CA 1
ATOM 3131 C C . LYS A 1 406 ? -9.178 16.562 -1.577 1.00 97.44 406 LYS A C 1
ATOM 3133 O O . LYS A 1 406 ? -8.607 17.116 -0.641 1.00 97.44 406 LYS A O 1
ATOM 3138 N N . VAL A 1 407 ? -8.547 15.940 -2.565 1.00 97.88 407 VAL A N 1
ATOM 3139 C CA . VAL A 1 407 ? -7.096 15.991 -2.781 1.00 97.88 407 VAL A CA 1
ATOM 3140 C C . VAL A 1 407 ? -6.801 16.463 -4.199 1.00 97.88 407 VAL A C 1
ATOM 3142 O O . VAL A 1 407 ? -7.632 16.337 -5.101 1.00 97.88 407 VAL A O 1
ATOM 3145 N N . THR A 1 408 ? -5.631 17.060 -4.386 1.00 98.19 408 THR A N 1
ATOM 3146 C CA . THR A 1 408 ? -5.190 17.619 -5.666 1.00 98.19 408 THR A CA 1
ATOM 3147 C C . THR A 1 408 ? -3.727 17.297 -5.894 1.00 98.19 408 THR A C 1
ATOM 3149 O O . THR A 1 408 ? -2.938 17.354 -4.951 1.00 98.19 408 THR A O 1
ATOM 3152 N N . GLY A 1 409 ? -3.351 17.042 -7.142 1.00 96.94 409 GLY A N 1
ATOM 3153 C CA . GLY A 1 409 ? -1.971 16.737 -7.503 1.00 96.94 409 GLY A CA 1
ATOM 3154 C C . GLY A 1 409 ? -1.696 16.905 -8.986 1.00 96.94 409 GLY A C 1
ATOM 3155 O O . GLY A 1 409 ? -2.509 17.465 -9.726 1.00 96.94 409 GLY A O 1
ATOM 3156 N N . GLN A 1 410 ? -0.526 16.442 -9.414 1.00 95.88 410 GLN A N 1
ATOM 3157 C CA . GLN A 1 410 ? -0.062 16.549 -10.792 1.00 95.88 410 GLN A CA 1
ATOM 3158 C C . GLN A 1 410 ? 0.563 15.234 -11.251 1.00 95.88 410 GLN A C 1
ATOM 3160 O O . GLN A 1 410 ? 1.271 14.593 -10.477 1.00 95.88 410 GLN A O 1
ATOM 3165 N N . SER A 1 411 ? 0.325 14.869 -12.509 1.00 92.94 411 SER A N 1
ATOM 3166 C CA . SER A 1 411 ? 1.036 13.785 -13.192 1.00 92.94 411 SER A CA 1
ATOM 3167 C C . SER A 1 411 ? 1.662 14.279 -14.496 1.00 92.94 411 SER A C 1
ATOM 3169 O O . SER A 1 411 ? 1.228 15.283 -15.064 1.00 92.94 411 SER A O 1
ATOM 3171 N N . SER A 1 412 ? 2.682 13.573 -14.966 1.00 87.94 412 SER A N 1
ATOM 3172 C CA . SER A 1 412 ? 3.371 13.782 -16.240 1.00 87.94 412 SER A CA 1
ATOM 3173 C C . SER A 1 412 ? 3.997 12.469 -16.723 1.00 87.94 412 SER A C 1
ATOM 3175 O O . SER A 1 412 ? 3.960 11.452 -16.029 1.00 87.94 412 SER A O 1
ATOM 3177 N N . ASP A 1 413 ? 4.640 12.513 -17.887 1.00 79.06 413 ASP A N 1
ATOM 3178 C CA . ASP A 1 413 ? 5.357 11.406 -18.531 1.00 79.06 413 ASP A CA 1
ATOM 3179 C C . ASP A 1 413 ? 6.496 10.786 -17.693 1.00 79.06 413 ASP A C 1
ATOM 3181 O O . ASP A 1 413 ? 6.967 9.687 -18.001 1.00 79.06 413 ASP A O 1
ATOM 3185 N N . SER A 1 414 ? 6.947 11.503 -16.661 1.00 70.62 414 SER A N 1
ATOM 3186 C CA . SER A 1 414 ? 7.983 11.100 -15.707 1.00 70.62 414 SER A CA 1
ATOM 3187 C C . SER A 1 414 ? 7.456 10.789 -14.302 1.00 70.62 414 SER A C 1
ATOM 3189 O O . SER A 1 414 ? 8.139 10.123 -13.521 1.00 70.62 414 SER A O 1
ATOM 3191 N N . THR A 1 415 ? 6.259 11.280 -13.964 1.00 81.50 415 THR A N 1
ATOM 3192 C CA . THR A 1 415 ? 5.786 11.418 -12.581 1.00 81.50 415 THR A CA 1
ATOM 3193 C C . THR A 1 415 ? 4.325 10.997 -12.462 1.00 81.50 415 THR A C 1
ATOM 3195 O O . THR A 1 415 ? 3.437 11.637 -13.023 1.00 81.50 415 THR A O 1
ATOM 3198 N N . SER A 1 416 ? 4.056 9.948 -11.688 1.00 87.88 416 SER A N 1
ATOM 3199 C CA . SER A 1 416 ? 2.686 9.545 -11.361 1.00 87.88 416 SER A CA 1
ATOM 3200 C C . SER A 1 416 ? 2.170 10.254 -10.103 1.00 87.88 416 SER A C 1
ATOM 3202 O O . SER A 1 416 ? 2.945 10.591 -9.207 1.00 87.88 416 SER A O 1
ATOM 3204 N N . TYR A 1 417 ? 0.859 10.489 -10.033 1.00 93.81 417 TYR A N 1
ATOM 3205 C CA . TYR A 1 417 ? 0.197 11.052 -8.862 1.00 93.81 417 TYR A CA 1
ATOM 3206 C C . TYR A 1 417 ? -0.372 9.935 -7.978 1.00 93.81 417 TYR A C 1
ATOM 3208 O O . TYR A 1 417 ? -1.367 9.300 -8.337 1.00 93.81 417 TYR A O 1
ATOM 3216 N N . ASP A 1 418 ? 0.242 9.716 -6.812 1.00 92.69 418 ASP A N 1
ATOM 3217 C CA . ASP A 1 418 ? -0.300 8.848 -5.761 1.00 92.69 418 ASP A CA 1
ATOM 3218 C C . ASP A 1 418 ? -1.418 9.570 -4.989 1.00 92.69 418 ASP A C 1
ATOM 3220 O O . ASP A 1 418 ? -1.197 10.433 -4.125 1.00 92.69 418 ASP A O 1
ATOM 3224 N N . ILE A 1 419 ? -2.654 9.203 -5.321 1.00 95.75 419 ILE A N 1
ATOM 3225 C CA . ILE A 1 419 ? -3.856 9.785 -4.727 1.00 95.75 419 ILE A CA 1
ATOM 3226 C C . ILE A 1 419 ? -4.052 9.260 -3.297 1.00 95.75 419 ILE A C 1
ATOM 3228 O O . ILE A 1 419 ? -4.539 10.003 -2.447 1.00 95.75 419 ILE A O 1
ATOM 3232 N N . ILE A 1 420 ? -3.639 8.023 -2.995 1.00 93.38 420 ILE A N 1
ATOM 3233 C CA . ILE A 1 420 ? -3.795 7.423 -1.659 1.00 93.38 420 ILE A CA 1
ATOM 3234 C C . ILE A 1 420 ? -2.745 7.968 -0.692 1.00 93.38 420 ILE A C 1
ATOM 3236 O O . ILE A 1 420 ? -3.088 8.329 0.433 1.00 93.38 420 ILE A O 1
ATOM 3240 N N . GLY A 1 421 ? -1.496 8.137 -1.132 1.00 90.62 421 GLY A N 1
ATOM 3241 C CA . GLY A 1 421 ? -0.466 8.840 -0.359 1.00 90.62 421 GLY A CA 1
ATOM 3242 C C . GLY A 1 421 ? -0.894 10.263 0.027 1.00 90.62 421 GLY A C 1
ATOM 3243 O O . GLY A 1 421 ? -0.622 10.724 1.137 1.00 90.62 421 GLY A O 1
ATOM 3244 N N . SER A 1 422 ? -1.675 10.926 -0.834 1.00 94.69 422 SER A N 1
ATOM 3245 C CA . SER A 1 422 ? -2.258 12.249 -0.558 1.00 94.69 422 SER A CA 1
ATOM 3246 C C . SER A 1 422 ? -3.347 12.256 0.527 1.00 94.69 422 SER A C 1
ATOM 3248 O O . SER A 1 422 ? -3.669 13.323 1.047 1.00 94.69 422 SER A O 1
ATOM 3250 N N . LEU A 1 423 ? -3.907 11.096 0.896 1.00 92.31 423 LEU A N 1
ATOM 3251 C CA . LEU A 1 423 ? -4.899 10.960 1.972 1.00 92.31 423 LEU A CA 1
ATOM 3252 C C . LEU A 1 423 ? -4.275 10.879 3.376 1.00 92.31 423 LEU A C 1
ATOM 3254 O O . LEU A 1 423 ? -5.014 10.792 4.351 1.00 92.31 423 LEU A O 1
ATOM 3258 N N . GLN A 1 424 ? -2.943 10.917 3.508 1.00 90.31 424 GLN A N 1
ATOM 3259 C CA . GLN A 1 424 ? -2.245 10.904 4.808 1.00 90.31 424 GLN A CA 1
ATOM 3260 C C . GLN A 1 424 ? -2.624 9.700 5.701 1.00 90.31 424 GLN A C 1
ATOM 3262 O O . GLN A 1 424 ? -2.709 9.813 6.922 1.00 90.31 424 GLN A O 1
ATOM 3267 N N . ASN A 1 425 ? -2.819 8.531 5.080 1.00 86.06 425 ASN A N 1
ATOM 3268 C CA . ASN A 1 425 ? -3.288 7.278 5.693 1.00 86.06 425 ASN A CA 1
ATOM 3269 C C . ASN A 1 425 ? -4.768 7.255 6.144 1.00 86.06 425 ASN A C 1
ATOM 3271 O O . ASN A 1 425 ? -5.183 6.291 6.789 1.00 86.06 425 ASN A O 1
ATOM 3275 N N . GLU A 1 426 ? -5.590 8.250 5.792 1.00 93.00 426 GLU A N 1
ATOM 3276 C CA . GLU A 1 426 ? -7.046 8.147 5.962 1.00 93.00 426 GLU A CA 1
ATOM 3277 C C . GLU A 1 426 ? -7.637 7.089 5.013 1.00 93.00 426 GLU A C 1
ATOM 3279 O O . GLU A 1 426 ? -7.365 7.070 3.812 1.00 93.00 426 GLU A O 1
ATOM 3284 N N . THR A 1 427 ? -8.488 6.216 5.551 1.00 95.56 427 THR A N 1
ATOM 3285 C CA . THR A 1 427 ? -9.284 5.255 4.777 1.00 95.56 427 THR A CA 1
ATOM 3286 C C . THR A 1 427 ? -10.626 5.887 4.438 1.00 95.56 427 THR A C 1
ATOM 3288 O O . THR A 1 427 ? -11.362 6.289 5.339 1.00 95.56 427 THR A O 1
ATOM 3291 N N . ILE A 1 428 ? -10.953 5.988 3.149 1.00 95.00 428 ILE A N 1
ATOM 3292 C CA . ILE A 1 428 ? -12.120 6.733 2.673 1.00 95.00 428 ILE A CA 1
ATOM 3293 C C . ILE A 1 428 ? -12.817 5.973 1.541 1.00 95.00 428 ILE A C 1
ATOM 3295 O O . ILE A 1 428 ? -12.226 5.741 0.489 1.00 95.00 428 ILE A O 1
ATOM 3299 N N . GLY A 1 429 ? -14.086 5.618 1.742 1.00 96.19 429 GLY A N 1
ATOM 3300 C CA . GLY A 1 429 ? -14.935 5.035 0.701 1.00 96.19 429 GLY A CA 1
ATOM 3301 C C . GLY A 1 429 ? -15.950 6.019 0.114 1.00 96.19 429 GLY A C 1
ATOM 3302 O O . GLY A 1 429 ? -15.840 7.236 0.266 1.00 96.19 429 GLY A O 1
ATOM 3303 N N . GLY A 1 430 ? -16.968 5.470 -0.545 1.00 96.56 430 GLY A N 1
ATOM 3304 C CA . GLY A 1 430 ? -18.061 6.204 -1.175 1.00 96.56 430 GLY A CA 1
ATOM 3305 C C . GLY A 1 430 ? -17.858 6.412 -2.676 1.00 96.56 430 GLY A C 1
ATOM 3306 O O . GLY A 1 430 ? -17.156 5.650 -3.341 1.00 96.56 430 GLY A O 1
ATOM 3307 N N . ILE A 1 431 ? -18.506 7.443 -3.213 1.00 97.81 431 ILE A N 1
ATOM 3308 C CA . ILE A 1 431 ? -18.387 7.861 -4.610 1.00 97.81 431 ILE A CA 1
ATOM 3309 C C . ILE A 1 431 ? -17.132 8.723 -4.743 1.00 97.81 431 ILE A C 1
ATOM 3311 O O . ILE A 1 431 ? -17.000 9.758 -4.081 1.00 97.81 431 ILE A O 1
ATOM 3315 N N . VAL A 1 432 ? -16.238 8.325 -5.641 1.00 98.38 432 VAL A N 1
ATOM 3316 C CA . VAL A 1 432 ? -15.037 9.073 -6.007 1.00 98.38 432 VAL A CA 1
ATOM 3317 C C . VAL A 1 432 ? -15.246 9.717 -7.369 1.00 98.38 432 VAL A C 1
ATOM 3319 O O . VAL A 1 432 ? -15.622 9.058 -8.335 1.00 98.38 432 VAL A O 1
ATOM 3322 N N . THR A 1 433 ? -14.998 11.022 -7.445 1.00 98.56 433 THR A N 1
ATOM 3323 C CA . THR A 1 433 ? -14.998 11.803 -8.685 1.00 98.56 433 THR A CA 1
ATOM 3324 C C . THR A 1 433 ? -13.585 12.320 -8.927 1.00 98.56 433 THR A C 1
ATOM 3326 O O . THR A 1 433 ? -13.136 13.232 -8.234 1.00 98.56 433 THR A O 1
ATOM 3329 N N . ALA A 1 434 ? -12.881 11.737 -9.895 1.00 98.19 434 ALA A N 1
ATOM 3330 C CA . ALA A 1 434 ? -11.548 12.159 -10.309 1.00 98.19 434 ALA A CA 1
ATOM 3331 C C . ALA A 1 434 ? -11.649 13.026 -11.570 1.00 98.19 434 ALA A C 1
ATOM 3333 O O . ALA A 1 434 ? -11.970 12.529 -12.649 1.00 98.19 434 ALA A O 1
ATOM 3334 N N . LYS A 1 435 ? -11.382 14.325 -11.429 1.00 98.25 435 LYS A N 1
ATOM 3335 C CA . LYS A 1 435 ? -11.301 15.290 -12.529 1.00 98.25 435 LYS A CA 1
ATOM 3336 C C . LYS A 1 435 ? -9.850 15.536 -12.906 1.00 98.25 435 LYS A C 1
ATOM 3338 O O . LYS A 1 435 ? -8.982 15.590 -12.035 1.00 98.25 435 LYS A O 1
ATOM 3343 N N . TRP A 1 436 ? -9.608 15.760 -14.189 1.00 97.56 436 TRP A N 1
ATOM 3344 C CA . TRP A 1 436 ? -8.292 16.104 -14.713 1.00 97.56 436 TRP A CA 1
ATOM 3345 C C . TRP A 1 436 ? -8.366 17.250 -15.721 1.00 97.56 436 TRP A C 1
ATOM 3347 O O . TRP A 1 436 ? -9.386 17.450 -16.383 1.00 97.56 436 TRP A O 1
ATOM 3357 N N . ILE A 1 437 ? -7.266 17.996 -15.847 1.00 95.94 437 ILE A N 1
ATOM 3358 C CA . ILE A 1 437 ? -7.056 19.011 -16.886 1.00 95.94 437 ILE A CA 1
ATOM 3359 C C . ILE A 1 437 ? -5.629 18.868 -17.422 1.00 95.94 437 ILE A C 1
ATOM 3361 O O . ILE A 1 437 ? -4.668 18.978 -16.661 1.00 95.94 437 ILE A O 1
ATOM 3365 N N . VAL A 1 438 ? -5.490 18.649 -18.729 1.00 94.12 438 VAL A N 1
ATOM 3366 C CA . VAL A 1 438 ? -4.207 18.656 -19.444 1.00 94.12 438 VAL A CA 1
ATOM 3367 C C . VAL A 1 438 ? -3.721 20.106 -19.560 1.00 94.12 438 VAL A C 1
ATOM 3369 O O . VAL A 1 438 ? -4.433 20.984 -20.049 1.00 94.12 438 VAL A O 1
ATOM 3372 N N . VAL A 1 439 ? -2.512 20.392 -19.073 1.00 91.38 439 VAL A N 1
ATOM 3373 C CA . VAL A 1 439 ? -2.020 21.769 -18.878 1.00 91.38 439 VAL A CA 1
ATOM 3374 C C . VAL A 1 439 ? -1.762 22.492 -20.203 1.00 91.38 439 VAL A C 1
ATOM 3376 O O . VAL A 1 439 ? -2.023 23.694 -20.289 1.00 91.38 439 VAL A O 1
ATOM 3379 N N . SER A 1 440 ? -1.275 21.779 -21.213 1.00 87.00 440 SER A N 1
ATOM 3380 C CA . SER A 1 440 ? -0.959 22.248 -22.571 1.00 87.00 440 SER A CA 1
ATOM 3381 C C . SER A 1 440 ? -2.221 22.581 -23.379 1.00 87.00 440 SER A C 1
ATOM 3383 O O . SER A 1 440 ? -2.415 23.724 -23.789 1.00 87.00 440 SER A O 1
ATOM 3385 N N . THR A 1 441 ? -3.101 21.597 -23.574 1.00 88.25 441 THR A N 1
ATOM 3386 C CA . THR A 1 441 ? -4.278 21.678 -24.456 1.00 88.25 441 THR A CA 1
ATOM 3387 C C . THR A 1 441 ? -5.520 22.257 -23.781 1.00 88.25 441 THR A C 1
ATOM 3389 O O . THR A 1 441 ? -6.484 22.593 -24.464 1.00 88.25 441 THR A O 1
ATOM 3392 N N . LYS A 1 442 ? -5.531 22.340 -22.442 1.00 93.06 442 LYS A N 1
ATOM 3393 C CA . LYS A 1 442 ? -6.710 22.638 -21.602 1.00 93.06 442 LYS A CA 1
ATOM 3394 C C . LYS A 1 442 ? -7.874 21.654 -21.763 1.00 93.06 442 LYS A C 1
ATOM 3396 O O . LYS A 1 442 ? -8.953 21.906 -21.229 1.00 93.06 442 LYS A O 1
ATOM 3401 N N . THR A 1 443 ? -7.661 20.519 -22.433 1.00 92.31 443 THR A N 1
ATOM 3402 C CA . THR A 1 443 ? -8.613 19.404 -22.433 1.00 92.31 443 THR A CA 1
ATOM 3403 C C . THR A 1 443 ? -8.841 18.952 -20.994 1.00 92.31 443 THR A C 1
ATOM 3405 O O . THR A 1 443 ? -7.894 18.877 -20.209 1.00 92.31 443 THR A O 1
ATOM 3408 N N . SER A 1 444 ? -10.082 18.642 -20.641 1.00 95.12 444 SER A N 1
ATOM 3409 C CA . SER A 1 444 ? -10.452 18.158 -19.315 1.00 95.12 444 SER A CA 1
ATOM 3410 C C . SER A 1 444 ? -11.396 16.966 -19.407 1.00 95.12 444 SER A C 1
ATOM 3412 O O . SER A 1 444 ? -12.025 16.727 -20.440 1.00 95.12 444 SER A O 1
ATOM 3414 N N . GLY A 1 445 ? -11.489 16.216 -18.315 1.00 95.62 445 GLY A N 1
ATOM 3415 C CA . GLY A 1 445 ? -12.372 15.066 -18.209 1.00 95.62 445 GLY A CA 1
ATOM 3416 C C . GLY A 1 445 ? -12.602 14.649 -16.765 1.00 95.62 445 GLY A C 1
ATOM 3417 O O . GLY A 1 445 ? -12.039 15.218 -15.826 1.00 95.62 445 GLY A O 1
ATOM 3418 N N . GLU A 1 446 ? -13.473 13.662 -16.595 1.00 97.38 446 GLU A N 1
ATOM 3419 C CA . GLU A 1 446 ? -13.930 13.179 -15.297 1.00 97.38 446 GLU A CA 1
ATOM 3420 C C . GLU A 1 446 ? -14.133 11.661 -15.349 1.00 97.38 446 GLU A C 1
ATOM 3422 O O . GLU A 1 446 ? -14.659 11.133 -16.328 1.00 97.38 446 GLU A O 1
ATOM 3427 N N . ILE A 1 447 ? -13.731 10.966 -14.286 1.00 97.12 447 ILE A N 1
ATOM 3428 C CA . ILE A 1 447 ? -14.032 9.552 -14.049 1.00 97.12 447 ILE A CA 1
ATOM 3429 C C . ILE A 1 447 ? -14.740 9.460 -12.697 1.00 97.12 447 ILE A C 1
ATOM 3431 O O . ILE A 1 447 ? -14.206 9.913 -11.681 1.00 97.12 447 ILE A O 1
ATOM 3435 N N . LYS A 1 448 ? -15.938 8.870 -12.676 1.00 98.31 448 LYS A N 1
ATOM 3436 C CA . LYS A 1 448 ? -16.692 8.569 -11.453 1.00 98.31 448 LYS A CA 1
ATOM 3437 C C . LYS A 1 448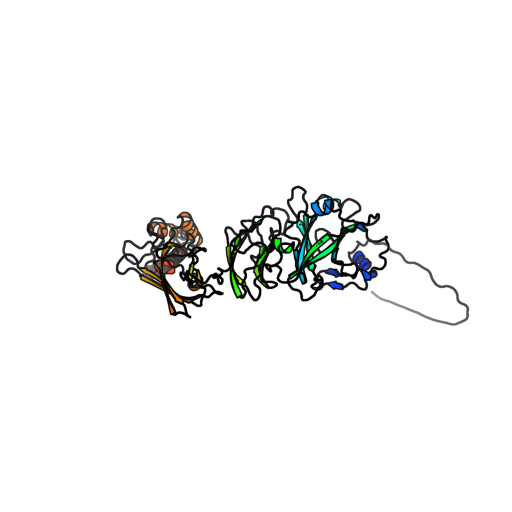 ? -16.695 7.070 -11.192 1.00 98.31 448 LYS A C 1
ATOM 3439 O O . LYS A 1 448 ? -16.972 6.293 -12.099 1.00 98.31 448 LYS A O 1
ATOM 3444 N N . PHE A 1 449 ? -16.405 6.659 -9.967 1.00 98.31 449 PHE A N 1
ATOM 3445 C CA . PHE A 1 449 ? -16.363 5.253 -9.554 1.00 98.31 449 PHE A CA 1
ATOM 3446 C C . PHE A 1 449 ? -16.646 5.132 -8.050 1.00 98.31 449 PHE A C 1
ATOM 3448 O O . PHE A 1 449 ? -16.698 6.137 -7.343 1.00 98.31 449 PHE A O 1
ATOM 3455 N N . ASN A 1 450 ? -16.847 3.914 -7.553 1.00 98.31 450 ASN A N 1
ATOM 3456 C CA . ASN A 1 450 ? -17.101 3.649 -6.137 1.00 98.31 450 ASN A CA 1
ATOM 3457 C C . ASN A 1 450 ? -15.882 3.021 -5.453 1.00 98.31 450 ASN A C 1
ATOM 3459 O O . ASN A 1 450 ? -15.184 2.199 -6.049 1.00 98.31 450 ASN A O 1
ATOM 3463 N N . ILE A 1 451 ? -15.681 3.339 -4.175 1.00 98.31 451 ILE A N 1
ATOM 3464 C CA . ILE A 1 451 ? -14.840 2.575 -3.248 1.00 98.31 451 ILE A CA 1
ATOM 3465 C C . ILE A 1 451 ? -15.747 2.070 -2.124 1.00 98.31 451 ILE A C 1
ATOM 3467 O O . ILE A 1 451 ? -16.322 2.867 -1.384 1.00 98.31 451 ILE A O 1
ATOM 3471 N N . LEU A 1 452 ? -15.900 0.751 -2.003 1.00 98.25 452 LEU A N 1
ATOM 3472 C CA . LEU A 1 452 ? -16.770 0.113 -1.009 1.00 98.25 452 LEU A CA 1
ATOM 3473 C C . LEU A 1 452 ? -15.964 -0.699 0.017 1.00 98.25 452 LEU A C 1
ATOM 3475 O O . LEU A 1 452 ? -14.786 -0.984 -0.185 1.00 98.25 452 LEU A O 1
ATOM 3479 N N . GLY A 1 453 ? -16.585 -1.080 1.131 1.00 97.88 453 GLY A N 1
ATOM 3480 C CA . GLY A 1 453 ? -15.938 -1.839 2.198 1.00 97.88 453 GLY A CA 1
ATOM 3481 C C . GLY A 1 453 ? -15.924 -3.346 1.944 1.00 97.88 453 GLY A C 1
ATOM 3482 O O . GLY A 1 453 ? -16.836 -3.901 1.332 1.00 97.88 453 GLY A O 1
ATOM 3483 N N . THR A 1 454 ? -14.918 -4.042 2.468 1.00 98.12 454 THR A N 1
ATOM 3484 C CA . THR A 1 454 ? -14.954 -5.504 2.609 1.00 98.12 454 THR A CA 1
ATOM 3485 C C . THR A 1 454 ? -15.147 -5.837 4.080 1.00 98.12 454 THR A C 1
ATOM 3487 O O . THR A 1 454 ? -14.346 -5.434 4.919 1.00 98.12 454 THR A O 1
ATOM 3490 N N . GLN A 1 455 ? -16.226 -6.552 4.409 1.00 97.88 455 GLN A N 1
ATOM 3491 C CA . GLN A 1 455 ? -16.500 -6.988 5.778 1.00 97.88 455 GLN A CA 1
ATOM 3492 C C . GLN A 1 455 ? -15.425 -7.988 6.236 1.00 97.88 455 GLN A C 1
ATOM 3494 O O . GLN A 1 455 ? -15.318 -9.058 5.634 1.00 97.88 455 GLN A O 1
ATOM 3499 N N . PRO A 1 456 ? -14.670 -7.698 7.311 1.00 97.62 456 PRO A N 1
ATOM 3500 C CA . PRO A 1 456 ? -13.700 -8.644 7.839 1.00 97.62 456 PRO A CA 1
ATOM 3501 C C . PRO A 1 456 ? -14.383 -9.844 8.491 1.00 97.62 456 PRO A C 1
ATOM 3503 O O . PRO A 1 456 ? -15.510 -9.757 8.997 1.00 97.62 456 PRO A O 1
ATOM 3506 N N . ALA A 1 457 ? -13.668 -10.966 8.543 1.00 96.88 457 ALA A N 1
ATOM 3507 C CA . ALA A 1 457 ? -14.128 -12.138 9.272 1.00 96.88 457 ALA A CA 1
ATOM 3508 C C . ALA A 1 457 ? -14.340 -11.802 10.759 1.00 96.88 457 ALA A C 1
ATOM 3510 O O . ALA A 1 457 ? -13.470 -11.225 11.414 1.00 96.88 457 ALA A O 1
ATOM 3511 N N . LYS A 1 458 ? -15.472 -12.241 11.329 1.00 96.88 458 LYS A N 1
ATOM 3512 C CA . LYS A 1 458 ? -15.824 -12.015 12.745 1.00 96.88 458 LYS A CA 1
ATOM 3513 C C . LYS A 1 458 ? -14.695 -12.398 13.709 1.00 96.88 458 LYS A C 1
ATOM 3515 O O . LYS A 1 458 ? -14.461 -11.698 14.688 1.00 96.88 458 LYS A O 1
ATOM 3520 N N . ARG A 1 459 ? -13.961 -13.481 13.419 1.00 96.56 459 ARG A N 1
ATOM 3521 C CA . ARG A 1 459 ? -12.798 -13.905 14.215 1.00 96.56 459 ARG A CA 1
ATOM 3522 C C . ARG A 1 459 ? -11.695 -12.840 14.240 1.00 96.56 459 ARG A C 1
ATOM 3524 O O . ARG A 1 459 ? -11.219 -12.529 15.323 1.00 96.56 459 ARG A O 1
ATOM 3531 N N . THR A 1 460 ? -11.340 -12.263 13.091 1.00 97.44 460 THR A N 1
ATOM 3532 C CA . THR A 1 460 ? -10.322 -11.204 12.970 1.00 97.44 460 THR A CA 1
ATOM 3533 C C . THR A 1 460 ? -10.683 -9.992 13.824 1.00 97.44 460 THR A C 1
ATOM 3535 O O . THR A 1 460 ? -9.851 -9.505 14.583 1.00 97.44 460 THR A O 1
ATOM 3538 N N . ILE A 1 461 ? -11.949 -9.566 13.782 1.00 97.94 461 ILE A N 1
ATOM 3539 C CA . ILE A 1 461 ? -12.455 -8.434 14.573 1.00 97.94 461 ILE A CA 1
ATOM 3540 C C . ILE A 1 461 ? -12.378 -8.726 16.073 1.00 97.94 461 ILE A C 1
ATOM 3542 O O . ILE A 1 461 ? -11.861 -7.912 16.832 1.00 97.94 461 ILE A O 1
ATOM 3546 N N . MET A 1 462 ? -12.836 -9.902 16.509 1.00 96.62 462 MET A N 1
ATOM 3547 C CA . MET A 1 462 ? -12.817 -10.274 17.928 1.00 96.62 462 MET A CA 1
ATOM 3548 C C . MET A 1 462 ? -11.386 -10.421 18.468 1.00 96.62 462 MET A C 1
ATOM 3550 O O . MET A 1 462 ? -11.103 -9.944 19.562 1.00 96.62 462 MET A O 1
ATOM 3554 N N . THR A 1 463 ? -10.465 -10.996 17.685 1.00 97.00 463 THR A N 1
ATOM 3555 C CA . THR A 1 463 ? -9.033 -11.051 18.025 1.00 97.00 463 THR A CA 1
ATOM 3556 C C . THR A 1 463 ? -8.395 -9.659 18.058 1.00 97.00 463 THR A C 1
ATOM 3558 O O . THR A 1 463 ? -7.541 -9.403 18.904 1.00 97.00 463 THR A O 1
ATOM 3561 N N . TYR A 1 464 ? -8.827 -8.733 17.198 1.00 98.12 464 TYR A N 1
ATOM 3562 C CA . TYR A 1 464 ? -8.358 -7.351 17.251 1.00 98.12 464 TYR A CA 1
ATOM 3563 C C . TYR A 1 464 ? -8.853 -6.639 18.518 1.00 98.12 464 TYR A C 1
ATOM 3565 O O . TYR A 1 464 ? -8.029 -6.060 19.220 1.00 98.12 464 TYR A O 1
ATOM 3573 N N . ILE A 1 465 ? -10.136 -6.777 18.886 1.00 97.88 465 ILE A N 1
ATOM 3574 C CA . ILE A 1 465 ? -10.693 -6.252 20.150 1.00 97.88 465 ILE A CA 1
ATOM 3575 C C . ILE A 1 465 ? -9.914 -6.797 21.360 1.00 97.88 465 ILE A C 1
ATOM 3577 O O . ILE A 1 465 ? -9.495 -6.015 22.211 1.00 97.88 465 ILE A O 1
ATOM 3581 N N . ASP A 1 466 ? -9.644 -8.107 21.398 1.00 96.25 466 ASP A N 1
ATOM 3582 C CA . ASP A 1 466 ? -8.858 -8.746 22.468 1.00 96.25 466 ASP A CA 1
ATOM 3583 C C . ASP A 1 466 ? -7.416 -8.218 22.562 1.00 96.25 466 ASP A C 1
ATOM 3585 O O . ASP A 1 466 ? -6.845 -8.170 23.648 1.00 96.25 466 ASP A O 1
ATOM 3589 N N . SER A 1 467 ? -6.817 -7.771 21.452 1.00 97.12 467 SER A N 1
ATOM 3590 C CA . SER A 1 467 ? -5.479 -7.152 21.469 1.00 97.12 467 SER A CA 1
ATOM 3591 C C . SER A 1 467 ? -5.481 -5.667 21.865 1.00 97.12 467 SER A C 1
ATOM 3593 O O . SER A 1 467 ? -4.418 -5.054 21.980 1.00 97.12 467 SER A O 1
ATOM 3595 N N . ARG A 1 468 ? -6.667 -5.076 22.069 1.00 97.19 468 ARG A N 1
ATOM 3596 C CA . ARG A 1 468 ? -6.875 -3.651 22.371 1.00 97.19 468 ARG A CA 1
ATOM 3597 C C . ARG A 1 468 ? -7.545 -3.380 23.719 1.00 97.19 468 ARG A C 1
ATOM 3599 O O . ARG A 1 468 ? -7.474 -2.250 24.196 1.00 97.19 468 ARG A O 1
ATOM 3606 N N . SER A 1 469 ? -8.193 -4.367 24.336 1.00 95.06 469 SER A N 1
ATOM 3607 C CA . SER A 1 469 ? -8.864 -4.207 25.629 1.00 95.06 469 SER A CA 1
ATOM 3608 C C . SER A 1 469 ? -8.858 -5.493 26.454 1.00 95.06 469 SER A C 1
ATOM 3610 O O . SER A 1 469 ? -9.131 -6.572 25.941 1.00 95.06 469 SER A O 1
ATOM 3612 N N . SER A 1 470 ? -8.627 -5.352 27.761 1.00 92.62 470 SER A N 1
ATOM 3613 C CA . SER A 1 470 ? -8.797 -6.408 28.766 1.00 92.62 470 SER A CA 1
ATOM 3614 C C . SER A 1 470 ? -10.251 -6.575 29.239 1.00 92.62 470 SER A C 1
ATOM 3616 O O . SER A 1 470 ? -10.554 -7.518 29.972 1.00 92.62 470 SER A O 1
ATOM 3618 N N . PHE A 1 471 ? -11.177 -5.690 28.845 1.00 91.94 471 PHE A N 1
ATOM 3619 C CA . PHE A 1 471 ? -12.566 -5.763 29.295 1.00 91.94 471 PHE A CA 1
ATOM 3620 C C . PHE A 1 471 ? -13.299 -6.940 28.645 1.00 91.94 471 PHE A C 1
ATOM 3622 O O . PHE A 1 471 ? -13.624 -6.914 27.457 1.00 91.94 471 PHE A O 1
ATOM 3629 N N . TRP A 1 472 ? -13.664 -7.937 29.457 1.00 91.25 472 TRP A N 1
ATOM 3630 C CA . TRP A 1 472 ? -14.399 -9.132 29.020 1.00 91.25 472 TRP A CA 1
ATOM 3631 C C . TRP A 1 472 ? -15.687 -8.818 28.232 1.00 91.25 472 TRP A C 1
ATOM 3633 O O . TRP A 1 472 ? -16.087 -9.587 27.358 1.00 91.25 472 TRP A O 1
ATOM 3643 N N . TYR A 1 473 ? -16.320 -7.674 28.509 1.00 94.50 473 TYR A N 1
ATOM 3644 C CA . TYR A 1 473 ? -17.553 -7.225 27.865 1.00 94.50 473 TYR A CA 1
ATOM 3645 C C . TYR A 1 473 ? -17.340 -6.413 26.572 1.00 94.50 473 TYR A C 1
ATOM 3647 O O . TYR A 1 473 ? -18.312 -6.191 25.852 1.00 94.50 473 TYR A O 1
ATOM 3655 N N . ALA A 1 474 ? -16.116 -6.000 26.214 1.00 96.50 474 ALA A N 1
ATOM 3656 C CA . ALA A 1 474 ? -15.874 -5.167 25.025 1.00 96.50 474 ALA A CA 1
ATOM 3657 C C . ALA A 1 474 ? -16.316 -5.853 23.718 1.00 96.50 474 ALA A C 1
ATOM 3659 O O . ALA A 1 474 ? -16.875 -5.200 22.834 1.00 96.50 474 ALA A O 1
ATOM 3660 N N . LYS A 1 475 ? -16.129 -7.177 23.622 1.00 96.38 475 LYS A N 1
ATOM 3661 C CA . LYS A 1 475 ? -16.632 -8.009 22.513 1.00 96.38 475 LYS A CA 1
ATOM 3662 C C . LYS A 1 475 ? -18.151 -8.172 22.529 1.00 96.38 475 LYS A C 1
ATOM 3664 O O . LYS A 1 475 ? -18.758 -8.261 21.467 1.00 96.38 475 LYS A O 1
ATOM 3669 N N . ASN A 1 476 ? -18.763 -8.197 23.714 1.00 96.12 476 ASN A N 1
ATOM 3670 C CA . ASN A 1 476 ? -20.214 -8.326 23.860 1.00 96.12 476 ASN A CA 1
ATOM 3671 C C . ASN A 1 476 ? -20.922 -7.044 23.413 1.00 96.12 476 ASN A C 1
ATOM 3673 O O . ASN A 1 476 ? -21.917 -7.140 22.706 1.00 96.12 476 ASN A O 1
ATOM 3677 N N . ILE A 1 477 ? -20.363 -5.868 23.731 1.00 96.69 477 ILE A N 1
ATOM 3678 C CA . ILE A 1 477 ? -20.830 -4.583 23.188 1.00 96.69 477 ILE A CA 1
ATOM 3679 C C . ILE A 1 477 ? -20.716 -4.604 21.658 1.00 96.69 477 ILE A C 1
ATOM 3681 O O . ILE A 1 477 ? -21.733 -4.510 20.986 1.00 96.69 477 ILE A O 1
ATOM 3685 N N . ALA A 1 478 ? -19.528 -4.851 21.092 1.00 96.94 478 ALA A N 1
ATOM 3686 C CA . ALA A 1 478 ? -19.352 -4.932 19.635 1.00 96.94 478 ALA A CA 1
ATOM 3687 C C . ALA A 1 478 ? -20.330 -5.915 18.959 1.00 96.94 478 ALA A C 1
ATOM 3689 O O . ALA A 1 478 ? -20.858 -5.646 17.882 1.00 96.94 478 ALA A O 1
ATOM 3690 N N . ALA A 1 479 ? -20.594 -7.064 19.587 1.00 95.62 479 ALA A N 1
ATOM 3691 C CA . ALA A 1 479 ? -21.543 -8.042 19.075 1.00 95.62 479 ALA A CA 1
ATOM 3692 C C . ALA A 1 479 ? -23.008 -7.578 19.169 1.00 95.62 479 ALA A C 1
ATOM 3694 O O . ALA A 1 479 ? -23.779 -7.885 18.262 1.00 95.62 479 ALA A O 1
ATOM 3695 N N . GLN A 1 480 ? -23.381 -6.854 20.224 1.00 95.75 480 GLN A N 1
ATOM 3696 C CA . GLN A 1 480 ? -24.726 -6.316 20.424 1.00 95.75 480 GLN A CA 1
ATOM 3697 C C . GLN A 1 480 ? -25.014 -5.141 19.479 1.00 95.75 480 GLN A C 1
ATOM 3699 O O . GLN A 1 480 ? -26.048 -5.141 18.816 1.00 95.75 480 GLN A O 1
ATOM 3704 N N . GLU A 1 481 ? -24.092 -4.181 19.382 1.00 95.56 481 GLU A N 1
ATOM 3705 C CA . GLU A 1 481 ? -24.264 -2.951 18.595 1.00 95.56 481 GLU A CA 1
ATOM 3706 C C . GLU A 1 481 ? -24.328 -3.221 17.082 1.00 95.56 481 GLU A C 1
ATOM 3708 O O . GLU A 1 481 ? -25.063 -2.563 16.351 1.00 95.56 481 GLU A O 1
ATOM 3713 N N . SER A 1 482 ? -23.578 -4.212 16.588 1.00 95.31 482 SER A N 1
ATOM 3714 C CA . SER A 1 482 ? -23.425 -4.465 15.147 1.00 95.31 482 SER A CA 1
ATOM 3715 C C . SER A 1 482 ? -23.682 -5.919 14.736 1.00 95.31 482 SER A C 1
ATOM 3717 O O . SER A 1 482 ? -22.988 -6.466 13.880 1.00 95.31 482 SER A O 1
ATOM 3719 N N . SER A 1 483 ? -24.661 -6.588 15.356 1.00 91.19 483 SER A N 1
ATOM 3720 C CA . SER A 1 483 ? -25.086 -7.958 14.988 1.00 91.19 483 SER A CA 1
ATOM 3721 C C . SER A 1 483 ? -23.934 -8.979 14.888 1.00 91.19 483 SER A C 1
ATOM 3723 O O . SER A 1 483 ? -23.921 -9.877 14.044 1.00 91.19 483 SER A O 1
ATOM 3725 N N . GLY A 1 484 ? -22.944 -8.859 15.774 1.00 88.88 484 GLY A N 1
ATOM 3726 C CA . GLY A 1 484 ? -21.778 -9.738 15.835 1.00 88.88 484 GLY A CA 1
ATOM 3727 C C . GLY A 1 484 ? -20.458 -9.146 15.337 1.00 88.88 484 GLY A C 1
ATOM 3728 O O . GLY A 1 484 ? -19.527 -9.934 15.166 1.00 88.88 484 GLY A O 1
ATOM 3729 N N . GLY A 1 485 ? -20.350 -7.828 15.137 1.00 94.31 485 GLY A N 1
ATOM 3730 C CA . GLY A 1 485 ? -19.127 -7.162 14.668 1.00 94.31 485 GLY A CA 1
ATOM 3731 C C . GLY A 1 485 ? -19.174 -6.751 13.193 1.00 94.31 485 GLY A C 1
ATOM 3732 O O . GLY A 1 485 ? -18.184 -6.900 12.479 1.00 94.31 485 GLY A O 1
ATOM 3733 N N . GLN A 1 486 ? -20.320 -6.299 12.694 1.00 97.06 486 GLN A N 1
ATOM 3734 C CA . GLN A 1 486 ? -20.481 -5.880 11.304 1.00 97.06 486 GLN A CA 1
ATOM 3735 C C . GLN A 1 486 ? -20.060 -4.408 11.121 1.00 97.06 486 GLN A C 1
ATOM 3737 O O . GLN A 1 486 ? -20.657 -3.503 11.693 1.00 97.06 486 GLN A O 1
ATOM 3742 N N . GLN A 1 487 ? -19.040 -4.151 10.295 1.00 97.44 487 GLN A N 1
ATOM 3743 C CA . GLN A 1 487 ? -18.663 -2.791 9.892 1.00 97.44 487 GLN A CA 1
ATOM 3744 C C . GLN A 1 487 ? -19.469 -2.317 8.680 1.00 97.44 487 GLN A C 1
ATOM 3746 O O . GLN A 1 487 ? -19.773 -1.131 8.592 1.00 97.44 487 GLN A O 1
ATOM 3751 N N . PHE A 1 488 ? -19.789 -3.213 7.741 1.00 97.12 488 PHE A N 1
ATOM 3752 C CA . PHE A 1 488 ? -20.404 -2.856 6.459 1.00 97.12 488 PHE A CA 1
ATOM 3753 C C . PHE A 1 488 ? -21.707 -3.620 6.209 1.00 97.12 488 PHE A C 1
ATOM 3755 O O . PHE A 1 488 ? -21.812 -4.801 6.538 1.00 97.12 488 PHE A O 1
ATOM 3762 N N . SER A 1 489 ? -22.694 -2.960 5.600 1.00 94.81 489 SER A N 1
ATOM 3763 C CA . SER A 1 489 ? -23.953 -3.567 5.156 1.00 94.81 489 SER A CA 1
ATOM 3764 C C . SER A 1 489 ? -23.736 -4.594 4.032 1.00 94.81 489 SER A C 1
ATOM 3766 O O . SER A 1 489 ? -22.628 -4.754 3.513 1.00 94.81 489 SER A O 1
ATOM 3768 N N . ILE A 1 490 ? -24.806 -5.282 3.616 1.00 94.25 490 ILE A N 1
ATOM 3769 C CA . ILE A 1 490 ? -24.766 -6.198 2.462 1.00 94.25 490 ILE A CA 1
ATOM 3770 C C . ILE A 1 490 ? -24.324 -5.485 1.169 1.00 94.25 490 ILE A C 1
ATOM 3772 O O . ILE A 1 490 ? -23.564 -6.047 0.381 1.00 94.25 490 ILE A O 1
ATOM 3776 N N . ASP A 1 491 ? -24.698 -4.211 1.023 1.00 95.00 491 ASP A N 1
ATOM 3777 C CA . ASP A 1 491 ? -24.318 -3.323 -0.084 1.00 95.00 491 ASP A CA 1
ATOM 3778 C C . ASP A 1 491 ? -22.915 -2.711 0.084 1.00 95.00 491 ASP A C 1
ATOM 3780 O O . ASP A 1 491 ? -22.513 -1.846 -0.691 1.00 95.00 491 ASP A O 1
ATOM 3784 N N . ARG A 1 492 ? -22.154 -3.155 1.097 1.00 96.88 492 ARG A N 1
ATOM 3785 C CA . ARG A 1 492 ? -20.760 -2.767 1.376 1.00 96.88 492 ARG A CA 1
ATOM 3786 C C . ARG A 1 492 ? -20.537 -1.289 1.729 1.00 96.88 492 ARG A C 1
ATOM 3788 O O . ARG A 1 492 ? -19.395 -0.824 1.752 1.00 96.88 492 ARG A O 1
ATOM 3795 N N . TYR A 1 493 ? -21.600 -0.564 2.060 1.00 95.19 493 TYR A N 1
ATOM 3796 C CA . TYR A 1 493 ? -21.519 0.743 2.715 1.00 95.19 493 TYR A CA 1
ATOM 3797 C C . TYR A 1 493 ? -21.349 0.580 4.234 1.00 95.19 493 TYR A C 1
ATOM 3799 O O . TYR A 1 493 ? -21.691 -0.478 4.762 1.00 95.19 493 TYR A O 1
ATOM 3807 N N . PRO A 1 494 ? -20.836 1.591 4.959 1.00 95.25 494 PRO A N 1
ATOM 3808 C CA . PRO A 1 494 ? -20.758 1.574 6.415 1.00 95.25 494 PRO A CA 1
ATOM 3809 C C . PRO A 1 494 ? -22.107 1.224 7.043 1.00 95.25 494 PRO A C 1
ATOM 3811 O O . PRO A 1 494 ? -23.137 1.798 6.683 1.00 95.25 494 PRO A O 1
ATOM 3814 N N . LEU A 1 495 ? -22.102 0.275 7.978 1.00 94.06 495 LEU A N 1
ATOM 3815 C CA . LEU A 1 495 ? -23.271 -0.054 8.778 1.00 94.06 495 LEU A CA 1
ATOM 3816 C C . LEU A 1 495 ? -23.599 1.156 9.652 1.00 94.06 495 LEU A C 1
ATOM 3818 O O . LEU A 1 495 ? -22.767 1.585 10.452 1.00 94.06 495 LEU A O 1
ATOM 3822 N N . PHE A 1 496 ? -24.808 1.680 9.505 1.00 90.94 496 PHE A N 1
ATOM 3823 C CA . PHE A 1 496 ? -25.322 2.787 10.297 1.00 90.94 496 PHE A CA 1
ATOM 3824 C C . PHE A 1 496 ? -26.452 2.313 11.213 1.00 90.94 496 PHE A C 1
ATOM 3826 O O . PHE A 1 496 ? -27.130 1.321 10.932 1.00 90.94 496 PHE A O 1
ATOM 3833 N N . SER A 1 497 ? -26.658 3.052 12.295 1.00 88.00 497 SER A N 1
ATOM 3834 C CA . SER A 1 497 ? -27.689 2.785 13.292 1.00 88.00 497 SER A CA 1
ATOM 3835 C C . SER A 1 497 ? -29.092 2.904 12.703 1.00 88.00 497 SER A C 1
ATOM 3837 O O . SER A 1 497 ? -29.462 3.928 12.122 1.00 88.00 497 SER A O 1
ATOM 3839 N N . SER A 1 498 ? -29.918 1.880 12.923 1.00 83.94 498 SER A N 1
ATOM 3840 C CA . SER A 1 498 ? -31.339 1.881 12.550 1.00 83.94 498 SER A CA 1
ATOM 3841 C C . SER A 1 498 ? -32.179 2.885 13.351 1.00 83.94 498 SER A C 1
ATOM 3843 O O . SER A 1 498 ? -33.303 3.196 12.955 1.00 83.94 498 SER A O 1
ATOM 3845 N N . ALA A 1 499 ? -31.637 3.430 14.447 1.00 83.75 499 ALA A N 1
ATOM 3846 C CA . ALA A 1 499 ? -32.236 4.533 15.192 1.00 83.75 499 ALA A CA 1
ATOM 3847 C C . ALA A 1 499 ? -31.991 5.908 14.536 1.00 83.75 499 ALA A C 1
ATOM 3849 O O . ALA A 1 499 ? -32.571 6.895 14.983 1.00 83.75 499 ALA A O 1
ATOM 3850 N N . HIS A 1 500 ? -31.175 5.979 13.473 1.00 82.25 500 HIS A N 1
ATOM 3851 C CA . HIS A 1 500 ? -30.824 7.209 12.748 1.00 82.25 500 HIS A CA 1
ATOM 3852 C C . HIS A 1 500 ? -30.133 8.281 13.618 1.00 82.25 500 HIS A C 1
ATOM 3854 O O . HIS A 1 500 ? -30.150 9.467 13.294 1.00 82.25 500 HIS A O 1
ATOM 3860 N N . ASP A 1 501 ? -29.485 7.870 14.710 1.00 84.88 501 ASP A N 1
ATOM 3861 C CA . ASP A 1 501 ? -28.808 8.746 15.677 1.00 84.88 501 ASP A CA 1
ATOM 3862 C C . ASP A 1 501 ? -27.390 9.174 15.248 1.00 84.88 501 ASP A C 1
ATOM 3864 O O . ASP A 1 501 ? -26.776 10.000 15.918 1.00 84.88 501 ASP A O 1
ATOM 3868 N N . ASN A 1 502 ? -26.910 8.687 14.096 1.00 87.25 502 ASN A N 1
ATOM 3869 C CA . ASN A 1 502 ? -25.529 8.764 13.593 1.00 87.25 502 ASN A CA 1
ATOM 3870 C C . ASN A 1 502 ? -24.532 7.786 14.238 1.00 87.25 502 ASN A C 1
ATOM 3872 O O . ASN A 1 502 ? -23.329 8.029 14.155 1.00 87.25 502 ASN A O 1
ATOM 3876 N N . GLY A 1 503 ? -24.995 6.665 14.799 1.00 92.38 503 GLY A N 1
ATOM 3877 C CA . GLY A 1 503 ? -24.123 5.525 15.097 1.00 92.38 503 GLY A CA 1
ATOM 3878 C C . GLY A 1 503 ? -23.564 4.875 13.825 1.00 92.38 503 GLY A C 1
ATOM 3879 O O . GLY A 1 503 ? -24.311 4.653 12.869 1.00 92.38 503 GLY A O 1
ATOM 3880 N N . TYR A 1 504 ? -22.260 4.562 13.804 1.00 94.81 504 TYR A N 1
ATOM 3881 C CA . TYR A 1 504 ? -21.600 3.854 12.692 1.00 94.81 504 TYR A CA 1
ATOM 3882 C C . TYR A 1 504 ? -20.668 2.715 13.137 1.00 94.81 504 TYR A C 1
ATOM 3884 O O . TYR A 1 504 ? -19.905 2.841 14.100 1.00 94.81 504 TYR A O 1
ATOM 3892 N N . G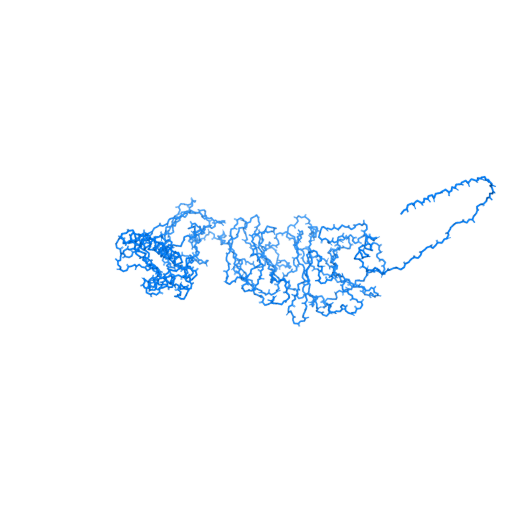LY A 1 505 ? -20.654 1.644 12.339 1.00 95.56 505 GLY A N 1
ATOM 3893 C CA . GLY A 1 505 ? -19.681 0.553 12.384 1.00 95.56 505 GLY A CA 1
ATOM 3894 C C . GLY A 1 505 ? -19.843 -0.424 13.549 1.00 95.56 505 GLY A C 1
ATOM 3895 O O . GLY A 1 505 ? -20.910 -0.547 14.149 1.00 95.56 505 GLY A O 1
ATOM 3896 N N . ILE A 1 506 ? -18.758 -1.131 13.869 1.00 98.00 506 ILE A N 1
ATOM 3897 C CA . ILE A 1 506 ? -18.726 -2.223 14.856 1.00 98.00 506 ILE A CA 1
ATOM 3898 C C . ILE A 1 506 ? -19.242 -1.807 16.244 1.00 98.00 506 ILE A C 1
ATOM 3900 O O . ILE A 1 506 ? -19.946 -2.587 16.887 1.00 98.00 506 ILE A O 1
ATOM 3904 N N . TYR A 1 507 ? -18.901 -0.598 16.696 1.00 97.81 507 TYR A N 1
ATOM 3905 C CA . TYR A 1 507 ? -19.303 -0.056 18.003 1.00 97.81 507 TYR A CA 1
ATOM 3906 C C . TYR A 1 507 ? -20.439 0.974 17.938 1.00 97.81 507 TYR A C 1
ATOM 3908 O O . TYR A 1 507 ? -20.702 1.617 18.949 1.00 97.81 507 TYR A O 1
ATOM 3916 N N . GLN A 1 508 ? -21.076 1.161 16.772 1.00 95.81 508 GLN A N 1
ATOM 3917 C CA . GLN A 1 508 ? -22.143 2.154 16.554 1.00 95.81 508 GLN A CA 1
ATOM 3918 C C . GLN A 1 508 ? -21.807 3.525 17.170 1.00 95.81 508 GLN A C 1
ATOM 3920 O O . GLN A 1 508 ? -22.549 4.089 17.967 1.00 95.81 508 GLN A O 1
ATOM 3925 N N . ILE A 1 509 ? -20.632 4.059 16.824 1.00 95.50 509 ILE A N 1
ATOM 3926 C CA . ILE A 1 509 ? -20.110 5.280 17.449 1.00 95.50 509 ILE A CA 1
ATOM 3927 C C . ILE A 1 509 ? -20.998 6.469 17.078 1.00 95.50 509 ILE A C 1
ATOM 3929 O O . ILE A 1 509 ? -21.014 6.863 15.916 1.00 95.50 509 ILE A O 1
ATOM 3933 N N . THR A 1 510 ? -21.689 7.037 18.071 1.00 93.50 510 THR A N 1
ATOM 3934 C CA . THR A 1 510 ? -22.588 8.198 17.913 1.00 93.50 510 THR A CA 1
ATOM 3935 C C . THR A 1 510 ? -22.012 9.491 18.507 1.00 93.50 510 THR A C 1
ATOM 3937 O O . THR A 1 510 ? -22.074 10.553 17.884 1.00 93.50 510 THR A O 1
ATOM 3940 N N . ASN A 1 511 ? -21.471 9.434 19.733 1.00 91.19 511 ASN A N 1
ATOM 3941 C CA . ASN A 1 511 ? -20.978 10.605 20.471 1.00 91.19 511 ASN A CA 1
ATOM 3942 C C . ASN A 1 511 ? -19.656 10.286 21.216 1.00 91.19 511 ASN A C 1
ATOM 3944 O O . ASN A 1 511 ? -19.685 9.479 22.152 1.00 91.19 511 ASN A O 1
ATOM 3948 N N . PRO A 1 512 ? -18.512 10.909 20.858 1.00 91.44 512 PRO A N 1
ATOM 3949 C CA . PRO A 1 512 ? -18.355 11.924 19.814 1.00 91.44 512 PRO A CA 1
ATOM 3950 C C . PRO A 1 512 ? -18.719 11.395 18.425 1.00 91.44 512 PRO A C 1
ATOM 3952 O O . PRO A 1 512 ? -18.619 10.202 18.155 1.00 91.44 512 PRO A O 1
ATOM 3955 N N . THR A 1 513 ? -19.151 12.308 17.559 1.00 91.00 513 THR A N 1
ATOM 3956 C CA . THR A 1 513 ? -19.471 12.027 16.158 1.00 91.00 513 THR A CA 1
ATOM 3957 C C . THR A 1 513 ? -18.263 11.386 15.463 1.00 91.00 513 THR A C 1
ATOM 3959 O O . THR A 1 513 ? -17.171 11.957 15.542 1.00 91.00 513 THR A O 1
ATOM 3962 N N . PRO A 1 514 ? -18.415 10.225 14.800 1.00 93.75 514 PRO A N 1
ATOM 3963 C CA . PRO A 1 514 ? -17.287 9.497 14.236 1.00 93.75 514 PRO A CA 1
ATOM 3964 C C . PRO A 1 514 ? -16.657 10.262 13.070 1.00 93.75 514 PRO A C 1
ATOM 3966 O O . PRO A 1 514 ? -17.340 10.863 12.236 1.00 93.75 514 PRO A O 1
ATOM 3969 N N . THR A 1 515 ? -15.330 10.218 12.998 1.00 93.69 515 THR A N 1
ATOM 3970 C CA . THR A 1 515 ? -14.574 10.770 11.870 1.00 93.69 515 THR A CA 1
ATOM 3971 C C . THR A 1 515 ? -14.769 9.932 10.604 1.00 93.69 515 THR A C 1
ATOM 3973 O O . THR A 1 515 ? -15.114 8.753 10.664 1.00 93.69 515 THR A O 1
ATOM 3976 N N . TYR A 1 516 ? -14.480 10.511 9.433 1.00 91.94 516 TYR A N 1
ATOM 3977 C CA . TYR A 1 516 ? -14.630 9.808 8.150 1.00 91.94 516 TYR A CA 1
ATOM 3978 C C . TYR A 1 516 ? -13.816 8.497 8.102 1.00 91.94 516 TYR A C 1
ATOM 3980 O O . TYR A 1 516 ? -14.292 7.478 7.601 1.00 91.94 516 TYR A O 1
ATOM 3988 N N . ASN A 1 517 ? -12.624 8.509 8.712 1.00 95.44 517 ASN A N 1
ATOM 3989 C CA . ASN A 1 517 ? -11.776 7.331 8.862 1.00 95.44 517 ASN A CA 1
ATOM 3990 C C . ASN A 1 517 ? -12.396 6.285 9.808 1.00 95.44 517 ASN A C 1
ATOM 3992 O O . ASN A 1 517 ? -12.401 5.110 9.476 1.00 95.44 517 ASN A O 1
ATOM 3996 N N . GLU A 1 518 ? -12.982 6.674 10.946 1.00 96.19 518 GLU A N 1
ATOM 3997 C CA . GLU A 1 518 ? -13.678 5.742 11.862 1.00 96.19 518 GLU A CA 1
ATOM 3998 C C . GLU A 1 518 ? -14.976 5.153 11.261 1.00 96.19 518 GLU A C 1
ATOM 4000 O O . GLU A 1 518 ? -15.470 4.130 11.740 1.00 96.19 518 GLU A O 1
ATOM 4005 N N . VAL A 1 519 ? -15.518 5.754 10.195 1.00 95.44 519 VAL A N 1
ATOM 4006 C CA . VAL A 1 519 ? -16.673 5.234 9.439 1.00 95.44 519 VAL A CA 1
ATOM 4007 C C . VAL A 1 519 ? -16.265 4.166 8.409 1.00 95.44 519 VAL A C 1
ATOM 4009 O O . VAL A 1 519 ? -16.961 3.158 8.272 1.00 95.44 519 VAL A O 1
ATOM 4012 N N . TRP A 1 520 ? -15.135 4.331 7.710 1.00 96.81 520 TRP A N 1
ATOM 4013 C CA . TRP A 1 520 ? -14.683 3.394 6.660 1.00 96.81 520 TRP A CA 1
ATOM 4014 C C . TRP A 1 520 ? -13.546 2.445 7.070 1.00 96.81 520 TRP A C 1
ATOM 4016 O O . TRP A 1 520 ? -13.318 1.446 6.390 1.00 96.81 520 TRP A O 1
ATOM 4026 N N . ASN A 1 521 ? -12.855 2.698 8.181 1.00 97.94 521 ASN A N 1
ATOM 4027 C CA . ASN A 1 521 ? -11.818 1.827 8.727 1.00 97.94 521 ASN A CA 1
ATOM 4028 C C . ASN A 1 521 ? -12.335 1.106 9.979 1.00 97.94 521 ASN A C 1
ATOM 4030 O O . ASN A 1 521 ? -12.493 1.706 11.043 1.00 97.94 521 ASN A O 1
ATOM 4034 N N . TRP A 1 522 ? -12.558 -0.204 9.871 1.00 98.38 522 TRP A N 1
ATOM 4035 C CA . TRP A 1 522 ? -13.081 -1.007 10.980 1.00 98.38 522 TRP A CA 1
ATOM 4036 C C . TRP A 1 522 ? -12.134 -1.058 12.190 1.00 98.38 522 TRP A C 1
ATOM 4038 O O . TRP A 1 522 ? -12.602 -1.129 13.324 1.00 98.38 522 TRP A O 1
ATOM 4048 N N . LYS A 1 523 ? -10.812 -0.979 11.977 1.00 98.50 523 LYS A N 1
ATOM 4049 C CA . LYS A 1 523 ? -9.817 -0.950 13.062 1.00 98.50 523 LYS A CA 1
ATOM 4050 C C . LYS A 1 523 ? -9.878 0.377 13.809 1.00 98.50 523 LYS A C 1
ATOM 4052 O O . LYS A 1 523 ? -9.931 0.374 15.032 1.00 98.50 523 LYS A O 1
ATOM 4057 N N . ALA A 1 524 ? -9.976 1.494 13.084 1.00 98.25 524 ALA A N 1
ATOM 4058 C CA . ALA A 1 524 ? -10.186 2.807 13.693 1.00 98.25 524 ALA A CA 1
ATOM 4059 C C . ALA A 1 524 ? -11.525 2.877 14.450 1.00 98.25 524 ALA A C 1
ATOM 4061 O O . ALA A 1 524 ? -11.563 3.427 15.546 1.00 98.25 524 ALA A O 1
ATOM 4062 N N . ASN A 1 525 ? -12.594 2.267 13.919 1.00 98.25 525 ASN A N 1
ATOM 4063 C CA . ASN A 1 525 ? -13.874 2.130 14.623 1.00 98.25 525 ASN A CA 1
ATOM 4064 C C . ASN A 1 525 ? -13.717 1.343 15.939 1.00 98.25 525 ASN A C 1
ATOM 4066 O O . ASN A 1 525 ? -14.169 1.797 16.987 1.00 98.25 525 ASN A O 1
ATOM 4070 N N . VAL A 1 526 ? -13.015 0.203 15.922 1.00 98.50 526 VAL A N 1
ATOM 4071 C CA . VAL A 1 526 ? -12.727 -0.579 17.139 1.00 98.50 526 VAL A CA 1
ATOM 4072 C C . VAL A 1 526 ? -11.891 0.212 18.147 1.00 98.50 526 VAL A C 1
ATOM 4074 O O . VAL A 1 526 ? -12.278 0.310 19.312 1.00 98.50 526 VAL A O 1
ATOM 4077 N N . ASP A 1 527 ? -10.790 0.824 17.710 1.00 98.31 527 ASP A N 1
ATOM 4078 C CA . ASP A 1 527 ? -9.900 1.610 18.570 1.00 98.31 527 ASP A CA 1
ATOM 4079 C C . ASP A 1 527 ? -10.642 2.808 19.202 1.00 98.31 527 ASP A C 1
ATOM 4081 O O . ASP A 1 527 ? -10.438 3.138 20.373 1.00 98.31 527 ASP A O 1
ATOM 4085 N N . ALA A 1 528 ? -11.561 3.434 18.460 1.00 98.19 528 ALA A N 1
ATOM 4086 C CA . ALA A 1 528 ? -12.402 4.525 18.940 1.00 98.19 528 ALA A CA 1
ATOM 4087 C C . ALA A 1 528 ? -13.505 4.068 19.910 1.00 98.19 528 ALA A C 1
ATOM 4089 O O . ALA A 1 528 ? -13.702 4.706 20.947 1.00 98.19 528 ALA A O 1
ATOM 4090 N N . GLY A 1 529 ? -14.173 2.944 19.635 1.00 98.00 529 GLY A N 1
ATOM 4091 C CA . GLY A 1 529 ? -15.153 2.344 20.543 1.00 98.00 529 GLY A CA 1
ATOM 4092 C C . GLY A 1 529 ? -14.523 1.939 21.877 1.00 98.00 529 GLY A C 1
ATOM 4093 O O . GLY A 1 529 ? -15.024 2.300 22.941 1.00 98.00 529 GLY A O 1
ATOM 4094 N N . ILE A 1 530 ? -13.355 1.294 21.839 1.00 98.06 530 ILE A N 1
ATOM 4095 C CA . ILE A 1 530 ? -12.585 0.922 23.036 1.00 98.06 530 ILE A CA 1
ATOM 4096 C C . ILE A 1 530 ? -12.110 2.163 23.807 1.00 98.06 530 ILE A C 1
ATOM 4098 O O . ILE A 1 530 ? -12.166 2.183 25.038 1.00 98.06 530 ILE A O 1
ATOM 4102 N N . ARG A 1 531 ? -11.695 3.233 23.117 1.00 97.69 531 ARG A N 1
ATOM 4103 C CA . ARG A 1 531 ? -11.366 4.527 23.741 1.00 97.69 531 ARG A CA 1
ATOM 4104 C C . ARG A 1 531 ? -12.568 5.124 24.487 1.00 97.69 531 ARG A C 1
ATOM 4106 O O . ARG A 1 531 ? -12.399 5.585 25.615 1.00 97.69 531 ARG A O 1
ATOM 4113 N N . ILE A 1 532 ? -13.769 5.070 23.907 1.00 97.19 532 ILE A N 1
ATOM 4114 C CA . ILE A 1 532 ? -15.010 5.531 24.554 1.00 97.19 532 ILE A CA 1
ATOM 4115 C C . ILE A 1 532 ? -15.360 4.649 25.761 1.00 97.19 532 ILE A C 1
ATOM 4117 O O . ILE A 1 532 ? -15.654 5.185 26.828 1.00 97.19 532 ILE A O 1
ATOM 4121 N N . ILE A 1 533 ? -15.266 3.318 25.640 1.00 96.12 533 ILE A N 1
ATOM 4122 C CA . ILE A 1 533 ? -15.500 2.385 26.755 1.00 96.12 533 ILE A CA 1
ATOM 4123 C C . ILE A 1 533 ? -14.566 2.710 27.928 1.00 96.12 533 ILE A C 1
ATOM 4125 O O . ILE A 1 533 ? -15.047 2.921 29.037 1.00 96.12 533 ILE A O 1
ATOM 4129 N N . ASN A 1 534 ? -13.258 2.849 27.685 1.00 95.25 534 ASN A N 1
ATOM 4130 C CA . ASN A 1 534 ? -12.287 3.240 28.715 1.00 95.25 534 ASN A CA 1
ATOM 4131 C C . ASN A 1 534 ? -12.676 4.555 29.414 1.00 95.25 534 ASN A C 1
ATOM 4133 O O . ASN A 1 534 ? -12.703 4.621 30.641 1.00 95.25 534 ASN A O 1
ATOM 4137 N N . GLN A 1 535 ? -13.035 5.593 28.650 1.00 95.56 535 GLN A N 1
ATOM 4138 C CA . GLN A 1 535 ? -13.459 6.883 29.208 1.00 95.56 535 GLN A CA 1
ATOM 4139 C C . GLN A 1 535 ? -14.713 6.761 30.088 1.00 95.56 535 GLN A C 1
ATOM 4141 O O . GLN A 1 535 ? -14.770 7.360 31.163 1.00 95.56 535 GLN A O 1
ATOM 4146 N N . LYS A 1 536 ? -15.713 5.978 29.658 1.00 94.88 536 LYS A N 1
ATOM 4147 C CA . LYS A 1 536 ? -16.949 5.747 30.423 1.00 94.88 536 LYS A CA 1
ATOM 4148 C C . LYS A 1 536 ? -16.693 4.923 31.685 1.00 94.88 536 LYS A C 1
ATOM 4150 O O . LYS A 1 536 ? -17.223 5.280 32.733 1.00 94.88 536 LYS A O 1
ATOM 4155 N N . THR A 1 537 ? -15.848 3.896 31.613 1.00 93.50 537 THR A N 1
ATOM 4156 C CA . THR A 1 537 ? -15.442 3.076 32.765 1.00 93.50 537 THR A CA 1
ATOM 4157 C C . THR A 1 537 ? -14.721 3.917 33.814 1.00 93.50 537 THR A C 1
ATOM 4159 O O . THR A 1 537 ? -15.133 3.918 34.972 1.00 93.50 537 THR A O 1
ATOM 4162 N N . THR A 1 538 ? -13.728 4.721 33.419 1.00 93.62 538 THR A N 1
ATOM 4163 C CA . THR A 1 538 ? -13.038 5.649 34.333 1.00 93.62 538 THR A CA 1
ATOM 4164 C C . THR A 1 538 ? -14.016 6.629 34.983 1.00 93.62 538 THR A C 1
ATOM 4166 O O . THR A 1 538 ? -14.012 6.779 36.203 1.00 93.62 538 THR A O 1
ATOM 4169 N N . ALA A 1 539 ? -14.909 7.248 34.200 1.00 94.50 539 ALA A N 1
ATOM 4170 C CA . ALA A 1 539 ? -15.908 8.175 34.731 1.00 94.50 539 ALA A CA 1
ATOM 4171 C C . ALA A 1 539 ? -16.881 7.504 35.722 1.00 94.50 539 ALA A C 1
ATOM 4173 O O . ALA A 1 539 ? -17.204 8.095 36.753 1.00 94.50 539 ALA A O 1
ATOM 4174 N N . ALA A 1 540 ? -17.316 6.270 35.447 1.00 93.62 540 ALA A N 1
ATOM 4175 C CA . ALA A 1 540 ? -18.191 5.503 36.332 1.00 93.62 540 ALA A CA 1
ATOM 4176 C C . ALA A 1 540 ? -17.493 5.118 37.648 1.00 93.62 540 ALA A C 1
ATOM 4178 O O . ALA A 1 540 ? -18.084 5.278 38.716 1.00 93.62 540 ALA A O 1
ATOM 4179 N N . ILE A 1 541 ? -16.227 4.684 37.592 1.00 89.88 541 ILE A N 1
ATOM 4180 C CA . ILE A 1 541 ? -15.413 4.381 38.781 1.00 89.88 541 ILE A CA 1
ATOM 4181 C C . ILE A 1 541 ? -15.239 5.641 39.641 1.00 89.88 541 ILE A C 1
ATOM 4183 O O . ILE A 1 541 ? -15.513 5.605 40.841 1.00 89.88 541 ILE A O 1
ATOM 4187 N N . SER A 1 542 ? -14.861 6.777 39.040 1.00 93.81 542 SER A N 1
ATOM 4188 C CA . SER A 1 542 ? -14.737 8.051 39.764 1.00 93.81 542 SER A CA 1
ATOM 4189 C C . SER A 1 542 ? -16.064 8.512 40.374 1.00 93.81 542 SER A C 1
ATOM 4191 O O . SER A 1 542 ? -16.088 8.974 41.514 1.00 93.81 542 SER A O 1
ATOM 4193 N N . TRP A 1 543 ? -17.183 8.355 39.659 1.00 95.75 543 TRP A N 1
ATOM 4194 C CA . TRP A 1 543 ? -18.505 8.689 40.191 1.00 95.75 543 TRP A CA 1
ATOM 4195 C C . TRP A 1 543 ? -18.870 7.809 41.394 1.00 95.75 543 TRP A C 1
ATOM 4197 O O . TRP A 1 543 ? -19.228 8.339 42.446 1.00 95.75 543 TRP A O 1
ATOM 4207 N N . MET A 1 544 ? -18.696 6.486 41.291 1.00 91.50 544 MET A N 1
ATOM 4208 C CA . MET A 1 544 ? -18.947 5.550 42.394 1.00 91.50 544 MET A CA 1
ATOM 4209 C C . MET A 1 544 ? -18.063 5.827 43.618 1.00 91.50 544 MET A C 1
ATOM 4211 O O . MET A 1 544 ? -18.548 5.752 44.748 1.00 91.50 544 MET A O 1
ATOM 4215 N N . ALA A 1 545 ? -16.790 6.182 43.419 1.00 90.31 545 ALA A N 1
ATOM 4216 C CA . ALA A 1 545 ? -15.896 6.580 44.505 1.00 90.31 545 ALA A CA 1
ATOM 4217 C C . ALA A 1 545 ? -16.417 7.830 45.239 1.00 90.31 545 ALA A C 1
ATOM 4219 O O . ALA A 1 545 ? -16.508 7.831 46.469 1.00 90.31 545 ALA A O 1
ATOM 4220 N N . ASN A 1 546 ? -16.856 8.850 44.493 1.00 93.25 546 ASN A N 1
ATOM 4221 C CA . ASN A 1 546 ? -17.442 10.066 45.062 1.00 93.25 546 ASN A CA 1
ATOM 4222 C C . ASN A 1 546 ? -18.742 9.775 45.836 1.00 93.25 546 ASN A C 1
ATOM 4224 O O . ASN A 1 546 ? -18.917 10.288 46.940 1.00 93.25 546 ASN A O 1
ATOM 4228 N N . GLN A 1 547 ? -19.627 8.914 45.313 1.00 93.25 547 GLN A N 1
ATOM 4229 C CA . GLN A 1 547 ? -20.853 8.509 46.018 1.00 93.25 547 GLN A CA 1
ATOM 4230 C C . GLN A 1 547 ? -20.547 7.786 47.342 1.00 93.25 547 GLN A C 1
ATOM 4232 O O . GLN A 1 547 ? -21.160 8.086 48.366 1.00 93.25 547 GLN A O 1
ATOM 4237 N N . ARG A 1 548 ? -19.556 6.881 47.360 1.00 90.12 548 ARG A N 1
ATOM 4238 C CA . ARG A 1 548 ? -19.100 6.208 48.594 1.00 90.12 548 ARG A CA 1
ATOM 4239 C C . ARG A 1 548 ? -18.532 7.206 49.610 1.00 90.12 548 ARG A C 1
ATOM 4241 O O . ARG A 1 548 ? -18.821 7.088 50.801 1.00 90.12 548 ARG A O 1
ATOM 4248 N N . GLN A 1 549 ? -17.756 8.194 49.159 1.00 90.69 549 GLN A N 1
ATOM 4249 C CA . GLN A 1 549 ? -17.205 9.238 50.028 1.00 90.69 549 GLN A CA 1
ATOM 4250 C C . GLN A 1 549 ? -18.306 10.116 50.639 1.00 90.69 549 GLN A C 1
ATOM 4252 O O . GLN A 1 549 ? -18.273 10.368 51.844 1.00 90.69 549 GLN A O 1
ATOM 4257 N N . GLN A 1 550 ? -19.295 10.531 49.843 1.00 92.50 550 GLN A N 1
ATOM 4258 C CA . GLN A 1 550 ? -20.448 11.294 50.323 1.00 92.50 550 GLN A CA 1
ATOM 4259 C C . GLN A 1 550 ? -21.259 10.488 51.353 1.00 92.50 550 GLN A C 1
ATOM 4261 O O . GLN A 1 550 ? -21.487 10.962 52.464 1.00 92.50 550 GLN A O 1
ATOM 4266 N N . ALA A 1 551 ? -21.592 9.227 51.055 1.00 91.12 551 ALA A N 1
ATOM 4267 C CA . ALA A 1 551 ? -22.310 8.355 51.989 1.00 91.12 551 ALA A CA 1
ATOM 4268 C C . ALA A 1 551 ? -21.551 8.150 53.318 1.00 91.12 551 ALA A C 1
ATOM 4270 O O . ALA A 1 551 ? -22.167 8.099 54.386 1.00 91.12 551 ALA A O 1
ATOM 4271 N N . LYS A 1 552 ? -20.211 8.081 53.282 1.00 91.75 552 LYS A N 1
ATOM 4272 C CA . LYS A 1 552 ? -19.367 8.031 54.489 1.00 91.75 552 LYS A CA 1
ATOM 4273 C C . LYS A 1 552 ? -19.450 9.324 55.306 1.00 91.75 552 LYS A C 1
ATOM 4275 O O . LYS A 1 552 ? -19.505 9.251 56.532 1.00 91.75 552 LYS A O 1
ATOM 4280 N N . GLN A 1 553 ? -19.471 10.488 54.654 1.00 92.81 553 GLN A N 1
ATOM 4281 C CA . GLN A 1 553 ? -19.618 11.789 55.321 1.00 92.81 553 GLN A CA 1
ATOM 4282 C C . GLN A 1 553 ? -21.000 11.953 55.971 1.00 92.81 553 GLN A C 1
ATOM 4284 O O . GLN A 1 553 ? -21.085 12.447 57.091 1.00 92.81 553 GLN A O 1
ATOM 4289 N N . GLU A 1 554 ? -22.063 11.503 55.303 1.00 92.56 554 GLU A N 1
ATOM 4290 C CA . GLU A 1 554 ? -23.445 11.621 55.787 1.00 92.56 554 GLU A CA 1
ATOM 4291 C C . GLU A 1 554 ? -23.781 10.630 56.915 1.00 92.56 554 GLU A C 1
ATOM 4293 O O . GLU A 1 554 ? -24.524 10.969 57.834 1.00 92.56 554 GLU A O 1
ATOM 4298 N N . THR A 1 555 ? -23.242 9.405 56.869 1.00 92.75 555 THR A N 1
ATOM 4299 C CA . THR A 1 555 ? -23.620 8.319 57.802 1.00 92.75 555 THR A CA 1
ATOM 4300 C C . THR A 1 555 ? -22.569 7.983 58.861 1.00 92.75 555 THR A C 1
ATOM 4302 O O . THR A 1 555 ? -22.861 7.236 59.798 1.00 92.75 555 THR A O 1
ATOM 4305 N N . GLY A 1 556 ? -21.331 8.461 58.704 1.00 90.12 556 GLY A N 1
ATOM 4306 C CA . GLY A 1 556 ? -20.190 8.084 59.544 1.00 90.12 556 GLY A CA 1
ATOM 4307 C C . GLY A 1 556 ? -19.719 6.630 59.378 1.00 90.12 556 GLY A C 1
ATOM 4308 O O . GLY A 1 556 ? -18.844 6.194 60.125 1.00 90.12 556 GLY A O 1
ATOM 4309 N N . ARG A 1 557 ? -20.278 5.865 58.429 1.00 83.31 557 ARG A N 1
ATOM 4310 C CA . ARG A 1 557 ? -19.925 4.459 58.165 1.00 83.31 557 ARG A CA 1
ATOM 4311 C C . ARG A 1 557 ? -19.218 4.316 56.824 1.00 83.31 557 ARG A C 1
ATOM 4313 O O . ARG A 1 557 ? -19.630 4.910 55.832 1.00 83.31 557 ARG A O 1
ATOM 4320 N N . GLU A 1 558 ? -18.177 3.492 56.776 1.00 79.94 558 GLU A N 1
ATOM 4321 C CA . GLU A 1 558 ? -17.575 3.097 55.501 1.00 79.94 558 GLU A CA 1
ATOM 4322 C C . GLU A 1 558 ? -18.496 2.126 54.757 1.00 79.94 558 GLU A C 1
ATOM 4324 O O . GLU A 1 558 ? -19.037 1.191 55.346 1.00 79.94 558 GLU A O 1
ATOM 4329 N N . GLN A 1 559 ? -18.679 2.365 53.458 1.00 74.19 559 GLN A N 1
ATOM 4330 C CA . GLN A 1 559 ? -19.388 1.454 52.563 1.00 74.19 559 GLN A CA 1
ATOM 4331 C C 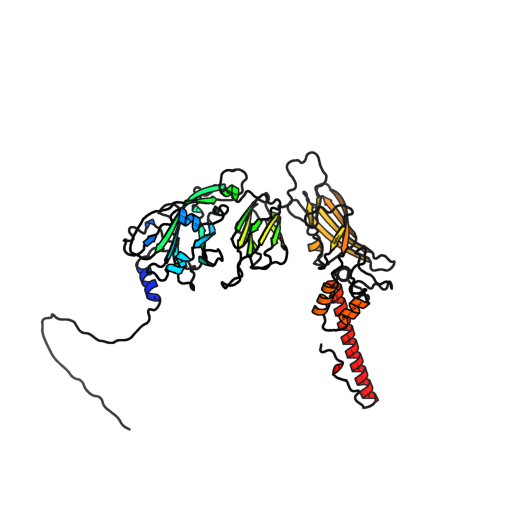. GLN A 1 559 ? -18.367 0.469 51.980 1.00 74.19 559 GLN A C 1
ATOM 4333 O O . GLN A 1 559 ? -17.520 0.921 51.197 1.00 74.19 559 GLN A O 1
ATOM 4338 N N . PRO A 1 560 ? -18.407 -0.831 52.336 1.00 69.56 560 PRO A N 1
ATOM 4339 C CA . PRO A 1 560 ? -17.400 -1.791 51.897 1.00 69.56 560 PRO A CA 1
ATOM 4340 C C . PRO A 1 560 ? -17.318 -1.849 50.369 1.00 69.56 560 PRO A C 1
ATOM 4342 O O . PRO A 1 560 ? -18.331 -1.841 49.661 1.00 69.56 560 PRO A O 1
ATOM 4345 N N . VAL A 1 561 ? -16.092 -1.850 49.854 1.00 65.44 561 VAL A N 1
ATOM 4346 C CA . VAL A 1 561 ? -15.797 -2.212 48.469 1.00 65.44 561 VAL A CA 1
ATOM 4347 C C . VAL A 1 561 ? -15.441 -3.692 48.514 1.00 65.44 561 VAL A C 1
ATOM 4349 O O . VAL A 1 561 ? -14.486 -4.044 49.197 1.00 65.44 561 VAL A O 1
ATOM 4352 N N . ASP A 1 562 ? -16.197 -4.550 47.832 1.00 60.88 562 ASP A N 1
ATOM 4353 C CA . ASP A 1 562 ? -15.698 -5.897 47.552 1.00 60.88 562 ASP A CA 1
ATOM 4354 C C . ASP A 1 562 ? -14.612 -5.764 46.479 1.00 60.88 562 ASP A C 1
ATOM 4356 O O . ASP A 1 562 ? -14.893 -5.360 45.344 1.00 60.88 562 ASP A O 1
ATOM 4360 N N . ASP A 1 563 ? -13.368 -6.070 46.853 1.00 52.84 563 ASP A N 1
ATOM 4361 C CA . ASP A 1 563 ? -12.181 -5.886 46.005 1.00 52.84 563 ASP A CA 1
ATOM 4362 C C . ASP A 1 563 ? -12.250 -6.684 44.683 1.00 52.84 563 ASP A C 1
ATOM 4364 O O . ASP A 1 563 ? -11.595 -6.323 43.707 1.00 52.84 563 ASP A O 1
ATOM 4368 N N . GLU A 1 564 ? -13.094 -7.722 44.600 1.00 53.00 564 GLU A N 1
ATOM 4369 C CA . GLU A 1 564 ? -13.305 -8.533 43.387 1.00 53.00 564 GLU A CA 1
ATOM 4370 C C . GLU A 1 564 ? -13.980 -7.790 42.215 1.00 53.00 564 GLU A C 1
ATOM 4372 O O . GLU A 1 564 ? -13.978 -8.302 41.095 1.00 53.00 564 GLU A O 1
ATOM 4377 N N . GLN A 1 565 ? -14.572 -6.604 42.422 1.00 51.12 565 GLN A N 1
ATOM 4378 C CA . GLN A 1 565 ? -15.374 -5.928 41.384 1.00 51.12 565 GLN A CA 1
ATOM 4379 C C . GLN A 1 565 ? -14.675 -4.787 40.631 1.00 51.12 565 GLN A C 1
ATOM 4381 O O . GLN A 1 565 ? -15.272 -4.215 39.716 1.00 51.12 565 GLN A O 1
ATOM 4386 N N . MET A 1 566 ? -13.427 -4.448 40.962 1.00 50.00 566 MET A N 1
ATOM 4387 C CA . MET A 1 566 ? -12.658 -3.452 40.208 1.00 50.00 566 MET A CA 1
ATOM 4388 C C . MET A 1 566 ? -11.705 -4.152 39.229 1.00 50.00 566 MET A C 1
ATOM 4390 O O . MET A 1 566 ? -10.764 -4.805 39.679 1.00 50.00 566 MET A O 1
ATOM 4394 N N . PRO A 1 567 ? -11.891 -4.019 37.899 1.00 53.47 567 PRO A N 1
ATOM 4395 C CA . PRO A 1 567 ? -10.891 -4.477 36.943 1.00 53.47 567 PRO A CA 1
ATOM 4396 C C . PRO A 1 567 ? -9.563 -3.774 37.230 1.00 53.47 567 PRO A C 1
ATOM 4398 O O . PRO A 1 567 ? -9.520 -2.544 37.279 1.00 53.47 567 PRO A O 1
ATOM 4401 N N . SER A 1 568 ? -8.486 -4.540 37.405 1.00 50.62 568 SER A N 1
ATOM 4402 C CA . SER A 1 568 ? -7.133 -3.985 37.435 1.00 50.62 568 SER A CA 1
ATOM 4403 C C . SER A 1 568 ? -6.858 -3.294 36.096 1.00 50.62 568 SER A C 1
ATOM 4405 O O . SER A 1 568 ? -6.876 -3.963 35.058 1.00 50.62 568 SER A O 1
ATOM 4407 N N . LEU A 1 569 ? -6.668 -1.972 36.142 1.00 48.78 569 LEU A N 1
ATOM 4408 C CA . LEU A 1 569 ? -6.378 -1.113 34.987 1.00 48.78 569 LEU A CA 1
ATOM 4409 C C . LEU A 1 569 ? -4.985 -1.384 34.400 1.00 48.78 569 LEU A C 1
ATOM 4411 O O . LEU A 1 569 ? -4.047 -1.579 35.205 1.00 48.78 569 LEU A O 1
#

Radius of gyration: 37.84 Å; chains: 1; bounding box: 135×58×102 Å

pLDDT: mean 70.95, std 23.92, range [24.88, 98.56]

Foldseek 3Di:
DDDDDDDDDDDDDDDDDDDDDDDDDDDDDDDDDDDDPVVVVVVVVVPPPPWDQDPLRWIWDFLVVCPDPDQFWWAWDAQDPVNQVVQPPDPLLPLAAEAQDKDKDKTWAFVVLVVCPVDQKHFQWKWKDKADSRGIIITAGDDPPPDGRGQWDWAFDVDVRRIIIIIHIDGHHLVSPVDPPDAADWDFIWMWMITMIDHDDDDDDTDTGGRTYHYHLLQDPPDPPDSSCSQAVDALAWDKDKDWQHKDKHKYQLVDAFAKWKKKKAFAPAWKWKWKDQPPHTFDIPPGDHDPDMDMDITTGHGGRMMMIIMGAQVVDPDDPDGGGTMMMMGIHHQPQPPPPDPPDDPPDQKFKDWPRHTAAAAAEAEQDLQRHFTWIKIEGAAKKKKKKKAWDDDDDPPADIDIDIDIDIYHSRGIDGPCVRVVVFRAWAKMKMKMAGPVPRDIDIGIYTYFYDWHDLVVLVVLLVVQDPDPCLQVLLCVQDVRFTQADPVRAWDADPVSQQQTGSNGDRPVRDDNRLNSGSSVVSNVSSVVVVVVLVVVVVVVVVVQVVCCVVPVDHDDDPPVPDPDD

Organism: Adineta ricciae (NCBI:txid249248)

Sequence (569 aa):
MVRRWVAVTALIFAVVVVINLALIPVYLRKSKTKPTTNSVAELIDASLNTLSVYPDGSYSAKMSEFTQLTEENYSFLPLNRTLLNELSKIDNSSFVFEAGRQQFLYFRIPDELVVQQRSAHSLSGIGIHFGQQTDSLNIVPILDEQQSSPGVSIIPTNLPDRSRLLRIEITTMPTMCSQPGIADSCTSVDYNAYLIFDKTQLSTWSVTYQASVACGDICSTLSSYSACAVSCGSQCDGDQVAGADTPVTRRYNLGRRNVQFKFQYETYSVRDRIKVWNDINLLFDSECVGTSGVRTKYLVLSNKTNVRVDVEPNCGCQSLSGCTGTLWHFTVVCPEVCPVENHRADTSSAVKLSSEGRIVTNGATLYITDEAIMPSLVASSCEPVTWEVLFSYQAAFPGALSFSKKVTGQSSDSTSYDIIGSLQNETIGGIVTAKWIVVSTKTSGEIKFNILGTQPAKRTIMTYIDSRSSFWYAKNIAAQESSGGQQFSIDRYPLFSSAHDNGYGIYQITNPTPTYNEVWNWKANVDAGIRIINQKTTAAISWMANQRQQAKQETGREQPVDDEQMPSL

Secondary structure (DSSP, 8-state):
------------------------------------THHHHHHHHTT-TT-EE-TTS-EEEEGGG-TT--TTS-EEEE--HHHHHHHT---GGG-EEETT-EEEEEEEE-HHHHHGGGSS----EEEEEESSTTSEEEEEE---TT-PPTTEEEEE---TT--EEEEEEEE--GGGSSSTT-TTEEEEEEEEEEEEE-SS--------EEEEEEESS---TT-TTSHHHHHS---SEEEEEEESSS-EEEEEE-S-SS-EEEEEEE--SS-BEEEEEETTEEEEE--SB--SS-EEEEEE--S-SEEEEEEETTTT-SSSSS-----EEEEEEPP----GGG-SS--TTSEEEEETTEE--TT-EEE--TT-PPPP-EEEESS-EEEEEEEEEE-SSTT--EEEEEEEEEEBTTB-EETTGGGTT----EEEEEEEEETTT--EEEEEEEEE--PPPHHHHHHHHHTT---TTHHHHHHHHTTTT--B-TTSSBPB-TT-S--BTTTT--SSPPPHHHHH-HHHHHHHHHHHHHHHHHHHHHHHHHHHHHHHHHHSS-----GGGS---